Protein AF-A0A0J9TN82-F1 (afdb_monomer)

Organism: NCBI:txid1035514

Structure (mmCIF, N/CA/C/O backbone):
data_AF-A0A0J9TN82-F1
#
_entry.id   AF-A0A0J9TN82-F1
#
loop_
_atom_site.group_PDB
_atom_site.id
_atom_site.type_symbol
_atom_site.label_atom_id
_atom_site.label_alt_id
_atom_site.label_comp_id
_atom_site.label_asym_id
_atom_site.label_entity_id
_atom_site.label_seq_id
_atom_site.pdbx_PDB_ins_code
_atom_site.Cartn_x
_atom_site.Cartn_y
_atom_site.Cartn_z
_atom_site.occupancy
_atom_site.B_iso_or_equiv
_atom_site.auth_seq_id
_atom_site.auth_comp_id
_atom_site.auth_asym_id
_atom_site.auth_atom_id
_atom_site.pdbx_PDB_model_num
ATOM 1 N N . MET A 1 1 ? -12.109 10.880 -19.137 1.00 75.31 1 MET A N 1
ATOM 2 C CA . MET A 1 1 ? -10.863 10.955 -19.929 1.00 75.31 1 MET A CA 1
ATOM 3 C C . MET A 1 1 ? -10.269 12.362 -19.896 1.00 75.31 1 MET A C 1
ATOM 5 O O . MET A 1 1 ? -9.117 12.473 -19.527 1.00 75.31 1 MET A O 1
ATOM 9 N N . GLU A 1 2 ? -11.030 13.436 -20.152 1.00 79.81 2 GLU A N 1
ATOM 10 C CA . GLU A 1 2 ? -10.513 14.832 -20.142 1.00 79.81 2 GLU A CA 1
ATOM 11 C C . GLU A 1 2 ? -9.795 15.269 -18.859 1.00 79.81 2 GLU A C 1
ATOM 13 O O . GLU A 1 2 ? -8.852 16.047 -18.899 1.00 79.81 2 GLU A O 1
ATOM 18 N N . ARG A 1 3 ? -10.244 14.779 -17.699 1.00 72.44 3 ARG A N 1
ATOM 19 C CA . ARG A 1 3 ? -9.666 15.140 -16.393 1.00 72.44 3 ARG A CA 1
ATOM 20 C C . ARG A 1 3 ? -8.489 14.257 -15.974 1.00 72.44 3 ARG A C 1
ATOM 22 O O . ARG A 1 3 ? -7.907 14.487 -14.922 1.00 72.44 3 ARG A O 1
ATOM 29 N N . GLU A 1 4 ? -8.176 13.233 -16.760 1.00 67.94 4 GLU A N 1
ATOM 30 C CA . GLU A 1 4 ? -7.104 12.282 -16.475 1.00 67.94 4 GLU A CA 1
ATOM 31 C C . GLU A 1 4 ? -5.886 12.657 -17.311 1.00 67.94 4 GLU A C 1
ATOM 33 O O . GLU A 1 4 ? -6.009 12.888 -18.511 1.00 67.94 4 GLU A O 1
ATOM 38 N N . GLN A 1 5 ? -4.707 12.721 -16.701 1.00 65.88 5 GLN A N 1
ATOM 39 C CA . GLN A 1 5 ? -3.482 13.059 -17.423 1.00 65.88 5 GLN A CA 1
ATOM 40 C C . GLN A 1 5 ? -2.910 11.811 -18.092 1.00 65.88 5 GLN A C 1
ATOM 42 O O . GLN A 1 5 ? -2.500 10.868 -17.408 1.00 65.88 5 GLN A O 1
ATOM 47 N N . TYR A 1 6 ? -2.849 11.813 -19.428 1.00 61.56 6 TYR A N 1
ATOM 48 C CA . TYR A 1 6 ? -2.141 10.767 -20.156 1.00 61.56 6 TYR A CA 1
ATOM 49 C C . TYR A 1 6 ? -0.655 10.990 -20.101 1.00 61.56 6 TYR A C 1
ATOM 51 O O . TYR A 1 6 ? 0.043 10.000 -19.991 1.00 61.56 6 TYR A O 1
ATOM 59 N N . SER A 1 7 ? -0.177 12.238 -20.203 1.00 56.97 7 SER A N 1
ATOM 60 C CA . SER A 1 7 ? 1.215 12.702 -20.123 1.00 56.97 7 SER A CA 1
ATOM 61 C C . SER A 1 7 ? 1.307 14.085 -19.484 1.00 56.97 7 SER A C 1
ATOM 63 O O . SER A 1 7 ? 0.289 14.677 -19.164 1.00 56.97 7 SER A O 1
ATOM 65 N N . SER A 1 8 ? 2.521 14.608 -19.282 1.00 49.06 8 SER A N 1
ATOM 66 C CA . SER A 1 8 ? 2.702 15.976 -18.774 1.00 49.06 8 SER A CA 1
ATOM 67 C C . SER A 1 8 ? 2.167 17.053 -19.725 1.00 49.06 8 SER A C 1
ATOM 69 O O . SER A 1 8 ? 2.071 18.208 -19.329 1.00 49.06 8 SER A O 1
ATOM 71 N N . LEU A 1 9 ? 1.872 16.690 -20.978 1.00 55.34 9 LEU A N 1
ATOM 72 C CA . LEU A 1 9 ? 1.456 17.601 -22.044 1.00 55.34 9 LEU A CA 1
ATOM 73 C C . LEU A 1 9 ? 0.088 17.240 -22.646 1.00 55.34 9 LEU A C 1
ATOM 75 O O . LEU A 1 9 ? -0.356 17.928 -23.557 1.00 55.34 9 LEU A O 1
ATOM 79 N N . GLN A 1 10 ? -0.555 16.155 -22.200 1.00 64.94 10 GLN A N 1
ATOM 80 C CA . GLN A 1 10 ? -1.710 15.584 -22.895 1.00 64.94 10 GLN A CA 1
ATOM 81 C C . GLN A 1 10 ? -2.655 14.859 -21.931 1.00 64.94 10 GLN A C 1
ATOM 83 O O . GLN A 1 10 ? -2.210 14.072 -21.089 1.00 64.94 10 GLN A O 1
ATOM 88 N N . THR A 1 11 ? -3.964 15.059 -22.085 1.00 78.19 11 THR A N 1
ATOM 89 C CA . THR A 1 11 ? -4.974 14.312 -21.323 1.00 78.19 11 THR A CA 1
ATOM 90 C C . THR A 1 11 ? -5.180 12.900 -21.887 1.00 78.19 11 THR A C 1
ATOM 92 O O . THR A 1 11 ? -4.808 12.591 -23.019 1.00 78.19 11 THR A O 1
ATOM 95 N N . LEU A 1 12 ? -5.801 12.010 -21.110 1.00 78.25 12 LEU A N 1
ATOM 96 C CA . LEU A 1 12 ? -6.235 10.681 -21.563 1.00 78.25 12 LEU A CA 1
ATOM 97 C C . LEU A 1 12 ? -7.203 10.774 -22.739 1.00 78.25 12 LEU A C 1
ATOM 99 O O . LEU A 1 12 ? -7.184 9.894 -23.599 1.00 78.25 12 LEU A O 1
ATOM 103 N N . LEU A 1 13 ? -8.026 11.830 -22.791 1.00 85.38 13 LEU A N 1
ATOM 104 C CA . LEU A 1 13 ? -8.902 12.047 -23.938 1.00 85.38 13 LEU A CA 1
ATOM 105 C C . LEU A 1 13 ? -8.080 12.369 -25.183 1.00 85.38 13 LEU A C 1
ATOM 107 O O . LEU A 1 13 ? -8.272 11.717 -26.200 1.00 85.38 13 LEU A O 1
ATOM 111 N N . ASP A 1 14 ? -7.153 13.318 -25.088 1.00 79.06 14 ASP A N 1
ATOM 112 C CA . ASP A 1 14 ? -6.340 13.746 -26.227 1.00 79.06 14 ASP A CA 1
ATOM 113 C C . ASP A 1 14 ? -5.520 12.581 -26.808 1.00 79.06 14 ASP A C 1
ATOM 115 O O . ASP A 1 14 ? -5.472 12.415 -28.025 1.00 79.06 14 ASP A O 1
ATOM 119 N N . HIS A 1 15 ? -4.924 11.733 -25.955 1.00 81.50 15 HIS A N 1
ATOM 120 C CA . HIS A 1 15 ? -4.212 10.530 -26.417 1.00 81.50 15 HIS A CA 1
ATOM 121 C C . HIS A 1 15 ? -5.151 9.579 -27.153 1.00 81.50 15 HIS A C 1
ATOM 123 O O . HIS A 1 15 ? -4.839 9.091 -28.236 1.00 81.50 15 HIS A O 1
ATOM 129 N N . SER A 1 16 ? -6.327 9.331 -26.585 1.00 88.12 16 SER A N 1
ATOM 130 C CA . SER A 1 16 ? -7.270 8.372 -27.159 1.00 88.12 16 SER A CA 1
ATOM 131 C C . SER A 1 16 ? -7.925 8.890 -28.440 1.00 88.12 16 SER A C 1
ATOM 133 O O . SER A 1 16 ? -8.195 8.102 -29.338 1.00 88.12 16 SER A O 1
ATOM 135 N N . LEU A 1 17 ? -8.119 10.206 -28.572 1.00 84.62 17 LEU A N 1
ATOM 136 C CA . LEU A 1 17 ? -8.537 10.846 -29.822 1.00 84.62 17 LEU A CA 1
ATOM 137 C C . LEU A 1 17 ? -7.480 10.677 -30.915 1.00 84.62 17 LEU A C 1
ATOM 139 O O . LEU A 1 17 ? -7.819 10.355 -32.048 1.00 84.62 17 LEU A O 1
ATOM 143 N N . GLN A 1 18 ? -6.203 10.820 -30.570 1.00 76.44 18 GLN A N 1
ATOM 144 C CA . GLN A 1 18 ? -5.112 10.624 -31.517 1.00 76.44 18 GLN A CA 1
ATOM 145 C C . GLN A 1 18 ? -4.971 9.156 -31.941 1.00 76.44 18 GLN A C 1
ATOM 147 O O . GLN A 1 18 ? -4.804 8.868 -33.124 1.00 76.44 18 GLN A O 1
ATOM 15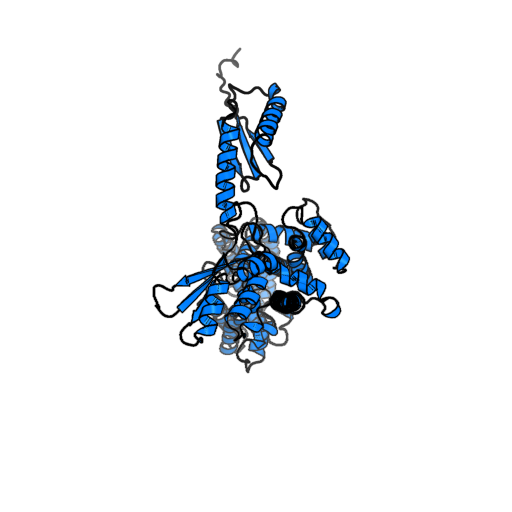2 N N . VAL A 1 19 ? -5.103 8.210 -31.003 1.00 78.56 19 VAL A N 1
ATOM 153 C CA . VAL A 1 19 ? -5.175 6.775 -31.330 1.00 78.56 19 VAL A CA 1
ATOM 154 C C . VAL A 1 19 ? -6.382 6.481 -32.220 1.00 78.56 19 VAL A C 1
ATOM 156 O O . VAL A 1 19 ? -6.239 5.752 -33.199 1.00 78.56 19 VAL A O 1
ATOM 159 N N . ALA A 1 20 ? -7.547 7.069 -31.939 1.00 85.69 20 ALA A N 1
ATOM 160 C CA . ALA A 1 20 ? -8.745 6.923 -32.762 1.00 85.69 20 ALA A CA 1
ATOM 161 C C . ALA A 1 20 ? -8.547 7.445 -34.194 1.00 85.69 20 ALA A C 1
ATOM 163 O O . ALA A 1 20 ? -8.926 6.769 -35.153 1.00 85.69 20 ALA A O 1
ATOM 164 N N . GLU A 1 21 ? -7.941 8.622 -34.349 1.00 74.56 21 GLU A N 1
ATOM 165 C CA . GLU A 1 21 ? -7.675 9.232 -35.652 1.00 74.56 21 GLU A CA 1
ATOM 166 C C . GLU A 1 21 ? -6.745 8.352 -36.499 1.00 74.56 21 GLU A C 1
ATOM 168 O O . GLU A 1 21 ? -7.065 8.016 -37.641 1.00 74.56 21 GLU A O 1
ATOM 173 N N . GLU A 1 22 ? -5.630 7.902 -35.923 1.00 68.06 22 GLU A N 1
ATOM 174 C CA . GLU A 1 22 ? -4.656 7.071 -36.634 1.00 68.06 22 GLU A CA 1
ATOM 175 C C . GLU A 1 22 ? -5.180 5.653 -36.907 1.00 68.06 22 GLU A C 1
ATOM 177 O O . GLU A 1 22 ? -4.924 5.100 -37.977 1.00 68.06 22 GLU A O 1
ATOM 182 N N . CYS A 1 23 ? -5.992 5.082 -36.009 1.00 74.00 23 CYS A N 1
ATOM 183 C CA . CYS A 1 23 ? -6.696 3.824 -36.276 1.00 74.00 23 CYS A CA 1
ATOM 184 C C . CYS A 1 23 ? -7.683 3.962 -37.440 1.00 74.00 23 CYS A C 1
ATOM 186 O O . CYS A 1 23 ? -7.773 3.052 -38.260 1.00 74.00 23 CYS A O 1
ATOM 188 N N . SER A 1 24 ? -8.397 5.089 -37.537 1.00 68.00 24 SER A N 1
ATOM 189 C CA . SER A 1 24 ? -9.352 5.342 -38.624 1.00 68.00 24 SER A CA 1
ATOM 190 C C . SER A 1 24 ? -8.633 5.422 -39.972 1.00 68.00 24 SER A C 1
ATOM 192 O O . SER A 1 24 ? -8.999 4.705 -40.900 1.00 68.00 24 SER A O 1
ATOM 194 N N . LYS A 1 25 ? -7.548 6.208 -40.057 1.00 59.84 25 LYS A N 1
ATOM 195 C CA . LYS A 1 25 ? -6.719 6.329 -41.272 1.00 59.84 25 LYS A CA 1
ATOM 196 C C . LYS A 1 25 ? -6.119 4.987 -41.691 1.00 59.84 25 LYS A C 1
ATOM 198 O O . LYS A 1 25 ? -6.165 4.620 -42.862 1.00 59.84 25 LYS A O 1
ATOM 203 N N . ALA A 1 26 ? -5.559 4.242 -40.738 1.00 53.78 26 ALA A N 1
ATOM 204 C CA . ALA A 1 26 ? -4.955 2.947 -41.021 1.00 53.78 26 ALA A CA 1
ATOM 205 C C . ALA A 1 26 ? -5.998 1.905 -41.455 1.00 53.78 26 ALA A C 1
ATOM 207 O O . ALA A 1 26 ? -5.721 1.095 -42.336 1.00 53.78 26 ALA A O 1
ATOM 208 N N . ALA A 1 27 ? -7.208 1.947 -40.893 1.00 62.38 27 ALA A N 1
ATOM 209 C CA . ALA A 1 27 ? -8.301 1.073 -41.296 1.00 62.38 27 ALA A CA 1
ATOM 210 C C . ALA A 1 27 ? -8.774 1.338 -42.734 1.00 62.38 27 ALA A C 1
ATOM 212 O O . ALA A 1 27 ? -8.942 0.371 -43.472 1.00 62.38 27 ALA A O 1
ATOM 213 N N . GLU A 1 28 ? -8.896 2.599 -43.170 1.00 63.62 28 GLU A N 1
ATOM 214 C CA . GLU A 1 28 ? -9.246 2.923 -44.570 1.00 63.62 28 GLU A CA 1
ATOM 215 C C . GLU A 1 28 ? -8.240 2.331 -45.559 1.00 63.62 28 GLU A C 1
ATOM 217 O O . GLU A 1 28 ? -8.624 1.728 -46.560 1.00 63.62 28 GLU A O 1
ATOM 222 N N . ILE A 1 29 ? -6.947 2.440 -45.241 1.00 55.78 29 ILE A N 1
ATOM 223 C CA . ILE A 1 29 ? -5.858 1.894 -46.063 1.00 55.78 29 ILE A CA 1
ATOM 224 C C . ILE A 1 29 ? -5.926 0.362 -46.130 1.00 55.78 29 ILE A C 1
ATOM 226 O O . ILE A 1 29 ? -5.638 -0.229 -47.169 1.00 55.78 29 ILE A O 1
ATOM 230 N N . LEU A 1 30 ? -6.314 -0.287 -45.031 1.00 51.44 30 LEU A N 1
ATOM 231 C CA . LEU A 1 30 ? -6.422 -1.743 -44.927 1.00 51.44 30 LEU A CA 1
ATOM 232 C C . LEU A 1 30 ? -7.761 -2.300 -45.449 1.00 51.44 30 LEU A C 1
ATOM 234 O O . LEU A 1 30 ? -7.977 -3.509 -45.373 1.00 51.44 30 LEU A O 1
ATOM 238 N N . GLY A 1 31 ? -8.661 -1.452 -45.961 1.00 64.31 31 GLY A N 1
ATOM 239 C CA . GLY A 1 31 ? -10.000 -1.864 -46.398 1.00 64.31 31 GLY A CA 1
ATOM 240 C C . GLY A 1 31 ? -10.919 -2.303 -45.249 1.00 64.31 31 GLY A C 1
ATOM 241 O O . GLY A 1 31 ? -11.844 -3.086 -45.460 1.00 64.31 31 GLY A O 1
ATOM 242 N N . LEU A 1 32 ? -10.645 -1.834 -44.031 1.00 70.69 32 LEU A N 1
ATOM 243 C CA . LEU A 1 32 ? -11.436 -2.068 -42.824 1.00 70.69 32 LEU A CA 1
ATOM 244 C C . LEU A 1 32 ? -12.405 -0.898 -42.572 1.00 70.69 32 LEU A C 1
ATOM 246 O O . LEU A 1 32 ? -12.213 0.208 -43.073 1.00 70.69 32 LEU A O 1
ATOM 250 N N . ASP A 1 33 ? -13.438 -1.121 -41.756 1.00 85.69 33 ASP A N 1
ATOM 251 C CA . ASP A 1 33 ? -14.365 -0.062 -41.332 1.00 85.69 33 ASP A CA 1
ATOM 252 C C . ASP A 1 33 ? -13.633 0.970 -40.451 1.00 85.69 33 ASP A C 1
ATOM 254 O O . ASP A 1 33 ? -13.287 0.706 -39.292 1.00 85.69 33 ASP A O 1
ATOM 258 N N . SER A 1 34 ? -13.399 2.159 -41.007 1.00 77.56 34 SER A N 1
ATOM 259 C CA . SER A 1 34 ? -12.655 3.232 -40.347 1.00 77.56 34 SER A CA 1
ATOM 260 C C . SER A 1 34 ? -13.366 3.789 -39.123 1.00 77.56 34 SER A C 1
ATOM 262 O O . SER A 1 34 ? -12.728 4.078 -38.110 1.00 77.56 34 SER A O 1
ATOM 264 N N . LEU A 1 35 ? -14.696 3.846 -39.159 1.00 91.06 35 LEU A N 1
ATOM 265 C CA . LEU A 1 35 ? -15.512 4.342 -38.060 1.00 91.06 35 LEU A CA 1
ATOM 266 C C . LEU A 1 35 ? -15.521 3.349 -36.893 1.00 91.06 35 LEU A C 1
ATOM 268 O O . LEU A 1 35 ? -15.498 3.755 -35.727 1.00 91.06 35 LEU A O 1
ATOM 272 N N . LYS A 1 36 ? -15.502 2.044 -37.187 1.00 89.38 36 LYS A N 1
ATOM 273 C CA . LYS A 1 36 ? -15.317 0.995 -36.178 1.00 89.38 36 LYS A CA 1
ATOM 274 C C . LYS A 1 36 ? -13.918 1.051 -35.558 1.00 89.38 36 LYS A C 1
ATOM 276 O O . LYS A 1 36 ? -13.806 1.059 -34.333 1.00 89.38 36 LYS A O 1
ATOM 281 N N . ALA A 1 37 ? -12.864 1.147 -36.370 1.00 79.38 37 ALA A N 1
ATOM 282 C CA . ALA A 1 37 ? -11.486 1.240 -35.882 1.00 79.38 37 ALA A CA 1
ATOM 283 C C . ALA A 1 37 ? -11.257 2.481 -35.003 1.00 79.38 37 ALA A C 1
ATOM 285 O O . ALA A 1 37 ? -10.664 2.378 -33.929 1.00 79.38 37 ALA A O 1
ATOM 286 N N . GLY A 1 38 ? -11.793 3.636 -35.409 1.00 86.19 38 GLY A N 1
ATOM 287 C CA . GLY A 1 38 ? -11.734 4.868 -34.625 1.00 86.19 38 GLY A CA 1
ATOM 288 C C . GLY A 1 38 ? -12.441 4.755 -33.276 1.00 86.19 38 GLY A C 1
ATOM 289 O O . GLY A 1 38 ? -11.887 5.156 -32.255 1.00 86.19 38 GLY A O 1
ATOM 290 N N . LYS A 1 39 ? -13.629 4.137 -33.228 1.00 92.88 39 LYS A N 1
ATOM 291 C CA . LYS A 1 39 ? -14.339 3.879 -31.960 1.00 92.88 39 LYS A CA 1
ATOM 292 C C . LYS A 1 39 ? -13.525 3.007 -31.007 1.00 92.88 39 LYS A C 1
ATOM 294 O O . LYS A 1 39 ? -13.471 3.300 -29.815 1.00 92.88 39 LYS A O 1
ATOM 299 N N . LEU A 1 40 ? -12.889 1.959 -31.525 1.00 89.88 40 LEU A N 1
ATOM 300 C CA . LEU A 1 40 ? -12.041 1.077 -30.726 1.00 89.88 40 LEU A CA 1
ATOM 301 C C . LEU A 1 40 ? -10.801 1.819 -30.216 1.00 89.88 40 LEU A C 1
ATOM 303 O O . LEU A 1 40 ? -10.499 1.744 -29.028 1.00 89.88 40 LEU A O 1
ATOM 307 N N . GLY A 1 41 ? -10.153 2.613 -31.072 1.00 86.50 41 GLY A N 1
ATOM 308 C CA . GLY A 1 41 ? -9.033 3.472 -30.689 1.00 86.50 41 GLY A CA 1
ATOM 309 C C . GLY A 1 41 ? -9.403 4.538 -29.654 1.00 86.50 41 GLY A C 1
ATOM 310 O O . GLY A 1 41 ? -8.605 4.833 -28.774 1.00 86.50 41 GLY A O 1
ATOM 311 N N . LEU A 1 42 ? -10.629 5.063 -29.669 1.00 92.38 42 LEU A N 1
ATOM 312 C CA . LEU A 1 42 ? -11.084 6.020 -28.657 1.00 92.38 42 LEU A CA 1
ATOM 313 C C . LEU A 1 42 ? -11.299 5.360 -27.288 1.00 92.38 42 LEU A C 1
ATOM 315 O O . LEU A 1 42 ? -11.030 5.966 -26.254 1.00 92.38 42 LEU A O 1
ATOM 319 N N . LEU A 1 43 ? -11.812 4.129 -27.276 1.00 91.00 43 LEU A N 1
ATOM 320 C CA . LEU A 1 43 ? -12.228 3.449 -26.049 1.00 91.00 43 LEU A CA 1
ATOM 321 C C . LEU A 1 43 ? -11.142 2.565 -25.432 1.00 91.00 43 LEU A C 1
ATOM 323 O O . LEU A 1 43 ? -11.274 2.219 -24.263 1.00 91.00 43 LEU A O 1
ATOM 327 N N . HIS A 1 44 ? -10.083 2.222 -26.171 1.00 89.75 44 HIS A N 1
ATOM 328 C CA . HIS A 1 44 ? -9.087 1.230 -25.746 1.00 89.75 44 HIS A CA 1
ATOM 329 C C . HIS A 1 44 ? -8.517 1.478 -24.340 1.00 89.75 44 HIS A C 1
ATOM 331 O O . HIS A 1 44 ? -8.347 0.542 -23.571 1.00 89.75 44 HIS A O 1
ATOM 337 N N . ASP A 1 45 ? -8.283 2.738 -23.972 1.00 87.38 45 ASP A N 1
ATOM 338 C CA . ASP A 1 45 ? -7.589 3.111 -22.734 1.00 87.38 45 ASP A CA 1
ATOM 339 C C . ASP A 1 45 ? -8.534 3.646 -21.642 1.00 87.38 45 ASP A C 1
ATOM 341 O O . ASP A 1 45 ? -8.110 4.235 -20.642 1.00 87.38 45 ASP A O 1
ATOM 345 N N . ILE A 1 46 ? -9.848 3.468 -21.823 1.00 87.25 46 ILE A N 1
ATOM 346 C CA . ILE A 1 46 ? -10.874 4.004 -20.916 1.00 87.25 46 ILE A CA 1
ATOM 347 C C . ILE A 1 46 ? -10.764 3.426 -19.494 1.00 87.25 46 ILE A C 1
ATOM 349 O O . ILE A 1 46 ? -11.128 4.101 -18.527 1.00 87.25 46 ILE A O 1
ATOM 353 N N . GLY A 1 47 ? -10.187 2.227 -19.344 1.00 80.69 47 GLY A N 1
ATOM 354 C CA . GLY A 1 47 ? -9.949 1.580 -18.051 1.00 80.69 47 GLY A CA 1
ATOM 355 C C . GLY A 1 47 ? -9.111 2.424 -17.081 1.00 80.69 47 GLY A C 1
ATOM 356 O O . GLY A 1 47 ? -9.335 2.362 -15.874 1.00 80.69 47 GLY A O 1
ATOM 357 N N . LYS A 1 48 ? -8.225 3.312 -17.571 1.00 78.81 48 LYS A N 1
ATOM 358 C CA . LYS A 1 48 ? -7.391 4.201 -16.723 1.00 78.81 48 LYS A CA 1
ATOM 359 C C . LYS A 1 48 ? -8.185 5.210 -15.894 1.00 78.81 48 LYS A C 1
ATOM 361 O O . LYS A 1 48 ? -7.663 5.813 -14.950 1.00 78.81 48 LYS A O 1
ATOM 366 N N . ILE A 1 49 ? -9.453 5.430 -16.237 1.00 78.81 49 ILE A N 1
ATOM 367 C CA . ILE A 1 49 ? -10.340 6.272 -15.432 1.00 78.81 49 ILE A CA 1
ATOM 368 C C . ILE A 1 49 ? -10.550 5.641 -14.049 1.00 78.81 49 ILE A C 1
ATOM 370 O O . ILE A 1 49 ? -10.585 6.358 -13.045 1.00 78.81 49 ILE A O 1
ATOM 374 N N . GLN A 1 50 ? -10.669 4.316 -13.995 1.00 71.69 50 GLN A N 1
ATOM 375 C CA . GLN A 1 50 ? -11.085 3.578 -12.805 1.00 71.69 50 GLN A CA 1
ATOM 376 C C . GLN A 1 50 ? -9.934 2.793 -12.178 1.00 71.69 50 GLN A C 1
ATOM 378 O O . GLN A 1 50 ? -9.819 2.794 -10.954 1.00 71.69 50 GLN A O 1
ATOM 383 N N . GLU A 1 51 ? -9.052 2.227 -13.002 1.00 70.75 51 GLU A N 1
ATOM 384 C CA . GLU A 1 51 ? -8.032 1.279 -12.564 1.00 70.75 51 GLU A CA 1
ATOM 385 C C . GLU A 1 51 ? -6.599 1.840 -12.601 1.00 70.75 51 GLU A C 1
ATOM 387 O O . GLU A 1 51 ? -6.277 2.715 -13.416 1.00 70.75 51 GLU A O 1
ATOM 392 N N . PRO A 1 52 ? -5.693 1.316 -11.753 1.00 61.59 52 PRO A N 1
ATOM 393 C CA . PRO A 1 52 ? -4.258 1.566 -11.852 1.00 61.59 52 PRO A CA 1
ATOM 394 C C . PRO A 1 52 ? -3.654 1.125 -13.198 1.00 61.59 52 PRO A C 1
ATOM 396 O O . PRO A 1 52 ? -4.169 0.244 -13.886 1.00 61.59 52 PRO A O 1
ATOM 399 N N . TYR A 1 53 ? -2.477 1.663 -13.534 1.00 63.19 53 TYR A N 1
ATOM 400 C CA . TYR A 1 53 ? -1.790 1.379 -14.804 1.00 63.19 53 TYR A CA 1
ATOM 401 C C . TYR A 1 53 ? -1.473 -0.112 -15.053 1.00 63.19 53 TYR A C 1
ATOM 403 O O . TYR A 1 53 ? -1.381 -0.520 -16.198 1.00 63.19 53 TYR A O 1
ATOM 411 N N . TYR A 1 54 ? -1.356 -0.976 -14.049 1.00 58.66 54 TYR A N 1
ATOM 412 C CA . TYR A 1 54 ? -1.164 -2.417 -14.294 1.00 58.66 54 TYR A CA 1
ATOM 413 C C . TYR A 1 54 ? -2.482 -3.206 -14.426 1.00 58.66 54 TYR A C 1
ATOM 415 O O . TYR A 1 54 ? -2.443 -4.364 -14.821 1.00 58.66 54 TYR A O 1
ATOM 423 N N . MET A 1 55 ? -3.639 -2.604 -14.108 1.00 67.56 55 MET A N 1
ATOM 424 C CA . MET A 1 55 ? -4.960 -3.265 -14.140 1.00 67.56 55 MET A CA 1
ATOM 425 C C . MET A 1 55 ? -5.906 -2.707 -15.206 1.00 67.56 55 MET A C 1
ATOM 427 O O . MET A 1 55 ? -6.888 -3.357 -15.546 1.00 67.56 55 MET A O 1
ATOM 431 N N . HIS A 1 56 ? -5.619 -1.531 -15.769 1.00 75.25 56 HIS A N 1
ATOM 432 C CA . HIS A 1 56 ? -6.519 -0.849 -16.710 1.00 75.25 56 HIS A CA 1
ATOM 433 C C . HIS A 1 56 ? -6.804 -1.589 -18.021 1.00 75.25 56 HIS A C 1
ATOM 435 O O . HIS A 1 56 ? -7.764 -1.240 -18.702 1.00 75.25 56 HIS A O 1
ATOM 441 N N . ALA A 1 57 ? -5.992 -2.585 -18.366 1.00 74.75 57 ALA A N 1
ATOM 442 C CA . ALA A 1 57 ? -6.186 -3.442 -19.526 1.00 74.75 57 ALA A CA 1
ATOM 443 C C . ALA A 1 57 ? -6.401 -4.890 -19.077 1.00 74.75 57 ALA A C 1
ATOM 445 O O . ALA A 1 57 ? -5.613 -5.776 -19.383 1.00 74.75 57 ALA A O 1
ATOM 446 N N . THR A 1 58 ? -7.426 -5.111 -18.257 1.00 72.56 58 THR A N 1
ATOM 447 C CA . THR A 1 58 ? -7.804 -6.439 -17.758 1.00 72.56 58 THR A CA 1
ATOM 448 C C . THR A 1 58 ? -9.313 -6.630 -17.849 1.00 72.56 58 THR A C 1
ATOM 450 O O . THR A 1 58 ? -10.070 -5.671 -18.011 1.00 72.56 58 THR A O 1
ATOM 453 N N . SER A 1 59 ? -9.769 -7.875 -17.707 1.00 70.12 59 SER A N 1
ATOM 454 C CA . SER A 1 59 ? -11.194 -8.219 -17.623 1.00 70.12 59 SER A CA 1
ATOM 455 C C . SER A 1 59 ? -11.897 -7.527 -16.451 1.00 70.12 59 SER A C 1
ATOM 457 O O . SER A 1 59 ? -13.091 -7.251 -16.515 1.00 70.12 59 SER A O 1
ATOM 459 N N . GLU A 1 60 ? -11.160 -7.229 -15.381 1.00 68.81 60 GLU A N 1
ATOM 460 C CA . GLU A 1 60 ? -11.683 -6.544 -14.200 1.00 68.81 60 GLU A CA 1
ATOM 461 C C . GLU A 1 60 ? -12.049 -5.087 -14.517 1.00 68.81 60 GLU A C 1
ATOM 463 O O . GLU A 1 60 ? -13.144 -4.641 -14.170 1.00 68.81 60 GLU A O 1
ATOM 468 N N . ALA A 1 61 ? -11.217 -4.390 -15.302 1.00 71.81 61 ALA A N 1
ATOM 469 C CA . ALA A 1 61 ? -11.505 -3.038 -15.789 1.00 71.81 61 ALA A CA 1
ATOM 470 C C . ALA A 1 61 ? -12.814 -2.947 -16.603 1.00 71.81 61 ALA A C 1
ATOM 472 O O . ALA A 1 61 ? -13.466 -1.905 -16.602 1.00 71.81 61 ALA A O 1
ATOM 473 N N . LEU A 1 62 ? -13.232 -4.032 -17.271 1.00 74.69 62 LEU A N 1
ATOM 474 C CA . LEU A 1 62 ? -14.499 -4.093 -18.013 1.00 74.69 62 LEU A CA 1
ATOM 475 C C . LEU A 1 62 ? -15.722 -4.157 -17.095 1.00 74.69 62 LEU A C 1
ATOM 477 O O . LEU A 1 62 ? -16.764 -3.602 -17.436 1.00 74.69 62 LEU A O 1
ATOM 481 N N . SER A 1 63 ? -15.604 -4.818 -15.940 1.00 72.12 63 SER A N 1
ATOM 482 C CA . SER A 1 63 ? -16.718 -5.011 -14.996 1.00 72.12 63 SER A CA 1
ATOM 483 C C . SER A 1 63 ? -17.238 -3.695 -14.404 1.00 72.12 63 SER A C 1
ATOM 485 O O . SER A 1 63 ? -18.419 -3.575 -14.080 1.00 72.12 63 SER A O 1
ATOM 487 N N . ASN A 1 64 ? -16.364 -2.689 -14.339 1.00 67.31 64 ASN A N 1
ATOM 488 C CA . ASN A 1 64 ? -16.651 -1.362 -13.804 1.00 67.31 64 ASN A CA 1
ATOM 489 C C . ASN A 1 64 ? -17.157 -0.365 -14.871 1.00 67.31 64 ASN A C 1
ATOM 491 O O . ASN A 1 64 ? -17.506 0.777 -14.547 1.00 67.31 64 ASN A O 1
ATOM 495 N N . LEU A 1 65 ? -17.242 -0.784 -16.139 1.00 70.75 65 LEU A N 1
ATOM 496 C CA . LEU A 1 65 ? -17.739 0.010 -17.263 1.00 70.75 65 LEU A CA 1
ATOM 497 C C . LEU A 1 65 ? -19.143 -0.457 -17.692 1.00 70.75 65 LEU A C 1
ATOM 499 O O . LEU A 1 65 ? -19.503 -1.617 -17.492 1.00 70.75 65 LEU A O 1
ATOM 503 N N . PRO A 1 66 ? -19.965 0.411 -18.314 1.00 73.88 66 PRO A N 1
ATOM 504 C CA . PRO A 1 66 ? -21.216 -0.026 -18.929 1.00 73.88 66 PRO A CA 1
ATOM 505 C C . PRO A 1 66 ? -20.922 -1.125 -19.957 1.00 73.88 66 PRO A C 1
ATOM 507 O O . PRO A 1 66 ? -20.129 -0.889 -20.868 1.00 73.88 66 PRO A O 1
ATOM 510 N N . ALA A 1 67 ? -21.549 -2.298 -19.806 1.00 62.06 67 ALA A N 1
ATOM 511 C CA . ALA A 1 67 ? -21.259 -3.483 -20.615 1.00 62.06 67 ALA A CA 1
ATOM 512 C C . ALA A 1 67 ? -21.259 -3.145 -22.121 1.00 62.06 67 ALA A C 1
ATOM 514 O O . ALA A 1 67 ? -22.321 -2.823 -22.676 1.00 62.06 67 ALA A O 1
ATOM 515 N N . PRO A 1 68 ? -20.096 -3.194 -22.800 1.00 62.78 68 PRO A N 1
ATOM 516 C CA . PRO A 1 68 ? -20.042 -2.935 -24.227 1.00 62.78 68 PRO A CA 1
ATOM 517 C C . PRO A 1 68 ? -20.823 -4.031 -24.952 1.00 62.78 68 PRO A C 1
ATOM 519 O O . PRO A 1 68 ? -20.577 -5.215 -24.747 1.00 62.78 68 PRO A O 1
ATOM 522 N N . LYS A 1 69 ? -21.760 -3.656 -25.830 1.00 65.31 69 LYS A N 1
ATOM 523 C CA . LYS A 1 69 ? -22.466 -4.635 -26.680 1.00 65.31 69 LYS A CA 1
ATOM 524 C C . LYS A 1 69 ? -21.557 -5.260 -27.748 1.00 65.31 69 LYS A C 1
ATOM 526 O O . LYS A 1 69 ? -21.936 -6.257 -28.350 1.00 65.31 69 LYS A O 1
ATOM 531 N N . ASP A 1 70 ? -20.395 -4.656 -27.997 1.00 80.31 70 ASP A N 1
ATOM 532 C CA . ASP A 1 70 ? -19.430 -5.070 -29.013 1.00 80.31 70 ASP A CA 1
ATOM 533 C C . ASP A 1 70 ? -18.252 -5.818 -28.363 1.00 80.31 70 ASP A C 1
ATOM 535 O O . ASP A 1 70 ? -17.584 -5.302 -27.456 1.00 80.31 70 ASP A O 1
ATOM 539 N N . ALA A 1 71 ? -18.002 -7.039 -28.838 1.00 81.94 71 ALA A N 1
ATOM 540 C CA . ALA A 1 71 ? -16.911 -7.889 -28.374 1.00 81.94 71 ALA A CA 1
ATOM 541 C C . ALA A 1 71 ? -15.533 -7.276 -28.668 1.00 81.94 71 ALA A C 1
ATOM 543 O O . ALA A 1 71 ? -14.627 -7.407 -27.846 1.00 81.94 71 ALA A O 1
ATOM 544 N N . ASP A 1 72 ? -15.390 -6.541 -29.776 1.00 83.06 72 ASP A N 1
ATOM 545 C CA . ASP A 1 72 ? -14.131 -5.885 -30.129 1.00 83.06 72 ASP A CA 1
ATOM 546 C C . ASP A 1 72 ? -13.820 -4.728 -29.179 1.00 83.06 72 ASP A C 1
ATOM 548 O O . ASP A 1 72 ? -12.658 -4.522 -28.843 1.00 83.06 72 ASP A O 1
ATOM 552 N N . ILE A 1 73 ? -14.835 -3.995 -28.695 1.00 85.00 73 ILE A N 1
ATOM 553 C CA . ILE A 1 73 ? -14.631 -2.928 -27.696 1.00 85.00 73 ILE A CA 1
ATOM 554 C C . ILE A 1 73 ? -14.131 -3.536 -26.392 1.00 85.00 73 ILE A C 1
ATOM 556 O O . ILE A 1 73 ? -13.172 -3.036 -25.807 1.00 85.00 73 ILE A O 1
ATOM 560 N N . SER A 1 74 ? -14.761 -4.629 -25.958 1.00 84.94 74 SER A N 1
ATOM 561 C CA . SER A 1 74 ? -14.353 -5.317 -24.735 1.00 84.94 74 SER A CA 1
ATOM 562 C C . SER A 1 74 ? -12.907 -5.799 -24.840 1.00 84.94 74 SER A C 1
ATOM 564 O O . SER A 1 74 ? -12.092 -5.524 -23.963 1.00 84.94 74 SER A O 1
ATOM 566 N N . MET A 1 75 ? -12.570 -6.428 -25.966 1.00 80.19 75 MET A N 1
ATOM 567 C CA . MET A 1 75 ? -11.232 -6.940 -26.221 1.00 80.19 75 MET A CA 1
ATOM 568 C C . MET A 1 75 ? -10.196 -5.815 -26.356 1.00 80.19 75 MET A C 1
ATOM 570 O O . MET A 1 75 ? -9.150 -5.887 -25.724 1.00 80.19 75 MET A O 1
ATOM 574 N N . ALA A 1 76 ? -10.500 -4.723 -27.066 1.00 83.81 76 ALA A N 1
ATOM 575 C CA . ALA A 1 76 ? -9.622 -3.553 -27.148 1.00 83.81 76 ALA A CA 1
ATOM 576 C C . ALA A 1 76 ? -9.311 -2.958 -25.772 1.00 83.81 76 ALA A C 1
ATOM 578 O O . ALA A 1 76 ? -8.170 -2.592 -25.506 1.00 83.81 76 ALA A O 1
ATOM 579 N N . ILE A 1 77 ? -10.283 -2.911 -24.864 1.00 86.62 77 ILE A N 1
ATOM 580 C CA . ILE A 1 77 ? -10.039 -2.442 -23.499 1.00 86.62 77 ILE A CA 1
ATOM 581 C C . ILE A 1 77 ? -9.119 -3.413 -22.751 1.00 86.62 77 ILE A C 1
ATOM 583 O O . ILE A 1 77 ? -8.139 -2.976 -22.155 1.00 86.62 77 ILE A O 1
ATOM 587 N N . SER A 1 78 ? -9.374 -4.721 -22.819 1.00 81.75 78 SER A N 1
ATOM 588 C CA . SER A 1 78 ? -8.632 -5.715 -22.034 1.00 81.75 78 SER A CA 1
ATOM 589 C C . SER A 1 78 ? -7.288 -6.161 -22.622 1.00 81.75 78 SER A C 1
ATOM 591 O O . SER A 1 78 ? -6.519 -6.784 -21.903 1.00 81.75 78 SER A O 1
ATOM 593 N N . SER A 1 79 ? -6.991 -5.912 -23.904 1.00 73.94 79 SER A N 1
ATOM 594 C CA . SER A 1 79 ? -5.804 -6.488 -24.568 1.00 73.94 79 SER A CA 1
ATOM 595 C C . SER A 1 79 ? -4.973 -5.512 -25.406 1.00 73.94 79 SER A C 1
ATOM 597 O O . SER A 1 79 ? -4.008 -5.937 -26.039 1.00 73.94 79 SER A O 1
ATOM 599 N N . HIS A 1 80 ? -5.252 -4.201 -25.397 1.00 75.88 80 HIS A N 1
ATOM 600 C CA . HIS A 1 80 ? -4.531 -3.230 -26.244 1.00 75.88 80 HIS A CA 1
ATOM 601 C C . HIS A 1 80 ? -3.018 -3.100 -25.980 1.00 75.88 80 HIS A C 1
ATOM 603 O O . HIS A 1 80 ? -2.320 -2.477 -26.781 1.00 75.88 80 HIS A O 1
ATOM 609 N N . HIS A 1 81 ? -2.478 -3.659 -24.892 1.00 65.75 81 HIS A N 1
ATOM 610 C CA . HIS A 1 81 ? -1.021 -3.737 -24.679 1.00 65.75 81 HIS A CA 1
ATOM 611 C C . HIS A 1 81 ? -0.376 -4.991 -25.267 1.00 65.75 81 HIS A C 1
ATOM 613 O O . HIS A 1 81 ? 0.846 -5.011 -25.434 1.00 65.75 81 HIS A O 1
ATOM 619 N N . ASN A 1 82 ? -1.169 -6.015 -25.600 1.00 63.34 82 ASN A N 1
ATOM 620 C CA . ASN A 1 82 ? -0.689 -7.271 -26.163 1.00 63.34 82 ASN A CA 1
ATOM 621 C C . ASN A 1 82 ? -1.284 -7.525 -27.565 1.00 63.34 82 ASN A C 1
ATOM 623 O O . ASN A 1 82 ? -2.346 -8.139 -27.706 1.00 63.34 82 ASN A O 1
ATOM 627 N N . PRO A 1 83 ? -0.582 -7.100 -28.635 1.00 52.34 83 PRO A N 1
ATOM 628 C CA . PRO A 1 83 ? -1.028 -7.313 -30.011 1.00 52.34 83 PRO A CA 1
ATOM 629 C C . PRO A 1 83 ? -1.214 -8.794 -30.377 1.00 52.34 83 PRO A C 1
ATOM 631 O O . PRO A 1 83 ? -1.991 -9.093 -31.282 1.00 52.34 83 PRO A O 1
ATOM 634 N N . LEU A 1 84 ? -0.511 -9.706 -29.688 1.00 46.00 84 LEU A N 1
ATOM 635 C CA . LEU A 1 84 ? -0.528 -11.148 -29.958 1.00 46.00 84 LEU A CA 1
ATOM 636 C C . LEU A 1 84 ? -1.749 -11.857 -29.361 1.00 46.00 84 LEU A C 1
ATOM 638 O O . LEU A 1 84 ? -2.196 -12.847 -29.926 1.00 46.00 84 LEU A O 1
ATOM 642 N N . ASP A 1 85 ? -2.344 -11.329 -28.291 1.00 48.16 85 ASP A N 1
ATOM 643 C CA . ASP A 1 85 ? -3.593 -11.881 -27.736 1.00 48.16 85 ASP A CA 1
ATOM 644 C C . ASP A 1 85 ? -4.826 -11.446 -28.547 1.00 48.16 85 ASP A C 1
ATOM 646 O O . ASP A 1 85 ? -5.932 -11.936 -28.340 1.00 48.16 85 ASP A O 1
ATOM 650 N N . SER A 1 86 ? -4.635 -10.530 -29.501 1.00 52.69 86 SER A N 1
ATOM 651 C CA . SER A 1 86 ? -5.703 -9.860 -30.249 1.00 52.69 86 SER A CA 1
ATOM 652 C C . SER A 1 86 ? -5.944 -10.455 -31.646 1.00 52.69 86 SER A C 1
ATOM 654 O O . SER A 1 86 ? -6.661 -9.865 -32.449 1.00 52.69 86 SER A O 1
ATOM 656 N N . ILE A 1 87 ? -5.365 -11.627 -31.950 1.00 53.84 87 ILE A N 1
ATOM 657 C CA . ILE A 1 87 ? -5.400 -12.280 -33.280 1.00 53.84 87 ILE A CA 1
ATOM 658 C C . ILE A 1 87 ? -6.834 -12.565 -33.767 1.00 53.84 87 ILE A C 1
ATOM 660 O O . ILE A 1 87 ? -7.077 -12.674 -34.967 1.00 53.84 87 ILE A O 1
ATOM 664 N N . SER A 1 88 ? -7.801 -12.651 -32.853 1.00 63.16 88 SER A N 1
ATOM 665 C CA . SER A 1 88 ? -9.219 -12.851 -33.164 1.00 63.16 88 SER A CA 1
ATOM 666 C C . SER A 1 88 ? -9.906 -11.630 -33.792 1.00 63.16 88 SER A C 1
ATOM 668 O O . SER A 1 88 ? -11.008 -11.783 -34.318 1.00 63.16 88 SER A O 1
ATOM 670 N N . SER A 1 89 ? -9.288 -10.438 -33.785 1.00 78.00 89 SER A N 1
ATOM 671 C CA . SER A 1 89 ? -9.839 -9.237 -34.427 1.00 78.00 89 SER A CA 1
ATOM 672 C C . SER A 1 89 ? -8.762 -8.329 -35.012 1.00 78.00 89 SER A C 1
ATOM 674 O O . SER A 1 89 ? -7.980 -7.701 -34.295 1.00 78.00 89 SER A O 1
ATOM 676 N N . ALA A 1 90 ? -8.800 -8.166 -36.337 1.00 69.31 90 ALA A N 1
ATOM 677 C CA . ALA A 1 90 ? -7.915 -7.257 -37.065 1.00 69.31 90 ALA A CA 1
ATOM 678 C C . ALA A 1 90 ? -8.000 -5.808 -36.550 1.00 69.31 90 ALA A C 1
ATOM 680 O O . ALA A 1 90 ? -6.998 -5.093 -36.548 1.00 69.31 90 ALA A O 1
ATOM 681 N N . TYR A 1 91 ? -9.170 -5.387 -36.058 1.00 78.12 91 TYR A N 1
ATOM 682 C CA . TYR A 1 91 ? -9.365 -4.053 -35.497 1.00 78.12 91 TYR A CA 1
ATOM 683 C C . TYR A 1 91 ? -8.656 -3.875 -34.151 1.00 78.12 91 TYR A C 1
ATOM 685 O O . TYR A 1 91 ? -8.050 -2.835 -33.908 1.00 78.12 91 TYR A O 1
ATOM 693 N N . VAL A 1 92 ? -8.695 -4.886 -33.280 1.00 76.75 92 VAL A N 1
ATOM 694 C CA . VAL A 1 92 ? -8.043 -4.809 -31.965 1.00 76.75 92 VAL A CA 1
ATOM 695 C C . VAL A 1 92 ? -6.527 -4.897 -32.100 1.00 76.75 92 VAL A C 1
ATOM 697 O O . VAL A 1 92 ? -5.812 -4.122 -31.465 1.00 76.75 92 VAL A O 1
ATOM 700 N N . SER A 1 93 ? -6.023 -5.757 -32.991 1.00 64.62 93 SER A N 1
ATOM 701 C CA . SER A 1 93 ? -4.600 -5.770 -33.345 1.00 64.62 93 SER A CA 1
ATOM 702 C C . SER A 1 93 ? -4.138 -4.417 -33.886 1.00 64.62 93 SER A C 1
ATOM 704 O O . SER A 1 93 ? -3.078 -3.933 -33.485 1.00 64.62 93 SER A O 1
ATOM 706 N N . LEU A 1 94 ? -4.938 -3.778 -34.747 1.00 66.88 94 LEU A N 1
ATOM 707 C CA . LEU A 1 94 ? -4.641 -2.446 -35.268 1.00 66.88 94 LEU A CA 1
ATOM 708 C C . LEU A 1 94 ? -4.551 -1.409 -34.141 1.00 66.88 94 LEU A C 1
ATOM 710 O O . LEU A 1 94 ? -3.565 -0.678 -34.063 1.00 66.88 94 LEU A O 1
ATOM 714 N N . VAL A 1 95 ? -5.524 -1.396 -33.227 1.00 75.12 95 VAL A N 1
ATOM 715 C CA . VAL A 1 95 ? -5.534 -0.502 -32.059 1.00 75.12 95 VAL A CA 1
ATOM 716 C C . VAL A 1 95 ? -4.324 -0.730 -31.159 1.00 75.12 95 VAL A C 1
ATOM 718 O O . VAL A 1 95 ? -3.681 0.237 -30.760 1.00 75.12 95 VAL A O 1
ATOM 721 N N . ALA A 1 96 ? -3.965 -1.981 -30.870 1.00 66.31 96 ALA A N 1
ATOM 722 C CA . ALA A 1 96 ? -2.809 -2.299 -30.035 1.00 66.31 96 ALA A CA 1
ATOM 723 C C . ALA A 1 96 ? -1.494 -1.798 -30.658 1.00 66.31 96 ALA A C 1
ATOM 725 O O . ALA A 1 96 ? -0.644 -1.227 -29.970 1.00 66.31 96 ALA A O 1
ATOM 726 N N . VAL A 1 97 ? -1.336 -1.963 -31.975 1.00 57.69 97 VAL A N 1
ATOM 727 C CA . VAL A 1 97 ? -0.160 -1.488 -32.718 1.00 57.69 97 VAL A CA 1
ATOM 728 C C . VAL A 1 97 ? -0.106 0.040 -32.748 1.00 57.69 97 VAL A C 1
ATOM 730 O O . VAL A 1 97 ? 0.919 0.619 -32.385 1.00 57.69 97 VAL A O 1
ATOM 733 N N . VAL A 1 98 ? -1.204 0.699 -33.125 1.00 62.97 98 VAL A N 1
ATOM 734 C CA . VAL A 1 98 ? -1.291 2.165 -33.207 1.00 62.97 98 VAL A CA 1
ATOM 735 C C . VAL A 1 98 ? -1.087 2.802 -31.832 1.00 62.97 98 VAL A C 1
ATOM 737 O O . VAL A 1 98 ? -0.276 3.719 -31.699 1.00 62.97 98 VAL A O 1
ATOM 740 N N . ASN A 1 99 ? -1.734 2.277 -30.788 1.00 74.56 99 ASN A N 1
ATOM 741 C CA . ASN A 1 99 ? -1.534 2.740 -29.418 1.00 74.56 99 ASN A CA 1
ATOM 742 C C . ASN A 1 99 ? -0.070 2.606 -28.992 1.00 74.56 99 ASN A C 1
ATOM 744 O O . ASN A 1 99 ? 0.479 3.544 -28.422 1.00 74.56 99 ASN A O 1
ATOM 748 N N . LYS A 1 100 ? 0.594 1.484 -29.291 1.00 60.69 100 LYS A N 1
ATOM 749 C CA . LYS A 1 100 ? 2.006 1.286 -28.936 1.00 60.69 100 LYS A CA 1
ATOM 750 C C . LYS A 1 100 ? 2.922 2.308 -29.618 1.00 60.69 100 LYS A C 1
ATOM 752 O O . LYS A 1 100 ? 3.812 2.842 -28.959 1.00 60.69 100 LYS A O 1
ATOM 757 N N . ILE A 1 101 ? 2.669 2.623 -30.890 1.00 53.50 101 ILE A N 1
ATOM 758 C CA . ILE A 1 101 ? 3.414 3.634 -31.659 1.00 53.50 101 ILE A CA 1
ATOM 759 C C . ILE A 1 101 ? 3.193 5.037 -31.076 1.00 53.50 101 ILE A C 1
ATOM 761 O O . ILE A 1 101 ? 4.149 5.751 -30.774 1.00 53.50 101 ILE A O 1
ATOM 765 N N . ILE A 1 102 ? 1.933 5.428 -30.878 1.00 58.84 102 ILE A N 1
ATOM 766 C CA . ILE A 1 102 ? 1.566 6.765 -30.393 1.00 58.84 102 ILE A CA 1
ATOM 767 C C . ILE A 1 102 ? 2.029 6.973 -28.955 1.00 58.84 102 ILE A C 1
ATOM 769 O O . ILE A 1 102 ? 2.595 8.016 -28.635 1.00 58.84 102 ILE A O 1
ATOM 773 N N . SER A 1 103 ? 1.862 5.957 -28.107 1.00 59.62 103 SER A N 1
ATOM 774 C CA . SER A 1 103 ? 2.394 5.943 -26.749 1.00 59.62 103 SER A CA 1
ATOM 775 C C . SER A 1 103 ? 3.878 6.311 -26.777 1.00 59.62 103 SER A C 1
ATOM 777 O O . SER A 1 103 ? 4.271 7.333 -26.219 1.00 59.62 103 SER A O 1
ATOM 779 N N . GLN A 1 104 ? 4.706 5.544 -27.491 1.00 49.44 104 GLN A N 1
ATOM 780 C CA . GLN A 1 104 ? 6.158 5.758 -27.531 1.00 49.44 104 GLN A CA 1
ATOM 781 C C . GLN A 1 104 ? 6.559 7.193 -27.922 1.00 49.44 104 GLN A C 1
ATOM 783 O O . GLN A 1 104 ? 7.476 7.742 -27.308 1.00 49.44 104 GLN A O 1
ATOM 788 N N . ASN A 1 105 ? 5.824 7.831 -28.838 1.00 45.69 105 ASN A N 1
ATOM 789 C CA . ASN A 1 105 ? 6.058 9.219 -29.253 1.00 45.69 105 ASN A CA 1
ATOM 790 C C . ASN A 1 105 ? 5.762 10.267 -28.161 1.00 45.69 105 ASN A C 1
ATOM 792 O O . ASN A 1 105 ? 6.392 11.322 -28.145 1.00 45.69 105 ASN A O 1
ATOM 796 N N . HIS A 1 106 ? 4.832 10.006 -27.238 1.00 47.31 106 HIS A N 1
ATOM 797 C CA . HIS A 1 106 ? 4.473 10.946 -26.164 1.00 47.31 106 HIS A CA 1
ATOM 798 C C . HIS A 1 106 ? 5.284 10.765 -24.878 1.00 47.31 106 HIS A C 1
ATOM 800 O O . HIS A 1 106 ? 5.431 11.709 -24.099 1.00 47.31 106 HIS A O 1
ATOM 806 N N . PHE A 1 107 ? 5.776 9.552 -24.607 1.00 41.16 107 PHE A N 1
ATOM 807 C CA . PHE A 1 107 ? 6.540 9.258 -23.384 1.00 41.16 107 PHE A CA 1
ATOM 808 C C . PHE A 1 107 ? 8.041 9.528 -23.532 1.00 41.16 107 PHE A C 1
ATOM 810 O O . PHE A 1 107 ? 8.728 9.704 -22.525 1.00 41.16 107 PHE A O 1
ATOM 817 N N . ILE A 1 108 ? 8.542 9.605 -24.766 1.00 40.34 108 ILE A N 1
ATOM 818 C CA . ILE A 1 108 ? 9.911 9.999 -25.085 1.00 40.34 108 ILE A CA 1
ATOM 819 C C . ILE A 1 108 ? 9.819 11.384 -25.730 1.00 40.34 108 ILE A C 1
ATOM 821 O O . ILE A 1 108 ? 9.495 11.466 -26.909 1.00 40.34 108 ILE A O 1
ATOM 825 N N . PRO A 1 109 ? 10.070 12.499 -25.016 1.00 40.62 109 PRO A N 1
ATOM 826 C CA . PRO A 1 109 ? 10.238 13.772 -25.692 1.00 40.62 109 PRO A CA 1
ATOM 827 C C . PRO A 1 109 ? 11.533 13.654 -26.488 1.00 40.62 109 PRO A C 1
ATOM 829 O O . PRO A 1 109 ? 12.638 13.647 -25.943 1.00 40.62 109 PRO A O 1
ATOM 832 N N . LEU A 1 110 ? 11.349 13.455 -27.782 1.00 42.19 110 LEU A N 1
ATOM 833 C CA . LEU A 1 110 ? 12.391 13.345 -28.775 1.00 42.19 110 LEU A CA 1
ATOM 834 C C . LEU A 1 110 ? 13.113 14.700 -28.780 1.00 42.19 110 LEU A C 1
ATOM 836 O O . LEU A 1 110 ? 12.546 15.707 -29.205 1.00 42.19 110 LEU A O 1
ATOM 840 N N . GLY A 1 111 ? 14.310 14.745 -28.181 1.00 40.34 111 GLY A N 1
ATOM 841 C CA . GLY A 1 111 ? 15.108 15.968 -28.054 1.00 40.34 111 GLY A CA 1
ATOM 842 C C . GLY A 1 111 ? 15.378 16.621 -29.413 1.00 40.34 111 GLY A C 1
ATOM 843 O O . GLY A 1 111 ? 15.110 16.030 -30.461 1.00 40.34 111 GLY A O 1
ATOM 844 N N . GLU A 1 112 ? 15.936 17.835 -29.426 1.00 43.19 112 GLU A N 1
ATOM 845 C CA . GLU A 1 112 ? 16.249 18.543 -30.681 1.00 43.19 112 GLU A CA 1
ATOM 846 C C . GLU A 1 112 ? 17.085 17.703 -31.663 1.00 43.19 112 GLU A C 1
ATOM 848 O O . GLU A 1 112 ? 16.931 17.838 -32.874 1.00 43.19 112 GLU A O 1
ATOM 853 N N . ASP A 1 113 ? 17.897 16.767 -31.170 1.00 40.81 113 ASP A N 1
ATOM 854 C CA . ASP A 1 113 ? 18.694 15.867 -32.006 1.00 40.81 113 ASP A CA 1
ATOM 855 C C . ASP A 1 113 ? 17.874 14.766 -32.699 1.00 40.81 113 ASP A C 1
ATOM 857 O O . ASP A 1 113 ? 18.192 14.363 -33.816 1.00 40.81 113 ASP A O 1
ATOM 861 N N . PHE A 1 114 ? 16.736 14.347 -32.144 1.00 42.72 114 PHE A N 1
ATOM 862 C CA . PHE A 1 114 ? 15.835 13.419 -32.838 1.00 42.72 114 PHE A CA 1
ATOM 863 C C . PHE A 1 114 ? 15.027 14.126 -33.944 1.00 42.72 114 PHE A C 1
ATOM 865 O O . PHE A 1 114 ? 14.703 13.532 -34.980 1.00 42.72 114 PHE A O 1
ATOM 872 N N . LYS A 1 115 ? 14.793 15.441 -33.795 1.00 44.53 115 LYS A N 1
ATOM 873 C CA . LYS A 1 115 ? 14.358 16.292 -34.914 1.00 44.53 115 LYS A CA 1
ATOM 874 C C . LYS A 1 115 ? 15.422 16.403 -36.011 1.00 44.53 115 LYS A C 1
ATOM 876 O O . LYS A 1 115 ? 15.045 16.759 -37.117 1.00 44.53 115 LYS A O 1
ATOM 881 N N . LYS A 1 116 ? 16.701 16.082 -35.755 1.00 45.94 116 LYS A N 1
ATOM 882 C CA . LYS A 1 116 ? 17.762 15.946 -36.780 1.00 45.94 116 LYS A CA 1
ATOM 883 C C . LYS A 1 116 ? 17.839 14.523 -37.355 1.00 45.94 116 LYS A C 1
ATOM 885 O O . LYS A 1 116 ? 18.118 14.364 -38.541 1.00 45.94 116 LYS A O 1
ATOM 890 N N . PHE A 1 117 ? 17.506 13.502 -36.558 1.00 44.28 117 PHE A N 1
ATOM 891 C CA . PHE A 1 117 ? 17.383 12.108 -37.009 1.00 44.28 117 PHE A CA 1
ATOM 892 C C . PHE A 1 117 ? 16.287 11.923 -38.066 1.00 44.28 117 PHE A C 1
ATOM 894 O O . PHE A 1 117 ? 16.503 11.238 -39.061 1.00 44.28 117 PHE A O 1
ATOM 901 N N . THR A 1 118 ? 15.132 12.574 -37.894 1.00 48.47 118 THR A N 1
ATOM 902 C CA . THR A 1 118 ? 13.999 12.450 -38.831 1.00 48.47 118 THR A CA 1
ATOM 903 C C . THR A 1 118 ? 14.340 12.968 -40.247 1.00 48.47 118 THR A C 1
ATOM 905 O O . THR A 1 118 ? 14.132 12.220 -41.202 1.00 48.47 118 THR A O 1
ATOM 908 N N . PRO A 1 119 ? 14.948 14.160 -40.424 1.00 47.31 119 PRO A N 1
ATOM 909 C CA . PRO A 1 119 ? 15.485 14.630 -41.701 1.00 47.31 119 PRO A CA 1
ATOM 910 C C . PRO A 1 119 ? 16.637 13.787 -42.247 1.00 47.31 119 PRO A C 1
ATOM 912 O O . PRO A 1 119 ? 16.699 13.592 -43.455 1.00 47.31 119 PRO A O 1
ATOM 915 N N . ALA A 1 120 ? 17.541 13.269 -41.407 1.00 46.06 120 ALA A N 1
ATOM 916 C CA . ALA A 1 120 ? 18.632 12.399 -41.861 1.00 46.06 120 ALA A CA 1
ATOM 917 C C . ALA A 1 120 ? 18.095 11.070 -42.420 1.00 46.06 120 ALA A C 1
ATOM 919 O O . ALA A 1 120 ? 18.497 10.639 -43.500 1.00 46.06 120 ALA A O 1
ATOM 920 N N . LEU A 1 121 ? 17.116 10.473 -41.735 1.00 47.69 121 LEU A N 1
ATOM 921 C CA . LEU A 1 121 ? 16.396 9.287 -42.186 1.00 47.69 121 LEU A CA 1
ATOM 922 C C . LEU A 1 121 ? 15.577 9.588 -43.451 1.00 47.69 121 LEU A C 1
ATOM 924 O O . LEU A 1 121 ? 15.644 8.827 -44.406 1.00 47.69 121 LEU A O 1
ATOM 928 N N . GLN A 1 122 ? 14.865 10.716 -43.514 1.00 50.88 122 GLN A N 1
ATOM 929 C CA . GLN A 1 122 ? 14.164 11.146 -44.731 1.00 50.88 122 GLN A CA 1
ATOM 930 C C . GLN A 1 122 ? 15.125 11.378 -45.900 1.00 50.88 122 GLN A C 1
ATOM 932 O O . GLN A 1 122 ? 14.836 10.927 -46.998 1.00 50.88 122 GLN A O 1
ATOM 937 N N . THR A 1 123 ? 16.283 11.998 -45.677 1.00 50.16 123 THR A N 1
ATOM 938 C CA . THR A 1 123 ? 17.308 12.232 -46.708 1.00 50.16 123 THR A CA 1
ATOM 939 C C . THR A 1 123 ? 17.888 10.910 -47.214 1.00 50.16 123 THR A C 1
ATOM 941 O O . THR A 1 123 ? 18.057 10.734 -48.417 1.00 50.16 123 THR A O 1
ATOM 944 N N . LEU A 1 124 ? 18.121 9.943 -46.320 1.00 47.88 124 LEU A N 1
ATOM 945 C CA . LEU A 1 124 ? 18.537 8.582 -46.665 1.00 47.88 124 LEU A CA 1
ATOM 946 C C . LEU A 1 124 ? 17.482 7.879 -47.537 1.00 47.88 124 LEU A C 1
ATOM 948 O O . LEU A 1 124 ? 17.816 7.302 -48.570 1.00 47.88 124 LEU A O 1
ATOM 952 N N . LEU A 1 125 ? 16.210 7.985 -47.148 1.00 44.03 125 LEU A N 1
ATOM 953 C CA . LEU A 1 125 ? 15.060 7.371 -47.818 1.00 44.03 125 LEU A CA 1
ATOM 954 C C . LEU A 1 125 ? 14.649 8.079 -49.123 1.00 44.03 125 LEU A C 1
ATOM 956 O O . LEU A 1 125 ? 14.014 7.460 -49.970 1.00 44.03 125 LEU A O 1
ATOM 960 N N . GLN A 1 126 ? 15.006 9.356 -49.288 1.00 45.38 126 GLN A N 1
ATOM 961 C CA . GLN A 1 126 ? 14.747 10.179 -50.477 1.00 45.38 126 GLN A CA 1
ATOM 962 C C . GLN A 1 126 ? 15.950 10.242 -51.430 1.00 45.38 126 GLN A C 1
ATOM 964 O O . GLN A 1 126 ? 15.830 10.751 -52.547 1.00 45.38 126 GLN A O 1
ATOM 969 N N . SER A 1 127 ? 17.120 9.727 -51.033 1.00 43.78 127 SER A N 1
ATOM 970 C CA . SER A 1 127 ? 18.305 9.722 -51.890 1.00 43.78 127 SER A CA 1
ATOM 971 C C . SER A 1 127 ? 18.127 8.743 -53.068 1.00 43.78 127 SER A C 1
ATOM 973 O O . SER A 1 127 ? 18.205 7.526 -52.938 1.00 43.78 127 SER A O 1
ATOM 975 N N . LYS A 1 128 ? 17.845 9.317 -54.247 1.00 42.22 128 LYS A N 1
ATOM 976 C CA . LYS A 1 128 ? 17.685 8.688 -55.579 1.00 42.22 128 LYS A CA 1
ATOM 977 C C . LYS A 1 128 ? 16.502 7.742 -55.831 1.00 42.22 128 LYS A C 1
ATOM 979 O O . LYS A 1 128 ? 16.335 7.336 -56.978 1.00 42.22 128 LYS A O 1
ATOM 984 N N . TYR A 1 129 ? 15.637 7.480 -54.857 1.00 46.59 129 TYR A N 1
ATOM 985 C CA . TYR A 1 129 ? 14.385 6.753 -55.082 1.00 46.59 129 TYR A CA 1
ATOM 986 C C . TYR A 1 129 ? 13.241 7.495 -54.384 1.00 46.59 129 TYR A C 1
ATOM 988 O O . TYR A 1 129 ? 13.128 7.458 -53.164 1.00 46.59 129 TYR A O 1
ATOM 996 N N . GLU A 1 130 ? 12.397 8.209 -55.139 1.00 45.94 130 GLU A N 1
ATOM 997 C CA . GLU A 1 130 ? 11.156 8.770 -54.588 1.00 45.94 130 GLU A CA 1
ATOM 998 C C . GLU A 1 130 ? 10.208 7.617 -54.223 1.00 45.94 130 GLU A C 1
ATOM 1000 O O . GLU A 1 130 ? 9.405 7.160 -55.033 1.00 45.94 130 GLU A O 1
ATOM 1005 N N . LEU A 1 131 ? 10.299 7.132 -52.989 1.00 51.56 131 LEU A N 1
ATOM 1006 C CA . LEU A 1 131 ? 9.378 6.143 -52.444 1.00 51.56 131 LEU A CA 1
ATOM 1007 C C . LEU A 1 131 ? 8.510 6.825 -51.385 1.00 51.56 131 LEU A C 1
ATOM 1009 O O . LEU A 1 131 ? 8.784 6.770 -50.190 1.00 51.56 131 LEU A O 1
ATOM 1013 N N . LYS A 1 132 ? 7.428 7.467 -51.846 1.00 49.03 132 LYS A N 1
ATOM 1014 C CA . LYS A 1 132 ? 6.365 8.093 -51.024 1.00 49.03 132 LYS A CA 1
ATOM 1015 C C . LYS A 1 132 ? 5.466 7.057 -50.310 1.00 49.03 132 LYS A C 1
ATOM 1017 O O . LYS A 1 132 ? 4.473 7.421 -49.670 1.00 49.03 132 LYS A O 1
ATOM 1022 N N . ASP A 1 133 ? 5.854 5.782 -50.365 1.00 51.06 133 ASP A N 1
ATOM 1023 C CA . ASP A 1 133 ? 4.985 4.615 -50.211 1.00 51.06 133 ASP A CA 1
ATOM 1024 C C . ASP A 1 133 ? 5.270 3.791 -48.945 1.00 51.06 133 ASP A C 1
ATOM 1026 O O . ASP A 1 133 ? 5.063 2.583 -48.945 1.00 51.06 133 ASP A O 1
ATOM 1030 N N . PHE A 1 134 ? 5.751 4.387 -47.851 1.00 46.03 134 PHE A N 1
ATOM 1031 C CA . PHE A 1 134 ? 5.835 3.701 -46.553 1.00 46.03 134 PHE A CA 1
ATOM 1032 C C . PHE A 1 134 ? 5.778 4.682 -45.372 1.00 46.03 134 PHE A C 1
ATOM 1034 O O . PHE A 1 134 ? 5.981 5.886 -45.534 1.00 46.03 134 PHE A O 1
ATOM 1041 N N . TYR A 1 135 ? 5.488 4.159 -44.183 1.00 47.53 135 TYR A N 1
ATOM 1042 C CA . TYR A 1 135 ? 5.665 4.817 -42.890 1.00 47.53 135 TYR A CA 1
ATOM 1043 C C . TYR A 1 135 ? 6.836 4.167 -42.154 1.00 47.53 135 TYR A C 1
ATOM 1045 O O . TYR A 1 135 ? 7.088 2.976 -42.334 1.00 47.53 135 TYR A O 1
ATOM 1053 N N . SER A 1 136 ? 7.538 4.917 -41.307 1.00 43.75 136 SER A N 1
ATOM 1054 C CA . SER A 1 136 ? 8.557 4.358 -40.418 1.00 43.75 136 SER A CA 1
ATOM 1055 C C . SER A 1 136 ? 8.286 4.724 -38.962 1.00 43.75 136 SER A C 1
ATOM 1057 O O . SER A 1 136 ? 7.853 5.833 -38.656 1.00 43.75 136 SER A O 1
ATOM 1059 N N . ALA A 1 137 ? 8.535 3.777 -38.061 1.00 42.59 137 ALA A N 1
ATOM 1060 C CA . ALA A 1 137 ? 8.497 3.979 -36.618 1.00 42.59 137 ALA A CA 1
ATOM 1061 C C . ALA A 1 137 ? 9.747 3.358 -35.995 1.00 42.59 137 ALA A C 1
ATOM 1063 O O . ALA A 1 137 ? 10.201 2.300 -36.426 1.00 42.59 137 ALA A O 1
ATOM 1064 N N . VAL A 1 138 ? 10.324 4.015 -34.994 1.00 42.25 138 VAL A N 1
ATOM 1065 C CA . VAL A 1 138 ? 11.575 3.573 -34.370 1.00 42.25 138 VAL A CA 1
ATOM 1066 C C . VAL A 1 138 ? 11.338 3.346 -32.887 1.00 42.25 138 VAL A C 1
ATOM 1068 O O . VAL A 1 138 ? 10.878 4.240 -32.185 1.00 42.25 138 VAL A O 1
ATOM 1071 N N . THR A 1 139 ? 11.663 2.146 -32.420 1.00 44.34 139 THR A N 1
ATOM 1072 C CA . THR A 1 139 ? 11.769 1.820 -30.998 1.00 44.34 139 THR A CA 1
ATOM 1073 C C . THR A 1 139 ? 13.242 1.805 -30.589 1.00 44.34 139 THR A C 1
ATOM 1075 O O . THR A 1 139 ? 14.147 1.829 -31.420 1.00 44.34 139 THR A O 1
ATOM 1078 N N . ASP A 1 140 ? 13.484 1.694 -29.288 1.00 38.81 140 ASP A N 1
ATOM 1079 C CA . ASP A 1 140 ? 14.789 1.435 -28.669 1.00 38.81 140 ASP A CA 1
ATOM 1080 C C . ASP A 1 140 ? 15.613 0.286 -29.296 1.00 38.81 140 ASP A C 1
ATOM 1082 O O . ASP A 1 140 ? 16.834 0.250 -29.134 1.00 38.81 140 ASP A O 1
ATOM 1086 N N . LYS A 1 141 ? 14.969 -0.658 -29.996 1.00 35.59 141 LYS A N 1
ATOM 1087 C CA . LYS A 1 141 ? 15.606 -1.850 -30.581 1.00 35.59 141 LYS A CA 1
ATOM 1088 C C . LYS A 1 141 ? 15.231 -2.129 -32.036 1.00 35.59 141 LYS A C 1
ATOM 1090 O O . LYS A 1 141 ? 15.899 -2.945 -32.664 1.00 35.59 141 LYS A O 1
ATOM 1095 N N . ASN A 1 142 ? 14.184 -1.502 -32.573 1.00 43.00 142 ASN A N 1
ATOM 1096 C CA . ASN A 1 142 ? 13.626 -1.871 -33.874 1.00 43.00 142 ASN A CA 1
ATOM 1097 C C . ASN A 1 142 ? 13.302 -0.647 -34.727 1.00 43.00 142 ASN A C 1
ATOM 1099 O O . ASN A 1 142 ? 12.817 0.358 -34.220 1.00 43.00 142 ASN A O 1
ATOM 1103 N N . ILE A 1 143 ? 13.487 -0.771 -36.039 1.00 48.53 143 ILE A N 1
ATOM 1104 C CA . ILE A 1 143 ? 12.934 0.158 -37.024 1.00 48.53 143 ILE A CA 1
ATOM 1105 C C . ILE A 1 143 ? 11.831 -0.601 -37.759 1.00 48.53 143 ILE A C 1
ATOM 1107 O O . ILE A 1 143 ? 12.089 -1.576 -38.460 1.00 48.53 143 ILE A O 1
ATOM 1111 N N . LEU A 1 144 ? 10.593 -0.181 -37.543 1.00 46.47 144 LEU A N 1
ATOM 1112 C CA . LEU A 1 144 ? 9.409 -0.687 -38.218 1.00 46.47 144 LEU A CA 1
ATOM 1113 C C . LEU A 1 144 ? 9.206 0.122 -39.495 1.00 46.47 144 LEU A C 1
ATOM 1115 O O . LEU A 1 144 ? 9.157 1.348 -39.445 1.00 46.47 144 LEU A O 1
ATOM 1119 N N . ILE A 1 145 ? 9.074 -0.565 -40.626 1.00 50.06 145 ILE A N 1
ATOM 1120 C CA . ILE A 1 145 ? 8.744 0.037 -41.919 1.00 50.06 145 ILE A CA 1
ATOM 1121 C C . ILE A 1 145 ? 7.419 -0.568 -42.373 1.00 50.06 145 ILE A C 1
ATOM 1123 O O . ILE A 1 145 ? 7.318 -1.778 -42.567 1.00 50.06 145 ILE A O 1
ATOM 1127 N N . ILE A 1 146 ? 6.398 0.272 -42.506 1.00 48.72 146 ILE A N 1
ATOM 1128 C CA . ILE A 1 146 ? 5.054 -0.113 -42.935 1.00 48.72 146 ILE A CA 1
ATOM 1129 C C . ILE A 1 146 ? 4.888 0.332 -44.381 1.00 48.72 146 ILE A C 1
ATOM 1131 O O . ILE A 1 146 ? 4.759 1.522 -44.654 1.00 48.72 146 ILE A O 1
ATOM 1135 N N . PHE A 1 147 ? 4.898 -0.617 -45.308 1.00 50.66 147 PHE A N 1
ATOM 1136 C CA . PHE A 1 147 ? 4.737 -0.347 -46.734 1.00 50.66 147 PHE A CA 1
ATOM 1137 C C . PHE A 1 147 ? 3.294 0.077 -47.047 1.00 50.66 147 PHE A C 1
ATOM 1139 O O . PHE A 1 147 ? 2.360 -0.656 -46.739 1.00 50.66 147 PHE A O 1
ATOM 1146 N N . LYS A 1 148 ? 3.113 1.240 -47.681 1.00 47.06 148 LYS A N 1
ATOM 1147 C CA . LYS A 1 148 ? 1.855 1.645 -48.331 1.00 47.06 148 LYS A CA 1
ATOM 1148 C C . LYS A 1 148 ? 1.605 0.831 -49.605 1.00 47.06 148 LYS A C 1
ATOM 1150 O O . LYS A 1 148 ? 0.456 0.596 -49.946 1.00 47.06 148 LYS A O 1
ATOM 1155 N N . ASP A 1 149 ? 2.673 0.378 -50.272 1.00 57.06 149 ASP A N 1
ATOM 1156 C CA . ASP A 1 149 ? 2.624 -0.551 -51.407 1.00 57.06 149 ASP A CA 1
ATOM 1157 C C . ASP A 1 149 ? 3.601 -1.719 -51.186 1.00 57.06 149 ASP A C 1
ATOM 1159 O O . ASP A 1 149 ? 4.824 -1.579 -51.280 1.00 57.06 149 ASP A O 1
ATOM 1163 N N . TYR A 1 150 ? 3.047 -2.893 -50.875 1.00 51.12 150 TYR A N 1
ATOM 1164 C CA . TYR A 1 150 ? 3.811 -4.101 -50.554 1.00 51.12 150 TYR A CA 1
ATOM 1165 C C . TYR A 1 150 ? 4.644 -4.623 -51.737 1.00 51.12 150 TYR A C 1
ATOM 1167 O O . TYR A 1 150 ? 5.647 -5.303 -51.523 1.00 51.12 150 TYR A O 1
ATOM 1175 N N . THR A 1 151 ? 4.291 -4.279 -52.981 1.00 57.09 151 THR A N 1
ATOM 1176 C CA . THR A 1 151 ? 5.018 -4.745 -54.178 1.00 57.09 151 THR A CA 1
ATOM 1177 C C . THR A 1 151 ? 6.446 -4.197 -54.263 1.00 57.09 151 THR A C 1
ATOM 1179 O O . THR A 1 151 ? 7.297 -4.780 -54.932 1.00 57.09 151 THR A O 1
ATOM 1182 N N . LYS A 1 152 ? 6.747 -3.118 -53.528 1.00 54.41 152 LYS A N 1
ATOM 1183 C CA . LYS A 1 152 ? 8.070 -2.474 -53.478 1.00 54.41 152 LYS A CA 1
ATOM 1184 C C . LYS A 1 152 ? 8.922 -2.898 -52.275 1.00 54.41 152 LYS A C 1
ATOM 1186 O O . LYS A 1 152 ? 10.011 -2.358 -52.068 1.00 54.41 152 LYS A O 1
ATOM 1191 N N . LYS A 1 153 ? 8.454 -3.871 -51.483 1.00 53.25 153 LYS A N 1
ATOM 1192 C CA . LYS A 1 153 ? 9.110 -4.361 -50.260 1.00 53.25 153 LYS A CA 1
ATOM 1193 C C . LYS A 1 153 ? 10.578 -4.736 -50.477 1.00 53.25 153 LYS A C 1
ATOM 1195 O O . LYS A 1 153 ? 11.431 -4.304 -49.706 1.00 53.25 153 LYS A O 1
ATOM 1200 N N . ASP A 1 154 ? 10.883 -5.505 -51.519 1.00 63.91 154 ASP A N 1
ATOM 1201 C CA . ASP A 1 154 ? 12.231 -6.057 -51.711 1.00 63.91 154 ASP A CA 1
ATOM 1202 C C . ASP A 1 154 ? 13.265 -4.976 -52.055 1.00 63.91 154 ASP A C 1
ATOM 1204 O O . ASP A 1 154 ? 14.398 -5.015 -51.572 1.00 63.91 154 ASP A O 1
ATOM 1208 N N . GLN A 1 155 ? 12.855 -3.944 -52.800 1.00 63.81 155 GLN A N 1
ATOM 1209 C CA . GLN A 1 155 ? 13.699 -2.780 -53.090 1.00 63.81 155 GLN A CA 1
ATOM 1210 C C . GLN A 1 155 ? 14.036 -2.002 -51.809 1.00 63.81 155 GLN A C 1
ATOM 1212 O O . GLN A 1 155 ? 15.188 -1.625 -51.589 1.00 63.81 155 GLN A O 1
ATOM 1217 N N . ILE A 1 156 ? 13.049 -1.811 -50.928 1.00 59.44 156 ILE A N 1
ATOM 1218 C CA . ILE A 1 156 ? 13.229 -1.080 -49.668 1.00 59.44 156 ILE A CA 1
ATOM 1219 C C . ILE A 1 156 ? 14.055 -1.895 -48.662 1.00 59.44 156 ILE A C 1
ATOM 1221 O O . ILE A 1 156 ? 14.939 -1.342 -48.009 1.00 59.44 156 ILE A O 1
ATOM 1225 N N . ILE A 1 157 ? 13.829 -3.210 -48.564 1.00 60.22 157 ILE A N 1
ATOM 1226 C CA . ILE A 1 157 ? 14.631 -4.106 -47.715 1.00 60.22 157 ILE A CA 1
ATOM 1227 C C . ILE A 1 157 ? 16.097 -4.107 -48.162 1.00 60.22 157 ILE A C 1
ATOM 1229 O O . ILE A 1 157 ? 16.992 -4.029 -47.317 1.00 60.22 157 ILE A O 1
ATOM 1233 N N . SER A 1 158 ? 16.358 -4.145 -49.472 1.00 64.25 158 SER A N 1
ATOM 1234 C CA . SER A 1 158 ? 17.720 -4.095 -50.016 1.00 64.25 158 SER A CA 1
ATOM 1235 C C . SER A 1 158 ? 18.438 -2.795 -49.636 1.00 64.25 158 SER A C 1
ATOM 1237 O O . SER A 1 158 ? 19.580 -2.830 -49.174 1.00 64.25 158 SER A O 1
ATOM 1239 N N . LEU A 1 159 ? 17.761 -1.649 -49.762 1.00 60.75 159 LEU A N 1
ATOM 1240 C CA . LEU A 1 159 ? 18.315 -0.340 -49.403 1.00 60.75 159 LEU A CA 1
ATOM 1241 C C . LEU A 1 159 ? 18.581 -0.220 -47.893 1.00 60.75 159 LEU A C 1
ATOM 1243 O O . LEU A 1 159 ? 19.643 0.245 -47.476 1.00 60.75 159 LEU A O 1
ATOM 1247 N N . PHE A 1 160 ? 17.641 -0.685 -47.067 1.00 59.28 160 PHE A N 1
ATOM 1248 C CA . PHE A 1 160 ? 17.785 -0.685 -45.612 1.00 59.28 160 PHE A CA 1
ATOM 1249 C C . PHE A 1 160 ? 18.953 -1.566 -45.156 1.00 59.28 160 PHE A C 1
ATOM 1251 O O . PHE A 1 160 ? 19.724 -1.185 -44.278 1.00 59.28 160 PHE A O 1
ATOM 1258 N N . THR A 1 161 ? 19.131 -2.7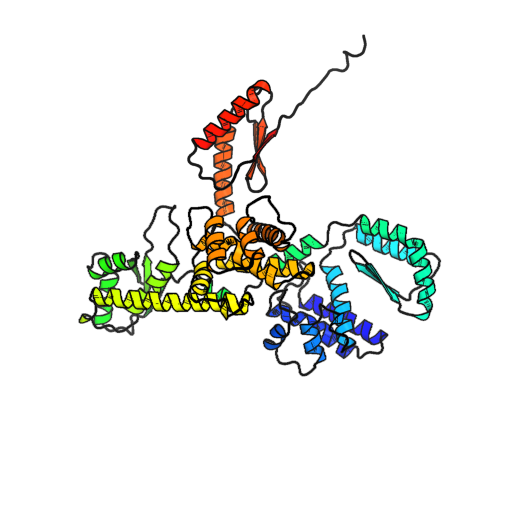22 -45.797 1.00 63.03 161 THR A N 1
ATOM 1259 C CA . THR A 1 161 ? 20.242 -3.640 -45.521 1.00 63.03 161 THR A CA 1
ATOM 1260 C C . THR A 1 161 ? 21.590 -2.999 -45.851 1.00 63.03 161 THR A C 1
ATOM 1262 O O . THR A 1 161 ? 22.523 -3.112 -45.061 1.00 63.03 161 THR A O 1
ATOM 1265 N N . GLN A 1 162 ? 21.677 -2.247 -46.954 1.00 66.50 162 GLN A N 1
ATOM 1266 C CA . GLN A 1 162 ? 22.893 -1.531 -47.359 1.00 66.50 162 GLN A CA 1
ATOM 1267 C C . GLN A 1 162 ? 23.291 -0.408 -46.382 1.00 66.50 162 GLN A C 1
ATOM 1269 O O . GLN A 1 162 ? 24.465 -0.058 -46.287 1.00 66.50 162 GLN A O 1
ATOM 1274 N N . LYS A 1 163 ? 22.324 0.155 -45.648 1.00 58.84 163 LYS A N 1
ATOM 1275 C CA . LYS A 1 163 ? 22.512 1.287 -44.722 1.00 58.84 163 LYS A CA 1
ATOM 1276 C C . LYS A 1 163 ? 22.357 0.923 -43.241 1.00 58.84 163 LYS A C 1
ATOM 1278 O O . LYS A 1 163 ? 22.374 1.796 -42.374 1.00 58.84 163 LYS A O 1
ATOM 1283 N N . ARG A 1 164 ? 22.237 -0.373 -42.938 1.00 58.56 164 ARG A N 1
ATOM 1284 C CA . ARG A 1 164 ? 21.943 -0.909 -41.602 1.00 58.56 164 ARG A CA 1
ATOM 1285 C C . ARG A 1 164 ? 22.948 -0.467 -40.540 1.00 58.56 164 ARG A C 1
ATOM 1287 O O . ARG A 1 164 ? 22.535 -0.086 -39.450 1.00 58.56 164 ARG A O 1
ATOM 1294 N N . GLU A 1 165 ? 24.244 -0.522 -40.834 1.00 58.81 165 GLU A N 1
ATOM 1295 C CA . GLU A 1 165 ? 25.288 -0.195 -39.849 1.00 58.81 165 GLU A CA 1
ATOM 1296 C C . GLU A 1 165 ? 25.287 1.292 -39.463 1.00 58.81 165 GLU A C 1
ATOM 1298 O O . GLU A 1 165 ? 25.430 1.630 -38.288 1.00 58.81 165 GLU A O 1
ATOM 1303 N N . GLU A 1 166 ? 25.014 2.173 -40.428 1.00 57.00 166 GLU A N 1
ATOM 1304 C CA . GLU A 1 166 ? 24.888 3.621 -40.225 1.00 57.00 166 GLU A CA 1
ATOM 1305 C C . GLU A 1 166 ? 23.688 3.948 -39.315 1.00 57.00 166 GLU A C 1
ATOM 1307 O O . GLU A 1 166 ? 23.809 4.708 -38.355 1.00 57.00 166 GLU A O 1
ATOM 1312 N N . LEU A 1 167 ? 22.544 3.291 -39.539 1.00 52.75 167 LEU A N 1
ATOM 1313 C CA . LEU A 1 167 ? 21.340 3.457 -38.715 1.00 52.75 167 LEU A CA 1
ATOM 1314 C C . LEU A 1 167 ? 21.515 2.922 -37.290 1.00 52.75 167 LEU A C 1
ATOM 1316 O O . LEU A 1 167 ? 21.084 3.563 -36.331 1.00 52.75 167 LEU A O 1
ATOM 1320 N N . VAL A 1 168 ? 22.163 1.766 -37.135 1.00 54.66 168 VAL A N 1
ATOM 1321 C CA . VAL A 1 168 ? 22.441 1.175 -35.818 1.00 54.66 168 VAL A CA 1
ATOM 1322 C C . VAL A 1 168 ? 23.356 2.085 -34.995 1.00 54.66 168 VAL A C 1
ATOM 1324 O O . VAL A 1 168 ? 23.095 2.282 -33.809 1.00 54.66 168 VAL A O 1
ATOM 1327 N N . SER A 1 169 ? 24.368 2.696 -35.615 1.00 55.34 169 SER A N 1
ATOM 1328 C CA . SER A 1 169 ? 25.264 3.652 -34.954 1.00 55.34 169 SER A CA 1
ATOM 1329 C C . SER A 1 169 ? 24.515 4.880 -34.414 1.00 55.34 169 SER A C 1
ATOM 1331 O O . SER A 1 169 ? 24.715 5.278 -33.264 1.00 55.34 169 SER A O 1
ATOM 1333 N N . ILE A 1 170 ? 23.582 5.429 -35.198 1.00 50.06 170 ILE A N 1
ATOM 1334 C CA . ILE A 1 170 ? 22.789 6.598 -34.797 1.00 50.06 170 ILE A CA 1
ATOM 1335 C C . ILE A 1 170 ? 21.804 6.256 -33.670 1.00 50.06 170 ILE A C 1
ATOM 1337 O O . ILE A 1 170 ? 21.645 7.030 -32.731 1.00 50.06 170 ILE A O 1
ATOM 1341 N N . VAL A 1 171 ? 21.161 5.087 -33.704 1.00 49.50 171 VAL A N 1
ATOM 1342 C CA . VAL A 1 171 ? 20.252 4.662 -32.622 1.00 49.50 171 VAL A CA 1
ATOM 1343 C C . VAL A 1 171 ? 21.021 4.419 -31.317 1.00 49.50 171 VAL A C 1
ATOM 1345 O O . VAL A 1 171 ? 20.557 4.777 -30.234 1.00 49.50 171 VAL A O 1
ATOM 1348 N N . GLN A 1 172 ? 22.228 3.855 -31.401 1.00 50.84 172 GLN A N 1
ATOM 1349 C CA . GLN A 1 172 ? 23.055 3.561 -30.229 1.00 50.84 172 GLN A CA 1
ATOM 1350 C C . GLN A 1 172 ? 23.582 4.812 -29.512 1.00 50.84 172 GLN A C 1
ATOM 1352 O O . GLN A 1 172 ? 23.803 4.744 -28.301 1.00 50.84 172 GLN A O 1
ATOM 1357 N N . SER A 1 173 ? 23.732 5.946 -30.203 1.00 50.19 173 SER A N 1
ATOM 1358 C CA . SER A 1 173 ? 24.203 7.205 -29.606 1.00 50.19 173 SER A CA 1
ATOM 1359 C C . SER A 1 173 ? 23.142 7.966 -28.791 1.00 50.19 173 SER A C 1
ATOM 1361 O O . SER A 1 173 ? 23.484 8.928 -28.112 1.00 50.19 173 SER A O 1
ATOM 1363 N N . HIS A 1 174 ? 21.879 7.514 -28.771 1.00 49.59 174 HIS A N 1
ATOM 1364 C CA . HIS A 1 174 ? 20.744 8.232 -28.156 1.00 49.59 174 HIS A CA 1
ATOM 1365 C C . HIS A 1 174 ? 20.122 7.522 -26.921 1.00 49.59 174 HIS A C 1
ATOM 1367 O O . HIS A 1 174 ? 18.973 7.765 -26.554 1.00 49.59 174 HIS A O 1
ATOM 1373 N N . LYS A 1 175 ? 20.874 6.637 -26.249 1.00 44.62 175 LYS A N 1
ATOM 1374 C CA . LYS A 1 175 ? 20.407 5.616 -25.277 1.00 44.62 175 LYS A CA 1
ATOM 1375 C C . LYS A 1 175 ? 19.753 6.058 -23.947 1.00 44.62 175 LYS A C 1
ATOM 1377 O O . LYS A 1 175 ? 19.431 5.181 -23.150 1.00 44.62 175 LYS A O 1
ATOM 1382 N N . GLN A 1 176 ? 19.537 7.341 -23.650 1.00 43.72 176 GLN A N 1
ATOM 1383 C CA . GLN A 1 176 ? 19.372 7.769 -22.243 1.00 43.72 176 GLN A CA 1
ATOM 1384 C C . GLN A 1 176 ? 17.984 8.272 -21.791 1.00 43.72 176 GLN A C 1
ATOM 1386 O O . GLN A 1 176 ? 17.890 8.840 -20.712 1.00 43.72 176 GLN A O 1
ATOM 1391 N N . LEU A 1 177 ? 16.890 8.091 -22.546 1.00 42.66 177 LEU A N 1
ATOM 1392 C CA . LEU A 1 177 ? 15.655 8.867 -22.280 1.00 42.66 177 LEU A CA 1
ATOM 1393 C C . LEU A 1 177 ? 14.325 8.110 -22.106 1.00 42.66 177 LEU A C 1
ATOM 1395 O O . LEU A 1 177 ? 13.321 8.762 -21.817 1.00 42.66 177 LEU A O 1
ATOM 1399 N N . SER A 1 178 ? 14.267 6.780 -22.235 1.00 48.38 178 SER A N 1
ATOM 1400 C CA . SER A 1 178 ? 12.976 6.063 -22.286 1.00 48.38 178 SER A CA 1
ATOM 1401 C C . SER A 1 178 ? 12.471 5.513 -20.944 1.00 48.38 178 SER A C 1
ATOM 1403 O O . SER A 1 178 ? 11.272 5.566 -20.678 1.00 48.38 178 SER A O 1
ATOM 1405 N N . PHE A 1 179 ? 13.349 5.008 -20.076 1.00 40.84 179 PHE A N 1
ATOM 1406 C CA . PHE A 1 179 ? 12.919 4.228 -18.908 1.00 40.84 179 PHE A CA 1
ATOM 1407 C C . PHE A 1 179 ? 12.546 5.083 -17.686 1.00 40.84 179 PHE A C 1
ATOM 1409 O O . PHE A 1 179 ? 11.496 4.890 -17.074 1.00 40.84 179 PHE A O 1
ATOM 1416 N N . GLU A 1 180 ? 13.362 6.089 -17.363 1.00 37.59 180 GLU A N 1
ATOM 1417 C CA . GLU A 1 180 ? 13.160 6.938 -16.181 1.00 37.59 180 GLU A CA 1
ATOM 1418 C C . GLU A 1 180 ? 11.845 7.734 -16.257 1.00 37.59 180 GLU A C 1
ATOM 1420 O O . GLU A 1 180 ? 11.131 7.854 -15.262 1.00 37.59 180 GLU A O 1
ATOM 1425 N N . LYS A 1 181 ? 11.452 8.206 -17.449 1.00 38.12 181 LYS A N 1
ATOM 1426 C CA . LYS A 1 181 ? 10.222 8.998 -17.653 1.00 38.12 181 LYS A CA 1
ATOM 1427 C C . LYS A 1 181 ? 8.934 8.174 -17.550 1.00 38.12 181 LYS A C 1
ATOM 1429 O O . LYS A 1 181 ? 7.933 8.678 -17.041 1.00 38.12 181 LYS A O 1
ATOM 1434 N N . LEU A 1 182 ? 8.957 6.909 -17.974 1.00 39.06 182 LEU A N 1
ATOM 1435 C CA . LEU A 1 182 ? 7.854 5.953 -17.782 1.00 39.06 182 LEU A CA 1
ATOM 1436 C C . LEU A 1 182 ? 7.674 5.588 -16.300 1.00 39.06 182 LEU A C 1
ATOM 1438 O O . LEU A 1 182 ? 6.545 5.481 -15.806 1.00 39.06 182 LEU A O 1
ATOM 1442 N N . LEU A 1 183 ? 8.786 5.476 -15.571 1.00 42.22 183 LEU A N 1
ATOM 1443 C CA . LEU A 1 183 ? 8.783 5.183 -14.146 1.00 42.22 183 LEU A CA 1
ATOM 1444 C C . LEU A 1 183 ? 8.214 6.341 -13.316 1.00 42.22 183 LEU A C 1
ATOM 1446 O O . LEU A 1 183 ? 7.270 6.139 -12.553 1.00 42.22 183 LEU A O 1
ATOM 1450 N N . PHE A 1 184 ? 8.699 7.570 -13.534 1.00 39.09 184 PHE A N 1
ATOM 1451 C CA . PHE A 1 184 ? 8.177 8.774 -12.870 1.00 39.09 184 PHE A CA 1
ATOM 1452 C C . PHE A 1 184 ? 6.664 8.931 -13.052 1.00 39.09 184 PHE A C 1
ATOM 1454 O O . PHE A 1 184 ? 5.954 9.370 -12.155 1.00 39.09 184 PHE A O 1
ATOM 1461 N N . LYS A 1 185 ? 6.127 8.501 -14.186 1.00 43.34 185 LYS A N 1
ATOM 1462 C CA . LYS A 1 185 ? 4.703 8.622 -14.491 1.00 43.34 185 LYS A CA 1
ATOM 1463 C C . LYS A 1 185 ? 3.822 7.584 -13.802 1.00 43.34 185 LYS A C 1
ATOM 1465 O O . LYS A 1 185 ? 2.730 7.915 -13.345 1.00 43.34 185 LYS A O 1
ATOM 1470 N N . SER A 1 186 ? 4.332 6.361 -13.663 1.00 42.69 186 SER A N 1
ATOM 1471 C CA . SER A 1 186 ? 3.734 5.320 -12.817 1.00 42.69 186 SER A CA 1
ATOM 1472 C C . SER A 1 186 ? 3.672 5.759 -11.346 1.00 42.69 186 SER A C 1
ATOM 1474 O O . SER A 1 186 ? 2.759 5.374 -10.623 1.00 42.69 186 SER A O 1
ATOM 1476 N N . ILE A 1 187 ? 4.627 6.601 -10.935 1.00 43.00 187 ILE A N 1
ATOM 1477 C CA . ILE A 1 187 ? 4.749 7.202 -9.601 1.00 43.00 187 ILE A CA 1
ATOM 1478 C C . ILE A 1 187 ? 3.765 8.369 -9.398 1.00 43.00 187 ILE A C 1
ATOM 1480 O O . ILE A 1 187 ? 3.124 8.433 -8.351 1.00 43.00 187 ILE A O 1
ATOM 1484 N N . TYR A 1 188 ? 3.603 9.268 -10.377 1.00 37.06 188 TYR A N 1
ATOM 1485 C CA . TYR A 1 188 ? 2.744 10.459 -10.243 1.00 37.06 188 TYR A CA 1
ATOM 1486 C C . TYR A 1 188 ? 1.242 10.199 -10.457 1.00 37.06 188 TYR A C 1
ATOM 1488 O O . TYR A 1 188 ? 0.427 10.902 -9.867 1.00 37.06 188 TYR A O 1
ATOM 1496 N N . ASN A 1 189 ? 0.865 9.181 -11.239 1.00 43.78 189 ASN A N 1
ATOM 1497 C CA . ASN A 1 189 ? -0.538 8.814 -11.499 1.00 43.78 189 ASN A CA 1
ATOM 1498 C C . ASN A 1 189 ? -1.006 7.599 -10.673 1.00 43.78 189 ASN A C 1
ATOM 1500 O O . ASN A 1 189 ? -1.949 6.901 -11.053 1.00 43.78 189 ASN A O 1
ATOM 1504 N N . LEU A 1 190 ? -0.325 7.303 -9.564 1.00 49.81 190 LEU A N 1
ATOM 1505 C CA . LEU A 1 190 ? -0.589 6.121 -8.751 1.00 49.81 190 LEU A CA 1
ATOM 1506 C C . LEU A 1 190 ? -1.946 6.258 -8.039 1.00 49.81 190 LEU A C 1
ATOM 1508 O O . LEU A 1 190 ? -2.065 6.906 -7.002 1.00 49.81 190 LEU A O 1
ATOM 1512 N N . LYS A 1 191 ? -2.989 5.650 -8.613 1.00 50.22 191 LYS A N 1
ATOM 1513 C CA . LYS A 1 191 ? -4.298 5.516 -7.969 1.00 50.22 191 LYS A CA 1
ATOM 1514 C C . LYS A 1 191 ? -4.246 4.342 -6.999 1.00 50.22 191 LYS A C 1
ATOM 1516 O O . LYS A 1 191 ? -4.111 3.194 -7.416 1.00 50.22 191 LYS A O 1
ATOM 1521 N N . LEU A 1 192 ? -4.349 4.628 -5.705 1.00 56.66 192 LEU A N 1
ATOM 1522 C CA . LEU A 1 192 ? -4.626 3.588 -4.720 1.00 56.66 192 LEU A CA 1
ATOM 1523 C C . LEU A 1 192 ? -6.086 3.120 -4.886 1.00 56.66 192 LEU A C 1
ATOM 1525 O O . LEU A 1 192 ? -6.952 3.943 -5.201 1.00 56.66 192 LEU A O 1
ATOM 1529 N N . PRO A 1 193 ? -6.391 1.828 -4.680 1.00 56.41 193 PRO A N 1
ATOM 1530 C CA . PRO A 1 193 ? -7.766 1.339 -4.715 1.00 56.41 193 PRO A CA 1
ATOM 1531 C C . PRO A 1 193 ? -8.663 2.146 -3.761 1.00 56.41 193 PRO A C 1
ATOM 1533 O O . PRO A 1 193 ? -8.325 2.339 -2.591 1.00 56.41 193 PRO A O 1
ATOM 1536 N N . LYS A 1 194 ? -9.800 2.663 -4.252 1.00 54.78 194 LYS A N 1
ATOM 1537 C CA . LYS A 1 194 ? -10.668 3.591 -3.490 1.00 54.78 194 LYS A CA 1
ATOM 1538 C C . LYS A 1 194 ? -11.182 2.993 -2.176 1.00 54.78 194 LYS A C 1
ATOM 1540 O O . LYS A 1 194 ? -11.306 3.718 -1.189 1.00 54.78 194 LYS A O 1
ATOM 1545 N N . ASN A 1 195 ? -11.451 1.687 -2.155 1.00 56.09 195 ASN A N 1
ATOM 1546 C CA . ASN A 1 195 ? -11.799 0.931 -0.949 1.00 56.09 195 ASN A CA 1
ATOM 1547 C C . ASN A 1 195 ? -10.703 1.046 0.121 1.00 56.09 195 ASN A C 1
ATOM 1549 O O . ASN A 1 195 ? -11.018 1.278 1.283 1.00 56.09 195 ASN A O 1
ATOM 1553 N N . LEU A 1 196 ? -9.427 1.001 -0.271 1.00 56.31 196 LEU A N 1
ATOM 1554 C CA . LEU A 1 196 ? -8.288 1.130 0.640 1.00 56.31 196 LEU A CA 1
ATOM 1555 C C . LEU A 1 196 ? -8.036 2.590 1.064 1.00 56.31 196 LEU A C 1
ATOM 1557 O O . LEU A 1 196 ? -7.700 2.836 2.222 1.00 56.31 196 LEU A O 1
ATOM 1561 N N . ILE A 1 197 ? -8.281 3.571 0.182 1.00 51.88 197 ILE A N 1
ATOM 1562 C CA . ILE A 1 197 ? -8.130 5.011 0.488 1.00 51.88 197 ILE A CA 1
ATOM 1563 C C . ILE A 1 197 ? -9.059 5.456 1.626 1.00 51.88 197 ILE A C 1
ATOM 1565 O O . ILE A 1 197 ? -8.633 6.198 2.513 1.00 51.88 197 ILE A O 1
ATOM 1569 N N . ASN A 1 198 ? -10.309 4.980 1.652 1.00 47.06 198 ASN A N 1
ATOM 1570 C CA . ASN A 1 198 ? -11.279 5.324 2.704 1.00 47.06 198 ASN A CA 1
ATOM 1571 C C . ASN A 1 198 ? -10.783 4.964 4.114 1.00 47.06 198 ASN A C 1
ATOM 1573 O O . ASN A 1 198 ? -11.229 5.534 5.113 1.00 47.06 198 ASN A O 1
ATOM 1577 N N . HIS A 1 199 ? -9.837 4.031 4.205 1.00 48.69 199 HIS A N 1
ATOM 1578 C CA . HIS A 1 199 ? -9.254 3.587 5.455 1.00 48.69 199 HIS A CA 1
ATOM 1579 C C . HIS A 1 199 ? -8.016 4.389 5.886 1.00 48.69 199 HIS A C 1
ATOM 1581 O O . HIS A 1 199 ? -7.594 4.198 7.022 1.00 48.69 199 HIS A O 1
ATOM 1587 N N . LEU A 1 200 ? -7.477 5.295 5.063 1.00 46.34 200 LEU A N 1
ATOM 1588 C CA . LEU A 1 200 ? -6.292 6.112 5.381 1.00 46.34 200 LEU A CA 1
ATOM 1589 C C . LEU A 1 200 ? -6.616 7.401 6.157 1.00 46.34 200 LEU A C 1
ATOM 1591 O O . LEU A 1 200 ? -5.708 8.088 6.625 1.00 46.34 200 LEU A O 1
ATOM 1595 N N . ALA A 1 201 ? -7.900 7.734 6.335 1.00 40.97 201 ALA A N 1
ATOM 1596 C CA . ALA A 1 201 ? -8.295 8.867 7.164 1.00 40.97 201 ALA A CA 1
ATOM 1597 C C . ALA A 1 201 ? -7.838 8.640 8.621 1.00 40.97 201 ALA A C 1
ATOM 1599 O O . ALA A 1 201 ? -8.101 7.565 9.175 1.00 40.97 201 ALA A O 1
ATOM 1600 N N . PRO A 1 202 ? -7.176 9.623 9.268 1.00 45.41 202 PRO A N 1
ATOM 1601 C CA . PRO A 1 202 ? -6.777 9.491 10.663 1.00 45.41 202 PRO A CA 1
ATOM 1602 C C . PRO A 1 202 ? -8.007 9.158 11.508 1.00 45.41 202 PRO A C 1
ATOM 1604 O O . PRO A 1 202 ? -9.068 9.762 11.322 1.00 45.41 202 PRO A O 1
ATOM 1607 N N . SER A 1 203 ? -7.866 8.189 12.420 1.00 50.84 203 SER A N 1
ATOM 1608 C CA . SER A 1 203 ? -8.905 7.788 13.374 1.00 50.84 203 SER A CA 1
ATOM 1609 C C . SER A 1 203 ? -9.565 9.050 13.925 1.00 50.84 203 SER A C 1
ATOM 1611 O O . SER A 1 203 ? -8.855 9.938 14.409 1.00 50.84 203 SER A O 1
ATOM 1613 N N . LYS A 1 204 ? -10.891 9.184 13.776 1.00 51.47 204 LYS A N 1
ATOM 1614 C CA . LYS A 1 204 ? -11.618 10.405 14.145 1.00 51.47 204 LYS A CA 1
ATOM 1615 C C . LYS A 1 204 ? -11.353 10.726 15.618 1.00 51.47 204 LYS A C 1
ATOM 1617 O O . LYS A 1 204 ? -11.991 10.174 16.500 1.00 51.47 204 LYS A O 1
ATOM 1622 N N . ARG A 1 205 ? -10.442 11.670 15.875 1.00 57.69 205 ARG A N 1
ATOM 1623 C CA . ARG A 1 205 ? -10.133 12.192 17.224 1.00 57.69 205 ARG A CA 1
ATOM 1624 C C . ARG A 1 205 ? -11.271 13.024 17.814 1.00 57.69 205 ARG A C 1
ATOM 1626 O O . ARG A 1 205 ? -11.183 13.487 18.946 1.00 57.69 205 ARG A O 1
ATOM 1633 N N . LYS A 1 206 ? -12.296 13.262 16.999 1.00 61.00 206 LYS A N 1
ATOM 1634 C CA . LYS A 1 206 ? -13.434 14.118 17.261 1.00 61.00 206 LYS A CA 1
ATOM 1635 C C . LYS A 1 206 ? -14.677 13.446 16.700 1.00 61.00 206 LYS A C 1
ATOM 1637 O O . LYS A 1 206 ? -14.717 13.116 15.512 1.00 61.00 206 LYS A O 1
ATOM 1642 N N . PHE A 1 207 ? -15.691 13.283 17.533 1.00 63.81 207 PHE A N 1
ATOM 1643 C CA . PHE A 1 207 ? -17.036 12.931 17.097 1.00 63.81 207 PHE A CA 1
ATOM 1644 C C . PHE A 1 207 ? -18.031 13.942 17.664 1.00 63.81 207 PHE A C 1
ATOM 1646 O O . PHE A 1 207 ? -17.800 14.556 18.705 1.00 63.81 207 PHE A O 1
ATOM 1653 N N . GLN A 1 208 ? -19.109 14.182 16.923 1.00 62.94 208 GLN A N 1
ATOM 1654 C CA . GLN A 1 208 ? -20.112 15.181 17.272 1.00 62.94 208 GLN A CA 1
ATOM 1655 C C . GLN A 1 208 ? -21.361 14.488 17.800 1.00 62.94 208 GLN A C 1
ATOM 1657 O O . GLN A 1 208 ? -21.758 13.443 17.286 1.00 62.94 208 GLN A O 1
ATOM 1662 N N . ILE A 1 209 ? -21.967 15.085 18.822 1.00 66.25 209 ILE A N 1
ATOM 1663 C CA . ILE A 1 209 ? -23.199 14.608 19.438 1.00 66.25 209 ILE A CA 1
ATOM 1664 C C . ILE A 1 209 ? -24.208 15.751 19.431 1.00 66.25 209 ILE A C 1
ATOM 1666 O O . ILE A 1 209 ? -23.885 16.897 19.767 1.00 66.25 209 ILE A O 1
ATOM 1670 N N . GLU A 1 210 ? -25.445 15.431 19.073 1.00 64.69 210 GLU A N 1
ATOM 1671 C CA . GLU A 1 210 ? -26.577 16.344 19.182 1.00 64.69 210 GLU A CA 1
ATOM 1672 C C . GLU A 1 210 ? -27.293 16.112 20.513 1.00 64.69 210 GLU A C 1
ATOM 1674 O O . GLU A 1 210 ? -27.783 15.019 20.792 1.00 64.69 210 GLU A O 1
ATOM 1679 N N . LEU A 1 211 ? -27.335 17.144 21.359 1.00 62.81 211 LEU A N 1
ATOM 1680 C CA . LEU A 1 211 ? -27.891 17.046 22.712 1.00 62.81 211 LEU A CA 1
ATOM 1681 C C . LEU A 1 211 ? -29.422 17.178 22.742 1.00 62.81 211 LEU A C 1
ATOM 1683 O O . LEU A 1 211 ? -30.032 16.926 23.783 1.00 62.81 211 LEU A O 1
ATOM 1687 N N . ASP A 1 212 ? -30.049 17.582 21.637 1.00 59.25 212 ASP A N 1
ATOM 1688 C CA . ASP A 1 212 ? -31.494 17.833 21.563 1.00 59.25 212 ASP A CA 1
ATOM 1689 C C . ASP A 1 212 ? -32.323 16.547 21.706 1.00 59.25 212 ASP A C 1
ATOM 1691 O O . ASP A 1 212 ? -33.403 16.577 22.290 1.00 59.25 212 ASP A O 1
ATOM 1695 N N . ASN A 1 213 ? -31.777 15.407 21.274 1.00 62.22 213 ASN A N 1
ATOM 1696 C CA . ASN A 1 213 ? -32.455 14.106 21.297 1.00 62.22 213 ASN A CA 1
ATOM 1697 C C . ASN A 1 213 ? -32.079 13.237 22.512 1.00 62.22 213 ASN A C 1
ATOM 1699 O O . ASN A 1 213 ? -32.402 12.052 22.556 1.00 62.22 213 ASN A O 1
ATOM 1703 N N . ILE A 1 214 ? -31.368 13.802 23.494 1.00 70.06 214 ILE A N 1
ATOM 1704 C CA . ILE A 1 214 ? -30.808 13.066 24.634 1.00 70.06 214 ILE A CA 1
ATOM 1705 C C . ILE A 1 214 ? -31.554 13.440 25.920 1.00 70.06 214 ILE A C 1
ATOM 1707 O O . ILE A 1 214 ? -31.720 14.624 26.231 1.00 70.06 214 ILE A O 1
ATOM 1711 N N . SER A 1 215 ? -31.977 12.432 26.692 1.00 72.81 215 SER A N 1
ATOM 1712 C CA . SER A 1 215 ? -32.682 12.630 27.966 1.00 72.81 215 SER A CA 1
ATOM 1713 C C . SER A 1 215 ? -31.828 13.382 28.998 1.00 72.81 215 SER A C 1
ATOM 1715 O O . SER A 1 215 ? -30.596 13.370 28.956 1.00 72.81 215 SER A O 1
ATOM 1717 N N . SER A 1 216 ? -32.478 14.043 29.958 1.00 71.75 216 SER A N 1
ATOM 1718 C CA . SER A 1 216 ? -31.814 14.795 31.034 1.00 71.75 216 SER A CA 1
ATOM 1719 C C . SER A 1 216 ? -30.858 13.938 31.866 1.00 71.75 216 SER A C 1
ATOM 1721 O O . SER A 1 216 ? -29.753 14.381 32.177 1.00 71.75 216 SER A O 1
ATOM 1723 N N . ASP A 1 217 ? -31.240 12.701 32.179 1.00 72.12 217 ASP A N 1
ATOM 1724 C CA . ASP A 1 217 ? -30.398 11.779 32.952 1.00 72.12 217 ASP A CA 1
ATOM 1725 C C . ASP A 1 217 ? -29.184 11.323 32.145 1.00 72.12 217 ASP A C 1
ATOM 1727 O O . ASP A 1 217 ? -28.068 11.238 32.657 1.00 72.12 217 ASP A O 1
ATOM 1731 N N . ARG A 1 218 ? -29.368 11.137 30.836 1.00 76.56 218 ARG A N 1
ATOM 1732 C CA . ARG A 1 218 ? -28.285 10.781 29.926 1.00 76.56 218 ARG A CA 1
ATOM 1733 C C . ARG A 1 218 ? -27.289 11.925 29.735 1.00 76.56 218 ARG A C 1
ATOM 1735 O O . ARG A 1 218 ? -26.089 11.674 29.660 1.00 76.56 218 ARG A O 1
ATOM 1742 N N . LYS A 1 219 ? -27.749 13.181 29.744 1.00 75.69 219 LYS A N 1
ATOM 1743 C CA . LYS A 1 219 ? -26.866 14.361 29.760 1.00 75.69 219 LYS A CA 1
ATOM 1744 C C . LYS A 1 219 ? -25.975 14.383 31.000 1.00 75.69 219 LYS A C 1
ATOM 1746 O O . LYS A 1 219 ? -24.783 14.632 30.863 1.00 75.69 219 LYS A O 1
ATOM 1751 N N . LYS A 1 220 ? -26.519 14.070 32.182 1.00 76.06 220 LYS A N 1
ATOM 1752 C CA . LYS A 1 220 ? -25.729 13.983 33.424 1.00 76.06 220 LYS A CA 1
ATOM 1753 C C . LYS A 1 220 ? -24.652 12.900 33.341 1.00 76.06 220 LYS A C 1
ATOM 1755 O O . LYS A 1 220 ? -23.510 13.172 33.688 1.00 76.06 220 LYS A O 1
ATOM 1760 N N . ILE A 1 221 ? -24.990 11.721 32.809 1.00 78.56 221 ILE A N 1
ATOM 1761 C CA . ILE A 1 221 ? -24.014 10.644 32.577 1.00 78.56 221 ILE A CA 1
ATOM 1762 C C . ILE A 1 221 ? -22.888 11.130 31.662 1.00 78.56 221 ILE A C 1
ATOM 1764 O O . ILE A 1 221 ? -21.720 11.007 32.015 1.00 78.56 221 ILE A O 1
ATOM 1768 N N . ILE A 1 222 ? -23.220 11.713 30.507 1.00 77.94 222 ILE A N 1
ATOM 1769 C CA . ILE A 1 222 ? -22.211 12.186 29.550 1.00 77.94 222 ILE A CA 1
ATOM 1770 C C . ILE A 1 222 ? -21.307 13.238 30.199 1.00 77.94 222 ILE A C 1
ATOM 1772 O O . ILE A 1 222 ? -20.095 13.164 30.041 1.00 77.94 222 ILE A O 1
ATOM 1776 N N . LEU A 1 223 ? -21.867 14.171 30.974 1.00 76.81 223 LEU A N 1
ATOM 1777 C CA . LEU A 1 223 ? -21.081 15.170 31.701 1.00 76.81 223 LEU A CA 1
ATOM 1778 C C . LEU A 1 223 ? -20.142 14.532 32.736 1.00 76.81 223 LEU A C 1
ATOM 1780 O O . LEU A 1 223 ? -18.979 14.915 32.783 1.00 76.81 223 LEU A O 1
ATOM 1784 N N . SER A 1 224 ? -20.591 13.513 33.479 1.00 79.88 224 SER A N 1
ATOM 1785 C CA . SER A 1 224 ? -19.731 12.788 34.434 1.00 79.88 224 SER A CA 1
ATOM 1786 C C . SER A 1 224 ? -18.586 12.021 33.761 1.00 79.88 224 SER A C 1
ATOM 1788 O O . SER A 1 224 ? -17.520 11.856 34.340 1.00 79.88 224 SER A O 1
ATOM 1790 N N . LEU A 1 225 ? -18.782 11.567 32.516 1.00 80.81 225 LEU A N 1
ATOM 1791 C CA . LEU A 1 225 ? -17.736 10.900 31.734 1.00 80.81 225 LEU A CA 1
ATOM 1792 C C . LEU A 1 225 ? -16.711 11.894 31.161 1.00 80.81 225 LEU A C 1
ATOM 1794 O O . LEU A 1 225 ? -15.603 11.489 30.821 1.00 80.81 225 LEU A O 1
ATOM 1798 N N . LEU A 1 226 ? -17.091 13.169 31.013 1.00 77.56 226 LEU A N 1
ATOM 1799 C CA . LEU A 1 226 ? -16.232 14.245 30.504 1.00 77.56 226 LEU A CA 1
ATOM 1800 C C . LEU A 1 226 ? -15.462 14.968 31.618 1.00 77.56 226 LEU A C 1
ATOM 1802 O O . LEU A 1 226 ? -14.439 15.595 31.338 1.00 77.56 226 LEU A O 1
ATOM 1806 N N . ASP A 1 227 ? -15.951 14.909 32.856 1.00 80.62 227 ASP A N 1
ATOM 1807 C CA . ASP A 1 227 ? -15.268 15.477 34.013 1.00 80.62 227 ASP A CA 1
ATOM 1808 C C . ASP A 1 227 ? -14.038 14.632 34.361 1.00 80.62 227 ASP A C 1
ATOM 1810 O O . ASP A 1 227 ? -14.131 13.424 34.547 1.00 80.62 227 ASP A O 1
ATOM 1814 N N . LYS A 1 228 ? -12.857 15.248 34.418 1.00 76.81 228 LYS A N 1
ATOM 1815 C CA . LYS A 1 228 ? -11.588 14.543 34.655 1.00 76.81 228 LYS A CA 1
ATOM 1816 C C . LYS A 1 228 ? -11.377 14.156 36.117 1.00 76.81 228 LYS A C 1
ATOM 1818 O O . LYS A 1 228 ? -10.497 13.340 36.385 1.00 76.81 228 LYS A O 1
ATOM 1823 N N . GLU A 1 229 ? -12.136 14.747 37.032 1.00 79.62 229 GLU A N 1
ATOM 1824 C CA . GLU A 1 229 ? -12.019 14.503 38.473 1.00 79.62 229 GLU A CA 1
ATOM 1825 C C . GLU A 1 229 ? -12.977 13.398 38.952 1.00 79.62 229 GLU A C 1
ATOM 1827 O O . GLU A 1 229 ? -12.823 12.864 40.050 1.00 79.62 229 GLU A O 1
ATOM 1832 N N . GLU A 1 230 ? -13.924 12.994 38.103 1.00 83.88 230 GLU A N 1
ATOM 1833 C CA . GLU A 1 230 ? -14.894 11.935 38.379 1.00 83.88 230 GLU A CA 1
ATOM 1834 C C . GLU A 1 230 ? -14.274 10.530 38.364 1.00 83.88 230 GLU A C 1
ATOM 1836 O O . GLU A 1 230 ? -13.447 10.177 37.515 1.00 83.88 230 GLU A O 1
ATOM 1841 N N . SER A 1 231 ? -14.746 9.670 39.271 1.00 85.50 231 SER A N 1
ATOM 1842 C CA . SER A 1 231 ? -14.178 8.327 39.486 1.00 85.50 231 SER A CA 1
ATOM 1843 C C . SER A 1 231 ? -14.233 7.433 38.240 1.00 85.50 231 SER A C 1
ATOM 1845 O O . SER A 1 231 ? -13.285 6.700 37.947 1.00 85.50 231 SER A O 1
ATOM 1847 N N . ASN A 1 232 ? -15.322 7.527 37.472 1.00 86.06 232 ASN A N 1
ATOM 1848 C CA . ASN A 1 232 ? -15.498 6.785 36.227 1.00 86.06 232 ASN A CA 1
ATOM 1849 C C . ASN A 1 232 ? -14.543 7.282 35.141 1.00 86.06 232 ASN A C 1
ATOM 1851 O O . ASN A 1 232 ? -13.969 6.477 34.418 1.00 86.06 232 ASN A O 1
ATOM 1855 N N . SER A 1 233 ? -14.334 8.592 35.040 1.00 85.12 233 SER A N 1
ATOM 1856 C CA . SER A 1 233 ? -13.425 9.184 34.056 1.00 85.12 233 SER A CA 1
ATOM 1857 C C . SER A 1 233 ? -11.969 8.791 34.315 1.00 85.12 233 SER A C 1
ATOM 1859 O O . SER A 1 233 ? -11.259 8.396 33.386 1.00 85.12 233 SER A O 1
ATOM 1861 N N . ILE A 1 234 ? -11.552 8.785 35.588 1.00 86.75 234 ILE A N 1
ATOM 1862 C CA . ILE A 1 234 ? -10.229 8.303 36.014 1.00 86.75 234 ILE A CA 1
ATOM 1863 C C . ILE A 1 234 ? -10.045 6.836 35.611 1.00 86.75 234 ILE A C 1
ATOM 1865 O O . ILE A 1 234 ? -9.073 6.503 34.932 1.00 86.75 234 ILE A O 1
ATOM 1869 N N . PHE A 1 235 ? -11.011 5.976 35.945 1.00 89.06 235 PHE A N 1
ATOM 1870 C CA . PHE A 1 235 ? -10.957 4.558 35.589 1.00 89.06 235 PHE A CA 1
ATOM 1871 C C . PHE A 1 235 ? -10.922 4.334 34.068 1.00 89.06 235 PHE A C 1
ATOM 1873 O O . PHE A 1 235 ? -10.143 3.525 33.572 1.00 89.06 235 PHE A O 1
ATOM 1880 N N . LEU A 1 236 ? -11.726 5.069 33.295 1.00 88.62 236 LEU A N 1
ATOM 1881 C CA . LEU A 1 236 ? -11.748 4.952 31.834 1.00 88.62 236 LEU A CA 1
ATOM 1882 C C . LEU A 1 236 ? -10.421 5.393 31.203 1.00 88.62 236 LEU A C 1
ATOM 1884 O O . LEU A 1 236 ? -9.996 4.812 30.202 1.00 88.62 236 LEU A O 1
ATOM 1888 N N . LYS A 1 237 ? -9.743 6.381 31.794 1.00 87.38 237 LYS A N 1
ATOM 1889 C CA . LYS A 1 237 ? -8.394 6.780 31.385 1.00 87.38 237 LYS A CA 1
ATOM 1890 C C . LYS A 1 237 ? -7.361 5.700 31.688 1.00 87.38 237 LYS A C 1
ATOM 1892 O O . LYS A 1 237 ? -6.500 5.458 30.848 1.00 87.38 237 LYS A O 1
ATOM 1897 N N . GLU A 1 238 ? -7.445 5.040 32.839 1.00 87.81 238 GLU A N 1
ATOM 1898 C CA . GLU A 1 238 ? -6.582 3.896 33.167 1.00 87.81 238 GLU A CA 1
ATOM 1899 C C . GLU A 1 238 ? -6.821 2.721 32.206 1.00 87.81 238 GLU A C 1
ATOM 1901 O O . GLU A 1 238 ? -5.867 2.148 31.680 1.00 87.81 238 GLU A O 1
ATOM 1906 N N . LEU A 1 239 ? -8.089 2.422 31.911 1.00 88.31 239 LEU A N 1
ATOM 1907 C CA . LEU A 1 239 ? -8.504 1.341 31.018 1.00 88.31 239 LEU A CA 1
ATOM 1908 C C . LEU A 1 239 ? -8.055 1.568 29.566 1.00 88.31 239 LEU A C 1
ATOM 1910 O O . LEU A 1 239 ? -7.495 0.678 28.927 1.00 88.31 239 LEU A O 1
ATOM 1914 N N . THR A 1 240 ? -8.307 2.762 29.025 1.00 86.00 240 THR A N 1
ATOM 1915 C CA . THR A 1 240 ? -8.094 3.049 27.596 1.00 86.00 240 THR A CA 1
ATOM 1916 C C . THR A 1 240 ? -6.750 3.714 27.304 1.00 86.00 240 THR A C 1
ATOM 1918 O O . THR A 1 240 ? -6.287 3.687 26.165 1.00 86.00 240 THR A O 1
ATOM 1921 N N . GLY A 1 241 ? -6.110 4.325 28.304 1.00 83.94 241 GLY A N 1
ATOM 1922 C CA . GLY A 1 241 ? -4.961 5.220 28.142 1.00 83.94 241 GLY A CA 1
ATOM 1923 C C . GLY A 1 241 ? -5.315 6.636 27.664 1.00 83.94 241 GLY A C 1
ATOM 1924 O O . GLY A 1 241 ? -4.416 7.468 27.542 1.00 83.94 241 GLY A O 1
ATOM 1925 N N . PHE A 1 242 ? -6.591 6.933 27.400 1.00 82.69 242 PHE A N 1
ATOM 1926 C CA . PHE A 1 242 ? -7.054 8.215 26.866 1.00 82.69 242 PHE A CA 1
ATOM 1927 C C . PHE A 1 242 ? -8.165 8.800 27.739 1.00 82.69 242 PHE A C 1
ATOM 1929 O O . PHE A 1 242 ? -8.911 8.070 28.373 1.00 82.69 242 PHE A O 1
ATOM 1936 N N . SER A 1 243 ? -8.299 10.123 27.773 1.00 80.50 243 SER A N 1
ATOM 1937 C CA . SER A 1 243 ? -9.461 10.786 28.386 1.00 80.50 243 SER A CA 1
ATOM 1938 C C . SER A 1 243 ? -10.324 11.424 27.307 1.00 80.50 243 SER A C 1
ATOM 1940 O O . SER A 1 243 ? -9.837 11.691 26.211 1.00 80.50 243 SER A O 1
ATOM 1942 N N . ILE A 1 244 ? -11.588 11.707 27.605 1.00 79.94 244 ILE A N 1
ATOM 1943 C CA . ILE A 1 244 ? -12.443 12.492 26.713 1.00 79.94 244 ILE A CA 1
ATOM 1944 C C . ILE A 1 244 ? -12.669 13.892 27.272 1.00 79.94 244 ILE A C 1
ATOM 1946 O O . ILE A 1 244 ? -12.778 14.084 28.477 1.00 79.94 244 ILE A O 1
ATOM 1950 N N . THR A 1 245 ? -12.726 14.873 26.383 1.00 74.81 245 THR A N 1
ATOM 1951 C CA . THR A 1 245 ? -13.094 16.257 26.676 1.00 74.81 245 THR A CA 1
ATOM 1952 C C . THR A 1 245 ? -14.227 16.680 25.768 1.00 74.81 245 THR A C 1
ATOM 1954 O O . THR A 1 245 ? -14.432 16.126 24.688 1.00 74.81 245 THR A O 1
ATOM 1957 N N . GLY A 1 246 ? -15.018 17.641 26.225 1.00 71.50 246 GLY A N 1
ATOM 1958 C CA . GLY A 1 246 ? -16.158 18.125 25.475 1.00 71.50 246 GLY A CA 1
ATOM 1959 C C . GLY A 1 246 ? -16.044 19.620 25.224 1.00 71.50 246 GLY A C 1
ATOM 1960 O O . GLY A 1 246 ? -15.852 20.392 26.159 1.00 71.50 246 GLY A O 1
ATOM 1961 N N . GLU A 1 247 ? -16.171 20.020 23.963 1.00 66.56 247 GLU A N 1
ATOM 1962 C CA . GLU A 1 247 ? -16.174 21.419 23.545 1.00 66.56 247 GLU A CA 1
ATOM 1963 C C . GLU A 1 247 ? -17.571 21.814 23.033 1.00 66.56 247 GLU A C 1
ATOM 1965 O O . GLU A 1 247 ? -18.113 21.154 22.131 1.00 66.56 247 GLU A O 1
ATOM 1970 N N . PRO A 1 248 ? -18.175 22.897 23.560 1.00 59.38 248 PRO A N 1
ATOM 1971 C CA . PRO A 1 248 ? -19.418 23.431 23.019 1.00 59.38 248 PRO A CA 1
ATOM 1972 C C . PRO A 1 248 ? -19.196 23.982 21.604 1.00 59.38 248 PRO A C 1
ATOM 1974 O O . PRO A 1 248 ? -18.235 24.703 21.334 1.00 59.38 248 PRO A O 1
ATOM 1977 N N . ASN A 1 249 ? -20.097 23.664 20.672 1.00 54.44 249 ASN A N 1
ATOM 1978 C CA . ASN A 1 249 ? -19.977 24.140 19.297 1.00 54.44 249 ASN A CA 1
ATOM 1979 C C . ASN A 1 249 ? -20.438 25.604 19.178 1.00 54.44 249 ASN A C 1
ATOM 1981 O O . ASN A 1 249 ? -21.630 25.900 19.207 1.00 54.44 249 ASN A O 1
ATOM 1985 N N . TYR A 1 250 ? -19.509 26.540 18.979 1.00 47.97 250 TYR A N 1
ATOM 1986 C CA . TYR A 1 250 ? -19.819 27.977 18.916 1.00 47.97 250 TYR A CA 1
ATOM 1987 C C . TYR A 1 250 ? -20.803 28.380 17.797 1.00 47.97 250 TYR A C 1
ATOM 1989 O O . TYR A 1 250 ? -21.452 29.417 17.909 1.00 47.97 250 TYR A O 1
ATOM 1997 N N . LYS A 1 251 ? -20.962 27.567 16.737 1.00 48.34 251 LYS A N 1
ATOM 1998 C CA . LYS A 1 251 ? -21.921 27.822 15.637 1.00 48.34 251 LYS A CA 1
ATOM 1999 C C . LYS A 1 251 ? -23.316 27.231 15.876 1.00 48.34 251 LYS A C 1
ATOM 2001 O O . LYS A 1 251 ? -24.261 27.598 15.187 1.00 48.34 251 LYS A O 1
ATOM 2006 N N . SER A 1 252 ? -23.459 26.327 16.844 1.00 49.69 252 SER A N 1
ATOM 2007 C CA . SER A 1 252 ? -24.713 25.663 17.203 1.00 49.69 252 SER A CA 1
ATOM 2008 C C . SER A 1 252 ? -24.744 25.496 18.719 1.00 49.69 252 SER A C 1
ATOM 2010 O O . SER A 1 252 ? -24.115 24.584 19.253 1.00 49.69 252 SER A O 1
ATOM 2012 N N . LYS A 1 253 ? -25.531 26.327 19.422 1.00 48.72 253 LYS A N 1
ATOM 2013 C CA . LYS A 1 253 ? -25.740 26.240 20.888 1.00 48.72 253 LYS A CA 1
ATOM 2014 C C . LYS A 1 253 ? -26.284 24.875 21.371 1.00 48.72 253 LYS A C 1
ATOM 2016 O O . LYS A 1 253 ? -26.518 24.711 22.562 1.00 48.72 253 LYS A O 1
ATOM 2021 N N . LYS A 1 254 ? -26.520 23.923 20.460 1.00 53.81 254 LYS A N 1
ATOM 2022 C CA . LYS A 1 254 ? -27.239 22.660 20.666 1.00 53.81 254 LYS A CA 1
ATOM 2023 C C . LYS A 1 254 ? -26.420 21.399 20.342 1.00 53.81 254 LYS A C 1
ATOM 2025 O O . LYS A 1 254 ? -26.909 20.286 20.518 1.00 53.81 254 LYS A O 1
ATOM 2030 N N . SER A 1 255 ? -25.169 21.544 19.890 1.00 56.91 255 SER A N 1
ATOM 2031 C CA . SER A 1 255 ? -24.284 20.403 19.603 1.00 56.91 255 SER A CA 1
ATOM 2032 C C . SER A 1 255 ? -22.991 20.457 20.417 1.00 56.91 255 SER A C 1
ATOM 2034 O O . SER A 1 255 ? -22.414 21.526 20.622 1.00 56.91 255 SER A O 1
ATOM 2036 N N . PHE A 1 256 ? -22.544 19.289 20.878 1.00 63.78 256 PHE A N 1
ATOM 2037 C CA . PHE A 1 256 ? -21.305 19.114 21.633 1.00 63.78 256 PHE A CA 1
ATOM 2038 C C . PHE A 1 256 ? -20.318 18.316 20.792 1.00 63.78 256 PHE A C 1
ATOM 2040 O O . PHE A 1 256 ? -20.675 17.317 20.163 1.00 63.78 256 PHE A O 1
ATOM 2047 N N . SER A 1 257 ? -19.070 18.763 20.760 1.00 65.06 257 SER A N 1
ATOM 2048 C CA . SER A 1 257 ? -17.987 17.973 20.194 1.00 65.06 257 SER A CA 1
ATOM 2049 C C . SER A 1 257 ? -17.287 17.222 21.307 1.00 65.06 257 SER A C 1
ATOM 2051 O O . SER A 1 257 ? -16.826 17.857 22.248 1.00 65.06 257 SER A O 1
ATOM 2053 N N . VAL A 1 258 ? -17.172 15.902 21.192 1.00 67.12 258 VAL A N 1
ATOM 2054 C CA . VAL A 1 258 ? -16.335 15.113 22.097 1.00 67.12 258 VAL A CA 1
ATOM 2055 C C . VAL A 1 258 ? -15.014 14.822 21.411 1.00 67.12 258 VAL A C 1
ATOM 2057 O O . VAL A 1 258 ? -14.960 14.355 20.269 1.00 67.12 258 VAL A O 1
ATOM 2060 N N . HIS A 1 259 ? -13.952 15.156 22.121 1.00 72.25 259 HIS A N 1
ATOM 2061 C CA . HIS A 1 259 ? -12.569 15.013 21.729 1.00 72.25 259 HIS A CA 1
ATOM 2062 C C . HIS A 1 259 ? -11.939 13.941 22.603 1.00 72.25 259 HIS A C 1
ATOM 2064 O O . HIS A 1 259 ? -12.181 13.894 23.804 1.00 72.25 259 HIS A O 1
ATOM 2070 N N . ILE A 1 260 ? -11.133 13.072 22.005 1.00 70.12 260 ILE A N 1
ATOM 2071 C CA . ILE A 1 260 ? -10.325 12.128 22.774 1.00 70.12 260 ILE A CA 1
ATOM 2072 C C . ILE A 1 260 ? -8.971 12.792 22.971 1.00 70.12 260 ILE A C 1
ATOM 2074 O O . ILE A 1 260 ? -8.206 12.970 22.018 1.00 70.12 260 ILE A O 1
ATOM 2078 N N . ASP A 1 261 ? -8.718 13.211 24.206 1.00 66.50 261 ASP A N 1
ATOM 2079 C CA . ASP A 1 261 ? -7.455 13.790 24.622 1.00 66.50 261 ASP A CA 1
ATOM 2080 C C . ASP A 1 261 ? -6.365 12.738 24.446 1.00 66.50 261 ASP A C 1
ATOM 2082 O O . ASP A 1 261 ? -6.323 11.714 25.132 1.00 66.50 261 ASP A O 1
ATOM 2086 N N . ASN A 1 262 ? -5.438 13.035 23.545 1.00 59.28 262 ASN A N 1
ATOM 2087 C CA . ASN A 1 262 ? -4.122 12.438 23.613 1.00 59.28 262 ASN A CA 1
ATOM 2088 C C . ASN A 1 262 ? -3.388 13.179 24.740 1.00 59.28 262 ASN A C 1
ATOM 2090 O O . ASN A 1 262 ? -3.334 14.415 24.665 1.00 59.28 262 ASN A O 1
ATOM 2094 N N . PRO A 1 263 ? -2.848 12.510 25.776 1.00 47.03 263 PRO A N 1
ATOM 2095 C CA . PRO A 1 263 ? -1.972 13.192 26.718 1.00 47.03 263 PRO A CA 1
ATOM 2096 C C . PRO A 1 263 ? -0.944 13.996 25.914 1.00 47.03 263 PRO A C 1
ATOM 2098 O O . PRO A 1 263 ? -0.447 13.526 24.887 1.00 47.03 263 PRO A O 1
ATOM 2101 N N . LYS A 1 264 ? -0.687 15.247 26.324 1.00 41.78 264 LYS A N 1
ATOM 2102 C CA . LYS A 1 264 ? 0.437 16.035 25.807 1.00 41.78 264 LYS A CA 1
ATOM 2103 C C . LYS A 1 264 ? 1.715 15.302 26.209 1.00 41.78 264 LYS A C 1
ATOM 2105 O O . LYS A 1 264 ? 2.352 15.652 27.195 1.00 41.78 264 LYS A O 1
ATOM 2110 N N . GLU A 1 265 ? 2.045 14.236 25.500 1.00 39.59 265 GLU A N 1
ATOM 2111 C CA . GLU A 1 265 ? 3.312 13.565 25.670 1.00 39.59 265 GLU A CA 1
ATOM 2112 C C . GLU A 1 265 ? 4.398 14.430 25.033 1.00 39.59 265 GLU A C 1
ATOM 2114 O O . GLU A 1 265 ? 4.157 15.096 24.016 1.00 39.59 265 GLU A O 1
ATOM 2119 N N . PRO A 1 266 ? 5.595 14.463 25.643 1.00 31.53 266 PRO A N 1
ATOM 2120 C CA . PRO A 1 266 ? 6.748 15.129 25.061 1.00 31.53 266 PRO A CA 1
ATOM 2121 C C . PRO A 1 266 ? 6.924 14.640 23.622 1.00 31.53 266 PRO A C 1
ATOM 2123 O O . PRO A 1 266 ? 6.573 13.507 23.303 1.00 31.53 266 PRO A O 1
ATOM 2126 N N . SER A 1 267 ? 7.492 15.489 22.767 1.00 38.56 267 SER A N 1
ATOM 2127 C CA . SER A 1 267 ? 7.686 15.365 21.308 1.00 38.56 267 SER A CA 1
ATOM 2128 C C . SER A 1 267 ? 8.324 14.063 20.762 1.00 38.56 267 SER A C 1
ATOM 2130 O O . SER A 1 267 ? 8.712 14.007 19.597 1.00 38.56 267 SER A O 1
ATOM 2132 N N . LYS A 1 268 ? 8.458 13.009 21.574 1.00 35.88 268 LYS A N 1
ATOM 2133 C CA . LYS A 1 268 ? 9.218 11.781 21.340 1.00 35.88 268 LYS A CA 1
ATOM 2134 C C . LYS A 1 268 ? 8.380 10.492 21.280 1.00 35.88 268 LYS A C 1
ATOM 2136 O O . LYS A 1 268 ? 8.893 9.516 20.739 1.00 35.88 268 LYS A O 1
ATOM 2141 N N . LEU A 1 269 ? 7.132 10.454 21.761 1.00 39.91 269 LEU A N 1
ATOM 2142 C CA . LEU A 1 269 ? 6.281 9.251 21.691 1.00 39.91 269 LEU A CA 1
ATOM 2143 C C . LEU A 1 269 ? 5.241 9.379 20.565 1.00 39.91 269 LEU A C 1
ATOM 2145 O O . LEU A 1 269 ? 4.391 10.268 20.553 1.00 39.91 269 LEU A O 1
ATOM 2149 N N . LYS A 1 270 ? 5.346 8.506 19.553 1.00 51.88 270 LYS A N 1
ATOM 2150 C CA . LYS A 1 270 ? 4.364 8.428 18.459 1.00 51.88 270 LYS A CA 1
ATOM 2151 C C . LYS A 1 270 ? 3.080 7.783 18.997 1.00 51.88 270 LYS A C 1
ATOM 2153 O O . LYS A 1 270 ? 3.180 6.671 19.511 1.00 51.88 270 LYS A O 1
ATOM 2158 N N . PRO A 1 271 ? 1.889 8.371 18.782 1.00 54.12 271 PRO A N 1
ATOM 2159 C CA . PRO A 1 271 ? 0.639 7.843 19.324 1.00 54.12 271 PRO A CA 1
ATOM 2160 C C . PRO A 1 271 ? 0.396 6.373 18.938 1.00 54.12 271 PRO A C 1
ATOM 2162 O O . PRO A 1 271 ? 0.672 5.945 17.807 1.00 54.12 271 PRO A O 1
ATOM 2165 N N . GLU A 1 272 ? -0.142 5.594 19.878 1.00 72.00 272 GLU A N 1
ATOM 2166 C CA . GLU A 1 272 ? -0.685 4.252 19.642 1.00 72.00 272 GLU A CA 1
ATOM 2167 C C . GLU A 1 272 ? -2.021 4.369 18.894 1.00 72.00 272 GLU A C 1
ATOM 2169 O O . GLU A 1 272 ? -3.100 4.271 19.470 1.00 72.00 272 GLU A O 1
ATOM 2174 N N . LEU A 1 273 ? -1.956 4.646 17.589 1.00 77.50 273 LEU A N 1
ATOM 2175 C CA . LEU A 1 273 ? -3.131 4.961 16.763 1.00 77.50 273 LEU A CA 1
ATOM 2176 C C . LEU A 1 273 ? -4.179 3.841 16.710 1.00 77.50 273 LEU A C 1
ATOM 2178 O O . LEU A 1 273 ? -5.366 4.130 16.565 1.00 77.50 273 LEU A O 1
ATOM 2182 N N . GLU A 1 274 ? -3.750 2.586 16.844 1.00 82.19 274 GLU A N 1
ATOM 2183 C CA . GLU A 1 274 ? -4.644 1.433 16.972 1.00 82.19 274 GLU A CA 1
ATOM 2184 C C . GLU A 1 274 ? -5.419 1.488 18.296 1.00 82.19 274 GLU A C 1
ATOM 2186 O O . GLU A 1 274 ? -6.645 1.419 18.298 1.00 82.19 274 GLU A O 1
ATOM 2191 N N . LYS A 1 275 ? -4.725 1.718 19.417 1.00 82.38 275 LYS A N 1
ATOM 2192 C CA . LYS A 1 275 ? -5.352 1.862 20.736 1.00 82.38 275 LYS A CA 1
ATOM 2193 C C . LYS A 1 275 ? -6.290 3.066 20.784 1.00 82.38 275 LYS A C 1
ATOM 2195 O O . LYS A 1 275 ? -7.393 2.966 21.308 1.00 82.38 275 LYS A O 1
ATOM 2200 N N . LEU A 1 276 ? -5.903 4.176 20.152 1.00 78.69 276 LEU A N 1
ATOM 2201 C CA . LEU A 1 276 ? -6.759 5.352 19.989 1.00 78.69 276 LEU A CA 1
ATOM 2202 C C . LEU A 1 276 ? -8.022 5.034 19.174 1.00 78.69 276 LEU A C 1
ATOM 2204 O O . LEU A 1 276 ? -9.098 5.532 19.492 1.00 78.69 276 LEU A O 1
ATOM 2208 N N . SER A 1 277 ? -7.910 4.210 18.129 1.00 80.88 277 SER A N 1
ATOM 2209 C CA . SER A 1 277 ? -9.051 3.758 17.322 1.00 80.88 277 SER A CA 1
ATOM 2210 C C . SER A 1 277 ? -10.024 2.910 18.153 1.00 80.88 277 SER A C 1
ATOM 2212 O O . SER A 1 277 ? -11.225 3.181 18.152 1.00 80.88 277 SER A O 1
ATOM 2214 N N . ILE A 1 278 ? -9.504 1.964 18.944 1.00 86.19 278 ILE A N 1
ATOM 2215 C CA . ILE A 1 278 ? -10.296 1.147 19.879 1.00 86.19 278 ILE A CA 1
ATOM 2216 C C . ILE A 1 278 ? -10.991 2.037 20.916 1.00 86.19 278 ILE A C 1
ATOM 2218 O O . ILE A 1 278 ? -12.210 1.962 21.074 1.00 86.19 278 ILE A O 1
ATOM 2222 N N . ALA A 1 279 ? -10.237 2.932 21.562 1.00 85.19 279 ALA A N 1
ATOM 2223 C CA . ALA A 1 279 ? -10.769 3.885 22.531 1.00 85.19 279 ALA A CA 1
ATOM 2224 C C . ALA A 1 279 ? -11.862 4.766 21.910 1.00 85.19 279 ALA A C 1
ATOM 2226 O O . ALA A 1 279 ? -12.887 5.007 22.538 1.00 85.19 279 ALA A O 1
ATOM 2227 N N . SER A 1 280 ? -11.697 5.185 20.652 1.00 82.31 280 SER A N 1
ATOM 2228 C CA . SER A 1 280 ? -12.706 5.976 19.941 1.00 82.31 280 SER A CA 1
ATOM 2229 C C . SER A 1 280 ? -14.018 5.225 19.768 1.00 82.31 280 SER A C 1
ATOM 2231 O O . SER A 1 280 ? -15.072 5.769 20.092 1.00 82.31 280 SER A O 1
ATOM 2233 N N . CYS A 1 281 ? -13.971 3.972 19.309 1.00 83.00 281 CYS A N 1
ATOM 2234 C CA . CYS A 1 281 ? -15.168 3.139 19.191 1.00 83.00 281 CYS A CA 1
ATOM 2235 C C . CYS A 1 281 ? -15.825 2.894 20.554 1.00 83.00 281 CYS A C 1
ATOM 2237 O O . CYS A 1 281 ? -17.045 3.001 20.681 1.00 83.00 281 CYS A O 1
ATOM 2239 N N . PHE A 1 282 ? -15.017 2.624 21.577 1.00 88.81 282 PHE A N 1
ATOM 2240 C CA . PHE A 1 282 ? -15.482 2.419 22.941 1.00 88.81 282 PHE A CA 1
ATOM 2241 C C . PHE A 1 282 ? -16.189 3.659 23.506 1.00 88.81 282 PHE A C 1
ATOM 2243 O O . PHE A 1 282 ? -17.359 3.568 23.874 1.00 88.81 282 PHE A O 1
ATOM 2250 N N . TYR A 1 283 ? -15.548 4.832 23.498 1.00 85.50 283 TYR A N 1
ATOM 2251 C CA . TYR A 1 283 ? -16.159 6.074 23.980 1.00 85.50 283 TYR A CA 1
ATOM 2252 C C . TYR A 1 283 ? -17.387 6.471 23.163 1.00 85.50 283 TYR A C 1
ATOM 2254 O O . TYR A 1 283 ? -18.381 6.920 23.728 1.00 85.50 283 TYR A O 1
ATOM 2262 N N . GLN A 1 284 ? -17.366 6.258 21.847 1.00 82.19 284 GLN A N 1
ATOM 2263 C CA . GLN A 1 284 ? -18.535 6.498 21.009 1.00 82.19 284 GLN A CA 1
ATOM 2264 C C . GLN A 1 284 ? -19.712 5.599 21.418 1.00 82.19 284 GLN A C 1
ATOM 2266 O O . GLN A 1 284 ? -20.826 6.104 21.552 1.00 82.19 284 GLN A O 1
ATOM 2271 N N . SER A 1 285 ? -19.478 4.306 21.675 1.00 84.50 285 SER A N 1
ATOM 2272 C CA . SER A 1 285 ? -20.519 3.393 22.176 1.00 84.50 285 SER A CA 1
ATOM 2273 C C . SER A 1 285 ? -21.039 3.834 23.546 1.00 84.50 285 SER A C 1
ATOM 2275 O O . SER A 1 285 ? -22.247 3.932 23.752 1.00 84.50 285 SER A O 1
ATOM 2277 N N . LEU A 1 286 ? -20.133 4.225 24.450 1.00 83.56 286 LEU A N 1
ATOM 2278 C CA . LEU A 1 286 ? -20.481 4.681 25.789 1.00 83.56 286 LEU A CA 1
ATOM 2279 C C . LEU A 1 286 ? -21.280 5.971 25.798 1.00 83.56 286 LEU A C 1
ATOM 2281 O O . LEU A 1 286 ? -21.982 6.194 26.776 1.00 83.56 286 LEU A O 1
ATOM 2285 N N . VAL A 1 287 ? -21.165 6.813 24.769 1.00 79.12 287 VAL A N 1
ATOM 2286 C CA . VAL A 1 287 ? -21.839 8.112 24.698 1.00 79.12 287 VAL A CA 1
ATOM 2287 C C . VAL A 1 287 ? -23.126 8.049 23.872 1.00 79.12 287 VAL A C 1
ATOM 2289 O O . VAL A 1 287 ? -24.143 8.590 24.310 1.00 79.12 287 VAL A O 1
ATOM 2292 N N . LEU A 1 288 ? -23.130 7.354 22.731 1.00 75.56 288 LEU A N 1
ATOM 2293 C CA . LEU A 1 288 ? -24.283 7.300 21.824 1.00 75.56 288 LEU A CA 1
ATOM 2294 C C . LEU A 1 288 ? -25.354 6.279 22.233 1.00 75.56 288 LEU A C 1
ATOM 2296 O O . LEU A 1 288 ? -26.526 6.485 21.926 1.00 75.56 288 LEU A O 1
ATOM 2300 N N . GLU A 1 289 ? -24.993 5.193 22.917 1.00 79.50 289 GLU A N 1
ATOM 2301 C CA . GLU A 1 289 ? -25.963 4.163 23.311 1.00 79.50 289 GLU A CA 1
ATOM 2302 C C . GLU A 1 289 ? -26.742 4.579 24.562 1.00 79.50 289 GLU A C 1
ATOM 2304 O O . GLU A 1 289 ? -26.199 5.195 25.474 1.00 79.50 289 GLU A O 1
ATOM 2309 N N . ASN A 1 290 ? -28.028 4.238 24.652 1.00 77.00 290 ASN A N 1
ATOM 2310 C CA . ASN A 1 290 ? -28.830 4.583 25.824 1.00 77.00 290 ASN A CA 1
ATOM 2311 C C . ASN A 1 290 ? -28.580 3.581 26.967 1.00 77.00 290 ASN A C 1
ATOM 2313 O O . ASN A 1 290 ? -29.205 2.523 27.025 1.00 77.00 290 ASN A O 1
ATOM 2317 N N . ILE A 1 291 ? -27.637 3.902 27.856 1.00 78.94 291 ILE A N 1
ATOM 2318 C CA . ILE A 1 291 ? -27.215 3.041 28.973 1.00 78.94 291 ILE A CA 1
ATOM 2319 C C . ILE A 1 291 ? -27.775 3.594 30.288 1.00 78.94 291 ILE A C 1
ATOM 2321 O O . ILE A 1 291 ? -27.568 4.770 30.599 1.00 78.94 291 ILE A O 1
ATOM 2325 N N . SER A 1 292 ? -28.453 2.742 31.065 1.00 79.19 292 SER A N 1
ATOM 2326 C CA . SER A 1 292 ? -28.960 3.073 32.403 1.00 79.19 292 SER A CA 1
ATOM 2327 C C . SER A 1 292 ? -27.812 3.371 33.384 1.00 79.19 292 SER A C 1
ATOM 2329 O O . SER A 1 292 ? -26.825 2.632 33.366 1.00 79.19 292 SER A O 1
ATOM 2331 N N . PRO A 1 293 ? -27.939 4.374 34.278 1.00 75.38 293 PRO A N 1
ATOM 2332 C CA . PRO A 1 293 ? -26.877 4.753 35.217 1.00 75.38 293 PRO A CA 1
ATOM 2333 C C . PRO A 1 293 ? -26.344 3.584 36.059 1.00 75.38 293 PRO A C 1
ATOM 2335 O O . PRO A 1 293 ? -25.140 3.446 36.233 1.00 75.38 293 PRO A O 1
ATOM 2338 N N . GLU A 1 294 ? -27.238 2.703 36.514 1.00 78.75 294 GLU A N 1
ATOM 2339 C CA . GLU A 1 294 ? -26.926 1.545 37.368 1.00 78.75 294 GLU A CA 1
ATOM 2340 C C . GLU A 1 294 ? -25.990 0.523 36.708 1.00 78.75 294 GLU A C 1
ATOM 2342 O O . GLU A 1 294 ? -25.339 -0.259 37.394 1.00 78.75 294 GLU A O 1
ATOM 2347 N N . LYS A 1 295 ? -25.902 0.526 35.371 1.00 81.25 295 LYS A N 1
ATOM 2348 C CA . LYS A 1 295 ? -25.026 -0.379 34.616 1.00 81.25 295 LYS A CA 1
ATOM 2349 C C . LYS A 1 295 ? -23.597 0.142 34.478 1.00 81.25 295 LYS A C 1
ATOM 2351 O O . LYS A 1 295 ? -22.749 -0.602 34.009 1.00 81.25 295 LYS A O 1
ATOM 2356 N N . LEU A 1 296 ? -23.311 1.394 34.841 1.00 83.81 296 LEU A N 1
ATOM 2357 C CA . LEU A 1 296 ? -21.995 2.020 34.662 1.00 83.81 296 LEU A CA 1
ATOM 2358 C C . LEU A 1 296 ? -21.012 1.595 35.764 1.00 83.81 296 LEU A C 1
ATOM 2360 O O . LEU A 1 296 ? -20.541 2.418 36.546 1.00 83.81 296 LEU A O 1
ATOM 2364 N N . THR A 1 297 ? -20.723 0.296 35.833 1.00 88.94 297 THR A N 1
ATOM 2365 C CA . THR A 1 297 ? -19.729 -0.279 36.748 1.00 88.94 297 THR A CA 1
ATOM 2366 C C . THR A 1 297 ? -18.384 -0.480 36.050 1.00 88.94 297 THR A C 1
ATOM 2368 O O . THR A 1 297 ? -18.287 -0.470 34.819 1.00 88.94 297 THR A O 1
ATOM 2371 N N . ARG A 1 298 ? -17.327 -0.711 36.838 1.00 90.50 298 ARG A N 1
ATOM 2372 C CA . ARG A 1 298 ? -15.989 -1.021 36.309 1.00 90.50 298 ARG A CA 1
ATOM 2373 C C . ARG A 1 298 ? -16.004 -2.277 35.437 1.00 90.50 298 ARG A C 1
ATOM 2375 O O . ARG A 1 298 ? -15.405 -2.280 34.365 1.00 90.50 298 ARG A O 1
ATOM 2382 N N . GLU A 1 299 ? -16.736 -3.306 35.856 1.00 91.19 299 GLU A N 1
ATOM 2383 C CA . GLU A 1 299 ? -16.899 -4.557 35.109 1.00 91.19 299 GLU A CA 1
ATOM 2384 C C . GLU A 1 299 ? -17.593 -4.313 33.768 1.00 91.19 299 GLU A C 1
ATOM 2386 O O . GLU A 1 299 ? -17.152 -4.833 32.745 1.00 91.19 299 GLU A O 1
ATOM 2391 N N . TYR A 1 300 ? -18.641 -3.484 33.748 1.00 90.50 300 TYR A N 1
ATOM 2392 C CA . TYR A 1 300 ? -19.331 -3.129 32.510 1.00 90.50 300 TYR A CA 1
ATOM 2393 C C . TYR A 1 300 ? -18.413 -2.377 31.541 1.00 90.50 300 TYR A C 1
ATOM 2395 O O . TYR A 1 300 ? -18.379 -2.691 30.350 1.00 90.50 300 TYR A O 1
ATOM 2403 N N . PHE A 1 301 ? -17.638 -1.409 32.036 1.00 91.75 301 PHE A N 1
ATOM 2404 C CA . PHE A 1 301 ? -16.671 -0.681 31.216 1.00 91.75 301 PHE A CA 1
ATOM 2405 C C . PHE A 1 301 ? -15.599 -1.602 30.632 1.00 91.75 301 PHE A C 1
ATOM 2407 O O . PHE A 1 301 ? -15.326 -1.507 29.436 1.00 91.75 301 PHE A O 1
ATOM 2414 N N . GLN A 1 302 ? -15.049 -2.519 31.434 1.00 93.00 302 GLN A N 1
ATOM 2415 C CA . GLN A 1 302 ? -14.086 -3.513 30.960 1.00 93.00 302 GLN A CA 1
ATOM 2416 C C . GLN A 1 302 ? -14.697 -4.396 29.865 1.00 93.00 302 GLN A C 1
ATOM 2418 O O . GLN A 1 302 ? -14.155 -4.467 28.766 1.00 93.00 302 GLN A O 1
ATOM 2423 N N . GLN A 1 303 ? -15.871 -4.987 30.112 1.00 92.69 303 GLN A N 1
ATOM 2424 C CA . GLN A 1 303 ? -16.561 -5.832 29.131 1.00 92.69 303 GLN A CA 1
ATOM 2425 C C . GLN A 1 303 ? -16.848 -5.083 27.826 1.00 92.69 303 GLN A C 1
ATOM 2427 O O . GLN A 1 303 ? -16.663 -5.621 26.733 1.00 92.69 303 GLN A O 1
ATOM 2432 N N . ARG A 1 304 ? -17.295 -3.826 27.914 1.00 91.12 304 ARG A N 1
ATOM 2433 C CA . ARG A 1 304 ? -17.599 -3.017 26.731 1.00 91.12 304 ARG A CA 1
ATOM 2434 C C . ARG A 1 304 ? -16.330 -2.632 25.967 1.00 91.12 304 ARG A C 1
ATOM 2436 O O . ARG A 1 304 ? -16.359 -2.619 24.737 1.00 91.12 304 ARG A O 1
ATOM 2443 N N . TYR A 1 305 ? -15.228 -2.361 26.664 1.00 92.88 305 TYR A N 1
ATOM 2444 C CA . TYR A 1 305 ? -13.927 -2.115 26.042 1.00 92.88 305 TYR A CA 1
ATOM 2445 C C . TYR A 1 305 ? -13.392 -3.366 25.336 1.00 92.88 305 TYR A C 1
ATOM 2447 O O . TYR A 1 305 ? -12.965 -3.276 24.186 1.00 92.88 305 TYR A O 1
ATOM 2455 N N . ASP A 1 306 ? -13.500 -4.538 25.965 1.00 93.62 306 ASP A N 1
ATOM 2456 C CA . ASP A 1 306 ? -13.079 -5.813 25.377 1.00 93.62 306 ASP A CA 1
ATOM 2457 C C . ASP A 1 306 ? -13.884 -6.139 24.111 1.00 93.62 306 ASP A C 1
ATOM 2459 O O . ASP A 1 306 ? -13.310 -6.524 23.092 1.00 93.62 306 ASP A O 1
ATOM 2463 N N . LEU A 1 307 ? -15.203 -5.904 24.128 1.00 92.88 307 LEU A N 1
ATOM 2464 C CA . LEU A 1 307 ? -16.055 -6.024 22.940 1.00 92.88 307 LEU A CA 1
ATOM 2465 C C . LEU A 1 307 ? -15.625 -5.054 21.831 1.00 92.88 307 LEU A C 1
ATOM 2467 O O . LEU A 1 307 ? -15.477 -5.462 20.680 1.00 92.88 307 LEU A O 1
ATOM 2471 N N . ALA A 1 308 ? -15.363 -3.786 22.167 1.00 90.12 308 ALA A N 1
ATOM 2472 C CA . ALA A 1 308 ? -14.883 -2.803 21.197 1.00 90.12 308 ALA A CA 1
ATOM 2473 C C . ALA A 1 308 ? -13.527 -3.209 20.591 1.00 90.12 308 ALA A C 1
ATOM 2475 O O . ALA A 1 308 ? -13.319 -3.049 19.387 1.00 90.12 308 ALA A O 1
ATOM 2476 N N . ALA A 1 309 ? -12.621 -3.772 21.395 1.00 90.94 309 ALA A N 1
ATOM 2477 C CA . ALA A 1 309 ? -11.334 -4.285 20.936 1.00 90.94 309 ALA A CA 1
ATOM 2478 C C . ALA A 1 309 ? -11.491 -5.512 20.020 1.00 90.94 309 ALA A C 1
ATOM 2480 O O . ALA A 1 309 ? -10.815 -5.597 18.992 1.00 90.94 309 ALA A O 1
ATOM 2481 N N . GLN A 1 310 ? -12.404 -6.434 20.342 1.00 93.44 310 GLN A N 1
ATOM 2482 C CA . GLN A 1 310 ? -12.712 -7.602 19.509 1.00 93.44 310 GLN A CA 1
ATOM 2483 C C . GLN A 1 310 ? -13.319 -7.203 18.159 1.00 93.44 310 GLN A C 1
ATOM 2485 O O . GLN A 1 310 ? -12.855 -7.667 17.115 1.00 93.44 310 GLN A O 1
ATOM 2490 N N . ASP A 1 311 ? -14.308 -6.309 18.156 1.00 90.25 311 ASP A N 1
ATOM 2491 C CA . ASP A 1 311 ? -14.936 -5.813 16.928 1.00 90.25 311 ASP A CA 1
ATOM 2492 C C . ASP A 1 311 ? -13.948 -5.015 16.073 1.00 90.25 311 ASP A C 1
ATOM 2494 O O . ASP A 1 311 ? -13.928 -5.138 14.846 1.00 90.25 311 ASP A O 1
ATOM 2498 N N . HIS A 1 312 ? -13.087 -4.217 16.712 1.00 90.12 312 HIS A N 1
ATOM 2499 C CA . HIS A 1 312 ? -11.996 -3.535 16.027 1.00 90.12 312 HIS A CA 1
ATOM 2500 C C . HIS A 1 312 ? -11.045 -4.542 15.377 1.00 90.12 312 HIS A C 1
ATOM 2502 O O . HIS A 1 312 ? -10.736 -4.416 14.194 1.00 90.12 312 HIS A O 1
ATOM 2508 N N . ARG A 1 313 ? -10.615 -5.571 16.118 1.00 92.56 313 ARG A N 1
ATOM 2509 C CA . ARG A 1 313 ? -9.723 -6.618 15.607 1.00 92.56 313 ARG A CA 1
ATOM 2510 C C . ARG A 1 313 ? -10.303 -7.315 14.379 1.00 92.56 313 ARG A C 1
ATOM 2512 O O . ARG A 1 313 ? -9.578 -7.444 13.397 1.00 92.56 313 ARG A O 1
ATOM 2519 N N . LYS A 1 314 ? -11.593 -7.671 14.392 1.00 93.31 314 LYS A N 1
ATOM 2520 C CA . LYS A 1 314 ? -12.282 -8.264 13.230 1.00 93.31 314 LYS A CA 1
ATOM 2521 C C . LYS A 1 314 ? -12.225 -7.356 12.003 1.00 93.31 314 LYS A C 1
ATOM 2523 O O . LYS A 1 314 ? -11.797 -7.797 10.947 1.00 93.31 314 LYS A O 1
ATOM 2528 N N . LYS A 1 315 ? -12.536 -6.065 12.153 1.00 89.75 315 LYS A N 1
ATOM 2529 C CA . LYS A 1 315 ? -12.459 -5.091 11.044 1.00 89.75 315 LYS A CA 1
ATOM 2530 C C . LYS A 1 315 ? -11.042 -4.937 10.490 1.00 89.75 315 LYS A C 1
ATOM 2532 O O . LYS A 1 315 ? -10.851 -4.769 9.289 1.00 89.75 315 LYS A O 1
ATOM 2537 N N . VAL A 1 316 ? -10.034 -4.971 11.362 1.00 90.50 316 VAL A N 1
ATOM 2538 C CA . VAL A 1 316 ? -8.622 -4.922 10.952 1.00 90.50 316 VAL A CA 1
ATOM 2539 C C . VAL A 1 316 ? -8.225 -6.200 10.213 1.00 90.50 316 VAL A C 1
ATOM 2541 O O . VAL A 1 316 ? -7.532 -6.122 9.202 1.00 90.50 316 VAL A O 1
ATOM 2544 N N . GLN A 1 317 ? -8.693 -7.361 10.672 1.00 94.44 317 GLN A N 1
ATOM 2545 C CA . GLN A 1 317 ? -8.502 -8.640 9.989 1.00 94.44 317 GLN A CA 1
ATOM 2546 C C . GLN A 1 317 ? -9.175 -8.663 8.618 1.00 94.44 317 GLN A C 1
ATOM 2548 O O . GLN A 1 317 ? -8.536 -9.062 7.654 1.00 94.44 317 GLN A O 1
ATOM 2553 N N . GLU A 1 318 ? -10.419 -8.196 8.511 1.00 92.81 318 GLU A N 1
ATOM 2554 C CA . GLU A 1 318 ? -11.148 -8.086 7.243 1.00 92.81 318 GLU A CA 1
ATOM 2555 C C . GLU A 1 318 ? -10.393 -7.210 6.240 1.00 92.81 318 GLU A C 1
ATOM 2557 O O . GLU A 1 318 ? -10.178 -7.633 5.107 1.00 92.81 318 GLU A O 1
ATOM 2562 N N . LEU A 1 319 ? -9.902 -6.040 6.671 1.00 88.31 319 LEU A N 1
ATOM 2563 C CA . LEU A 1 319 ? -9.073 -5.168 5.835 1.00 88.31 319 LEU A CA 1
ATOM 2564 C C . LEU A 1 319 ? -7.802 -5.879 5.356 1.00 88.31 319 LEU A C 1
ATOM 2566 O O . LEU A 1 319 ? -7.456 -5.815 4.180 1.00 88.31 319 LEU A O 1
ATOM 2570 N N . GLY A 1 320 ? -7.079 -6.545 6.256 1.00 93.88 320 GLY A N 1
ATOM 2571 C CA . GLY A 1 320 ? -5.860 -7.245 5.866 1.00 93.88 320 GLY A CA 1
ATOM 2572 C C . GLY A 1 320 ? -6.117 -8.458 4.976 1.00 93.88 320 GLY A C 1
ATOM 2573 O O . GLY A 1 320 ? -5.324 -8.710 4.072 1.00 93.88 320 GLY A O 1
ATOM 2574 N N . LYS A 1 321 ? -7.235 -9.165 5.176 1.00 94.75 321 LYS A N 1
ATOM 2575 C CA . LYS A 1 321 ? -7.666 -10.272 4.315 1.00 94.75 321 LYS A CA 1
ATOM 2576 C C . LYS A 1 321 ? -8.023 -9.767 2.914 1.00 94.75 321 LYS A C 1
ATOM 2578 O O . LYS A 1 321 ? -7.574 -10.361 1.939 1.00 94.75 321 LYS A O 1
ATOM 2583 N N . ASP A 1 322 ? -8.745 -8.650 2.813 1.00 88.00 322 ASP A N 1
ATOM 2584 C CA . ASP A 1 322 ? -9.042 -7.970 1.543 1.00 88.00 322 ASP A CA 1
ATOM 2585 C C . ASP A 1 322 ? -7.752 -7.584 0.801 1.00 88.00 322 ASP A C 1
ATOM 2587 O O . ASP A 1 322 ? -7.592 -7.882 -0.381 1.00 88.00 322 ASP A O 1
ATOM 2591 N N . ILE A 1 323 ? -6.773 -7.011 1.510 1.00 90.00 323 ILE A N 1
ATOM 2592 C CA . ILE A 1 323 ? -5.467 -6.675 0.927 1.00 90.00 323 ILE A CA 1
ATOM 2593 C C . ILE A 1 323 ? -4.728 -7.932 0.448 1.00 90.00 323 ILE A C 1
ATOM 2595 O O . ILE A 1 323 ? -4.184 -7.941 -0.654 1.00 90.00 323 ILE A O 1
ATOM 2599 N N . LEU A 1 324 ? -4.691 -8.998 1.248 1.00 94.44 324 LEU A N 1
ATOM 2600 C CA . LEU A 1 324 ? -4.023 -10.241 0.861 1.00 94.44 324 LEU A CA 1
ATOM 2601 C C . LEU A 1 324 ? -4.671 -10.841 -0.391 1.00 94.44 324 LEU A C 1
ATOM 2603 O O . LEU A 1 324 ? -3.982 -11.078 -1.378 1.00 94.44 324 LEU A O 1
ATOM 2607 N N . ILE A 1 325 ? -5.984 -11.049 -0.378 1.00 89.19 325 ILE A N 1
ATOM 2608 C CA . ILE A 1 325 ? -6.678 -11.790 -1.435 1.00 89.19 325 ILE A CA 1
ATOM 2609 C C . ILE A 1 325 ? -6.881 -10.919 -2.671 1.00 89.19 325 ILE A C 1
ATOM 2611 O O . ILE A 1 325 ? -6.423 -11.273 -3.754 1.00 89.19 325 ILE A O 1
ATOM 2615 N N . ASN A 1 326 ? -7.522 -9.763 -2.517 1.00 82.88 326 ASN A N 1
ATOM 2616 C CA . ASN A 1 326 ? -7.965 -8.968 -3.658 1.00 82.88 326 ASN A CA 1
ATOM 2617 C C . ASN A 1 326 ? -6.839 -8.084 -4.196 1.00 82.88 326 ASN A C 1
ATOM 2619 O O . ASN A 1 326 ? -6.663 -7.969 -5.405 1.00 82.88 326 ASN A O 1
ATOM 2623 N N . PHE A 1 327 ? -6.015 -7.499 -3.319 1.00 80.88 327 PHE A N 1
ATOM 2624 C CA . PHE A 1 327 ? -4.904 -6.669 -3.781 1.00 80.88 327 PHE A CA 1
ATOM 2625 C C . PHE A 1 327 ? -3.655 -7.495 -4.127 1.00 80.88 327 PHE A C 1
ATOM 2627 O O . PHE A 1 327 ? -3.098 -7.306 -5.202 1.00 80.88 327 PHE A O 1
ATOM 2634 N N . LEU A 1 328 ? -3.185 -8.414 -3.283 1.00 87.25 328 LEU A N 1
ATOM 2635 C CA . LEU A 1 328 ? -1.933 -9.155 -3.534 1.00 87.25 328 LEU A CA 1
ATOM 2636 C C . LEU A 1 328 ? -2.118 -10.468 -4.302 1.00 87.25 328 LEU A C 1
ATOM 2638 O O . LEU A 1 328 ? -1.126 -11.169 -4.552 1.00 87.25 328 LEU A O 1
ATOM 2642 N N . SER A 1 329 ? -3.364 -10.815 -4.644 1.00 88.44 329 SER A N 1
ATOM 2643 C CA . SER A 1 329 ? -3.728 -12.112 -5.224 1.00 88.44 329 SER A CA 1
ATOM 2644 C C . SER A 1 329 ? -3.150 -13.270 -4.406 1.00 88.44 329 SER A C 1
ATOM 2646 O O . SER A 1 329 ? -2.678 -14.255 -4.967 1.00 88.44 329 SER A O 1
ATOM 2648 N N . TYR A 1 330 ? -3.042 -13.103 -3.086 1.00 91.44 330 TYR A N 1
ATOM 2649 C CA . TYR A 1 330 ? -2.398 -14.046 -2.180 1.00 91.44 330 TYR A CA 1
ATOM 2650 C C . TYR A 1 330 ? -3.318 -15.253 -1.949 1.00 91.44 330 TYR A C 1
ATOM 2652 O O . TYR A 1 330 ? -4.531 -15.057 -1.850 1.00 91.44 330 TYR A O 1
ATOM 2660 N N . PRO A 1 331 ? -2.785 -16.486 -1.855 1.00 91.00 331 PRO A N 1
ATOM 2661 C CA . PRO A 1 331 ? -3.628 -17.667 -1.695 1.00 91.00 331 PRO A CA 1
ATOM 2662 C C . PRO A 1 331 ? -4.457 -17.595 -0.407 1.00 91.00 331 PRO A C 1
ATOM 2664 O O . PRO A 1 331 ? -3.906 -17.349 0.672 1.00 91.00 331 PRO A O 1
ATOM 2667 N N . GLU A 1 332 ? -5.773 -17.790 -0.514 1.00 90.88 332 GLU A N 1
ATOM 2668 C CA . GLU A 1 332 ? -6.706 -17.627 0.608 1.00 90.88 332 GLU A CA 1
ATOM 2669 C C . GLU A 1 332 ? -6.386 -18.596 1.754 1.00 90.88 332 GLU A C 1
ATOM 2671 O O . GLU A 1 332 ? -6.432 -18.213 2.921 1.00 90.88 332 GLU A O 1
ATOM 2676 N N . GLU A 1 333 ? -5.953 -19.816 1.436 1.00 91.75 333 GLU A N 1
ATOM 2677 C CA . GLU A 1 333 ? -5.553 -20.828 2.412 1.00 91.75 333 GLU A CA 1
ATOM 2678 C C . GLU A 1 333 ? -4.310 -20.432 3.226 1.00 91.75 333 GLU A C 1
ATOM 2680 O O . GLU A 1 333 ? -4.105 -20.931 4.333 1.00 91.75 333 GLU A O 1
ATOM 2685 N N . LYS A 1 334 ? -3.488 -19.511 2.704 1.00 91.50 334 LYS A N 1
ATOM 2686 C CA . LYS A 1 334 ? -2.318 -18.956 3.401 1.00 91.50 334 LYS A CA 1
ATOM 2687 C C . LYS A 1 334 ? -2.627 -17.640 4.122 1.00 91.50 334 LYS A C 1
ATOM 2689 O O . LYS A 1 334 ? -1.833 -17.196 4.953 1.00 91.50 334 LYS A O 1
ATOM 2694 N N . ALA A 1 335 ? -3.775 -17.017 3.854 1.00 93.06 335 ALA A N 1
ATOM 2695 C CA . ALA A 1 335 ? -4.211 -15.767 4.472 1.00 93.06 335 ALA A CA 1
ATOM 2696 C C . ALA A 1 335 ? -4.817 -16.002 5.870 1.00 93.06 335 ALA A C 1
ATOM 2698 O O . ALA A 1 335 ? -5.998 -15.756 6.114 1.00 93.06 335 ALA A O 1
ATOM 2699 N N . THR A 1 336 ? -3.997 -16.487 6.809 1.00 96.50 336 THR A N 1
ATOM 2700 C CA . THR A 1 336 ? -4.433 -16.763 8.190 1.00 96.50 336 THR A CA 1
ATOM 2701 C C . THR A 1 336 ? -5.014 -15.520 8.874 1.00 96.50 336 THR A C 1
ATOM 2703 O O . THR A 1 336 ? -4.677 -14.382 8.535 1.00 96.50 336 THR A O 1
ATOM 2706 N N . GLU A 1 337 ? -5.858 -15.720 9.889 1.00 95.69 337 GLU A N 1
ATOM 2707 C CA . GLU A 1 337 ? -6.420 -14.625 10.692 1.00 95.69 337 GLU A CA 1
ATOM 2708 C C . GLU A 1 337 ? -5.347 -13.738 11.336 1.00 95.69 337 GLU A C 1
ATOM 2710 O O . GLU A 1 337 ? -5.542 -12.531 11.496 1.00 95.69 337 GLU A O 1
ATOM 2715 N N . GLU A 1 338 ? -4.219 -14.332 11.729 1.00 95.31 338 GLU A N 1
ATOM 2716 C CA . GLU A 1 338 ? -3.117 -13.603 12.346 1.00 95.31 338 GLU A CA 1
ATOM 2717 C C . GLU A 1 338 ? -2.334 -12.787 11.312 1.00 95.31 338 GLU A C 1
ATOM 2719 O O . GLU A 1 338 ? -2.084 -11.603 11.544 1.00 95.31 338 GLU A O 1
ATOM 2724 N N . LEU A 1 339 ? -2.015 -13.373 10.150 1.00 95.75 339 LEU A N 1
ATOM 2725 C CA . LEU A 1 339 ? -1.377 -12.643 9.052 1.00 95.75 339 LEU A CA 1
ATOM 2726 C C . LEU A 1 339 ? -2.267 -11.484 8.595 1.00 95.75 339 LEU A C 1
ATOM 2728 O O . LEU A 1 339 ? -1.804 -10.350 8.503 1.00 95.75 339 LEU A O 1
ATOM 2732 N N . SER A 1 340 ? -3.560 -11.747 8.399 1.00 96.75 340 SER A N 1
ATOM 2733 C CA . SER A 1 340 ? -4.551 -10.736 8.024 1.00 96.75 340 SER A CA 1
ATOM 2734 C C . SER A 1 340 ? -4.606 -9.602 9.050 1.00 96.75 340 SER A C 1
ATOM 2736 O O . SER A 1 340 ? -4.581 -8.431 8.683 1.00 96.75 340 SER A O 1
ATOM 2738 N N . TYR A 1 341 ? -4.582 -9.908 10.349 1.00 95.00 341 TYR A N 1
ATOM 2739 C CA . TYR A 1 341 ? -4.518 -8.870 11.379 1.00 95.00 341 TYR A CA 1
ATOM 2740 C C . TYR A 1 341 ? -3.249 -8.010 11.272 1.00 95.00 341 TYR A C 1
ATOM 2742 O O . TYR A 1 341 ? -3.328 -6.785 11.339 1.00 95.00 341 TYR A O 1
ATOM 2750 N N . ILE A 1 342 ? -2.083 -8.631 11.070 1.00 93.94 342 ILE A N 1
ATOM 2751 C CA . ILE A 1 342 ? -0.797 -7.927 10.931 1.00 93.94 342 ILE A CA 1
ATOM 2752 C C . ILE A 1 342 ? -0.792 -7.026 9.694 1.00 93.94 342 ILE A C 1
ATOM 2754 O O . ILE A 1 342 ? -0.366 -5.873 9.787 1.00 93.94 342 ILE A O 1
ATOM 2758 N N . ILE A 1 343 ? -1.319 -7.510 8.565 1.00 94.88 343 ILE A N 1
ATOM 2759 C CA . ILE A 1 343 ? -1.465 -6.705 7.350 1.00 94.88 343 ILE A CA 1
ATOM 2760 C C . ILE A 1 343 ? -2.385 -5.514 7.612 1.00 94.88 343 ILE A C 1
ATOM 2762 O O . ILE A 1 343 ? -1.998 -4.378 7.343 1.00 94.88 343 ILE A O 1
ATOM 2766 N N . GLY A 1 344 ? -3.560 -5.728 8.205 1.00 91.50 344 GLY A N 1
ATOM 2767 C CA . GLY A 1 344 ? -4.485 -4.642 8.528 1.00 91.50 344 GLY A CA 1
ATOM 2768 C C . GLY A 1 344 ? -3.890 -3.617 9.499 1.00 91.50 344 GLY A C 1
ATOM 2769 O O . GLY A 1 344 ? -4.135 -2.416 9.367 1.00 91.50 344 GLY A O 1
ATOM 2770 N N . LYS A 1 345 ? -3.052 -4.061 10.445 1.00 90.19 345 LYS A N 1
ATOM 2771 C CA . LYS A 1 345 ? -2.386 -3.196 11.429 1.00 90.19 345 LYS A CA 1
ATOM 2772 C C . LYS A 1 345 ? -1.462 -2.153 10.815 1.00 90.19 345 LYS A C 1
ATOM 2774 O O . LYS A 1 345 ? -1.278 -1.097 11.423 1.00 90.19 345 LYS A O 1
ATOM 2779 N N . THR A 1 346 ? -0.918 -2.394 9.621 1.00 89.50 346 THR A N 1
ATOM 2780 C CA . THR A 1 346 ? -0.057 -1.428 8.910 1.00 89.50 346 THR A CA 1
ATOM 2781 C C . THR A 1 346 ? -0.734 -0.062 8.731 1.00 89.50 346 THR A C 1
ATOM 2783 O O . THR A 1 346 ? -0.060 0.966 8.775 1.00 89.50 346 THR A O 1
ATOM 2786 N N . LYS A 1 347 ? -2.074 -0.020 8.673 1.00 83.88 347 LYS A N 1
ATOM 2787 C CA . LYS A 1 347 ? -2.884 1.208 8.660 1.00 83.88 347 LYS A CA 1
ATOM 2788 C C . LYS A 1 347 ? -2.621 2.138 9.851 1.00 83.88 347 LYS A C 1
ATOM 2790 O O . LYS A 1 347 ? -2.773 3.350 9.724 1.00 83.88 347 LYS A O 1
ATOM 2795 N N . PHE A 1 348 ? -2.258 1.606 11.015 1.00 80.69 348 PHE A N 1
ATOM 2796 C CA . PHE A 1 348 ? -2.032 2.395 12.233 1.00 80.69 348 PHE A CA 1
ATOM 2797 C C . PHE A 1 348 ? -0.553 2.708 12.478 1.00 80.69 348 PHE A C 1
ATOM 2799 O O . PHE A 1 348 ? -0.199 3.317 13.493 1.00 80.69 348 PHE A O 1
ATOM 2806 N N . ILE A 1 349 ? 0.326 2.297 11.564 1.00 78.94 349 ILE A N 1
ATOM 2807 C CA . ILE A 1 349 ? 1.764 2.513 11.666 1.00 78.94 349 ILE A CA 1
ATOM 2808 C C . ILE A 1 349 ? 2.160 3.665 10.750 1.00 78.94 349 ILE A C 1
ATOM 2810 O O . ILE A 1 349 ? 1.703 3.769 9.619 1.00 78.94 349 ILE A O 1
ATOM 2814 N N . PHE A 1 350 ? 3.017 4.548 11.259 1.00 74.00 350 PHE A N 1
ATOM 2815 C CA . PHE A 1 350 ? 3.548 5.677 10.505 1.00 74.00 350 PHE A CA 1
ATOM 2816 C C . PHE A 1 350 ? 5.067 5.697 10.601 1.00 74.00 350 PHE A C 1
ATOM 2818 O O . PHE A 1 350 ? 5.643 5.698 11.701 1.00 74.00 350 PHE A O 1
ATOM 2825 N N . SER A 1 351 ? 5.713 5.804 9.448 1.00 67.25 351 SER A N 1
ATOM 2826 C CA . SER A 1 351 ? 7.146 6.035 9.333 1.00 67.25 351 SER A CA 1
ATOM 2827 C C . SER A 1 351 ? 7.366 7.402 8.704 1.00 67.25 351 SER A C 1
ATOM 2829 O O . SER A 1 351 ? 6.810 7.694 7.655 1.00 67.25 351 SER A O 1
ATOM 2831 N N . PHE A 1 352 ? 8.132 8.268 9.373 1.00 58.22 352 PHE A N 1
ATOM 2832 C CA . PHE A 1 352 ? 8.470 9.602 8.854 1.00 58.22 352 PHE A CA 1
ATOM 2833 C C . PHE A 1 352 ? 7.282 10.438 8.331 1.00 58.22 352 PHE A C 1
ATOM 2835 O O . PHE A 1 352 ? 7.392 11.114 7.314 1.00 58.22 352 PHE A O 1
ATOM 2842 N N . SER A 1 353 ? 6.155 10.392 9.050 1.00 61.84 353 SER A N 1
ATOM 2843 C CA . SER A 1 353 ? 4.882 11.053 8.707 1.00 61.84 353 SER A CA 1
ATOM 2844 C C . SER A 1 353 ? 4.119 10.484 7.505 1.00 61.84 353 SER A C 1
ATOM 2846 O O . SER A 1 353 ? 3.026 10.967 7.233 1.00 61.84 353 SER A O 1
ATOM 2848 N N . GLN A 1 354 ? 4.620 9.428 6.863 1.00 67.06 354 GLN A N 1
ATOM 2849 C CA . GLN A 1 354 ? 3.881 8.639 5.879 1.00 67.06 354 GLN A CA 1
ATOM 2850 C C . GLN A 1 354 ? 3.228 7.433 6.563 1.00 67.06 354 GLN A C 1
ATOM 2852 O O . GLN A 1 354 ? 3.812 6.817 7.466 1.00 67.06 354 GLN A O 1
ATOM 2857 N N . ASN A 1 355 ? 2.004 7.107 6.159 1.00 79.19 355 ASN A N 1
ATOM 2858 C CA . ASN A 1 355 ? 1.329 5.902 6.616 1.00 79.19 355 ASN A CA 1
ATOM 2859 C C . ASN A 1 355 ? 2.035 4.657 6.048 1.00 79.19 355 ASN A C 1
ATOM 2861 O O . ASN A 1 355 ? 2.399 4.633 4.875 1.00 79.19 355 ASN A O 1
ATOM 2865 N N . LEU A 1 356 ? 2.249 3.626 6.870 1.00 85.00 356 LEU A N 1
ATOM 2866 C CA . LEU A 1 356 ? 2.951 2.420 6.432 1.00 85.00 356 LEU A CA 1
ATOM 2867 C C . LEU A 1 356 ? 2.145 1.669 5.372 1.00 85.00 356 LEU A C 1
ATOM 2869 O O . LEU A 1 356 ? 2.715 1.326 4.348 1.00 85.00 356 LEU A O 1
ATOM 2873 N N . LEU A 1 357 ? 0.842 1.444 5.578 1.00 86.38 357 LEU A N 1
ATOM 2874 C CA . LEU A 1 357 ? 0.008 0.758 4.585 1.00 86.38 357 LEU A CA 1
ATOM 2875 C C . LEU A 1 357 ? 0.052 1.476 3.233 1.00 86.38 357 LEU A C 1
ATOM 2877 O O . LEU A 1 357 ? 0.237 0.836 2.204 1.00 86.38 357 LEU A O 1
ATOM 2881 N N . GLU A 1 358 ? -0.079 2.801 3.245 1.00 79.50 358 GLU A N 1
ATOM 2882 C CA . GLU A 1 358 ? 0.024 3.626 2.039 1.00 79.50 358 GLU A CA 1
ATOM 2883 C C . GLU A 1 358 ? 1.357 3.403 1.315 1.00 79.50 358 GLU A C 1
ATOM 2885 O O . GLU A 1 358 ? 1.362 3.097 0.126 1.00 79.50 358 GLU A O 1
ATOM 2890 N N . HIS A 1 359 ? 2.471 3.466 2.046 1.00 83.00 359 HIS A N 1
ATOM 2891 C CA . HIS A 1 359 ? 3.803 3.223 1.501 1.00 83.00 359 HIS A CA 1
ATOM 2892 C C . HIS A 1 359 ? 3.965 1.801 0.934 1.00 83.00 359 HIS A C 1
ATOM 2894 O O . HIS A 1 359 ? 4.489 1.630 -0.166 1.00 83.00 359 HIS A O 1
ATOM 2900 N N . LEU A 1 360 ? 3.473 0.777 1.636 1.00 90.75 360 LEU A N 1
ATOM 2901 C CA . LEU A 1 360 ? 3.547 -0.610 1.169 1.00 90.75 360 LEU A CA 1
ATOM 2902 C C . LEU A 1 360 ? 2.732 -0.818 -0.114 1.00 90.75 360 LEU A C 1
ATOM 2904 O O . LEU A 1 360 ? 3.225 -1.431 -1.059 1.00 90.75 360 LEU A O 1
ATOM 2908 N N . LEU A 1 361 ? 1.506 -0.286 -0.178 1.00 84.19 361 LEU A N 1
ATOM 2909 C CA . LEU A 1 361 ? 0.669 -0.337 -1.384 1.00 84.19 361 LEU A CA 1
ATOM 2910 C C . LEU A 1 361 ? 1.339 0.388 -2.553 1.00 84.19 361 LEU A C 1
ATOM 2912 O O . LEU A 1 361 ? 1.321 -0.083 -3.688 1.00 84.19 361 LEU A O 1
ATOM 2916 N N . GLU A 1 362 ? 1.957 1.524 -2.270 1.00 78.06 362 GLU A N 1
ATOM 2917 C CA . GLU A 1 362 ? 2.660 2.338 -3.241 1.00 78.06 362 GLU A CA 1
ATOM 2918 C C . GLU A 1 362 ? 3.872 1.612 -3.841 1.00 78.06 362 GLU A C 1
ATOM 2920 O O . GLU A 1 362 ? 3.933 1.434 -5.059 1.00 78.06 362 GLU A O 1
ATOM 2925 N N . VAL A 1 363 ? 4.805 1.138 -3.008 1.00 84.19 363 VAL A N 1
ATOM 2926 C CA . VAL A 1 363 ? 5.988 0.381 -3.455 1.00 84.19 363 VAL A CA 1
ATOM 2927 C C . VAL A 1 363 ? 5.572 -0.911 -4.159 1.00 84.19 363 VAL A C 1
ATOM 2929 O O . VAL A 1 363 ? 6.178 -1.288 -5.163 1.00 84.19 363 VAL A O 1
ATOM 2932 N N . SER A 1 364 ? 4.498 -1.555 -3.697 1.00 87.94 364 SER A N 1
ATOM 2933 C CA . SER A 1 364 ? 3.892 -2.724 -4.337 1.00 87.94 364 SER A CA 1
ATOM 2934 C C . SER A 1 364 ? 3.422 -2.432 -5.768 1.00 87.94 364 SER A C 1
ATOM 2936 O O . SER A 1 364 ? 3.805 -3.146 -6.697 1.00 87.94 364 SER A O 1
ATOM 2938 N N . ILE A 1 365 ? 2.665 -1.349 -5.980 1.00 77.25 365 ILE A N 1
ATOM 2939 C CA . ILE A 1 365 ? 2.181 -0.938 -7.309 1.00 77.25 365 ILE A CA 1
ATOM 2940 C C . ILE A 1 365 ? 3.344 -0.540 -8.219 1.00 77.25 365 ILE A C 1
ATOM 2942 O O . ILE A 1 365 ? 3.373 -0.921 -9.388 1.00 77.25 365 ILE A O 1
ATOM 2946 N N . LEU A 1 366 ? 4.322 0.198 -7.695 1.00 75.19 366 LEU A N 1
ATOM 2947 C CA . LEU A 1 366 ? 5.513 0.576 -8.452 1.00 75.19 366 LEU A CA 1
ATOM 2948 C C . LEU A 1 366 ? 6.319 -0.644 -8.898 1.00 75.19 366 LEU A C 1
ATOM 2950 O O . LEU A 1 366 ? 6.731 -0.719 -10.055 1.00 75.19 366 LEU A O 1
ATOM 2954 N N . SER A 1 367 ? 6.489 -1.617 -8.004 1.00 81.62 367 SER A N 1
ATOM 2955 C CA . SER A 1 367 ? 7.228 -2.847 -8.294 1.00 81.62 367 SER A CA 1
ATOM 2956 C C . SER A 1 367 ? 6.499 -3.699 -9.331 1.00 81.62 367 SER A C 1
ATOM 2958 O O . SER A 1 367 ? 7.127 -4.199 -10.261 1.00 81.62 367 SER A O 1
ATOM 2960 N N . ALA A 1 368 ? 5.170 -3.798 -9.226 1.00 76.50 368 ALA A N 1
ATOM 2961 C CA . ALA A 1 368 ? 4.318 -4.461 -10.210 1.00 76.50 368 ALA A CA 1
ATOM 2962 C C . ALA A 1 368 ? 4.416 -3.797 -11.597 1.00 76.50 368 ALA A C 1
ATOM 2964 O O . ALA A 1 368 ? 4.640 -4.477 -12.598 1.00 76.50 368 ALA A O 1
ATOM 2965 N N . ASN A 1 369 ? 4.318 -2.464 -11.653 1.00 67.81 369 ASN A N 1
ATOM 2966 C CA . ASN A 1 369 ? 4.451 -1.702 -12.896 1.00 67.81 369 ASN A CA 1
ATOM 2967 C C . ASN A 1 369 ? 5.825 -1.920 -13.541 1.00 67.81 369 ASN A C 1
ATOM 2969 O O . ASN A 1 369 ? 5.905 -2.147 -14.745 1.00 67.81 369 ASN A O 1
ATOM 2973 N N . PHE A 1 370 ? 6.901 -1.880 -12.752 1.00 69.88 370 PHE A N 1
ATOM 2974 C CA . PHE A 1 370 ? 8.252 -2.131 -13.250 1.00 69.88 370 PHE A CA 1
ATOM 2975 C C . PHE A 1 370 ? 8.379 -3.545 -13.819 1.00 69.88 370 PHE A C 1
ATOM 2977 O O . PHE A 1 370 ? 8.854 -3.716 -14.940 1.00 69.88 370 PHE A O 1
ATOM 2984 N N . ALA A 1 371 ? 7.925 -4.551 -13.066 1.00 71.56 371 ALA A N 1
ATOM 2985 C CA . ALA A 1 371 ? 7.968 -5.952 -13.471 1.00 71.56 371 ALA A CA 1
ATOM 2986 C C . ALA A 1 371 ? 7.228 -6.202 -14.789 1.00 71.56 371 ALA A C 1
ATOM 2988 O O . ALA A 1 371 ? 7.752 -6.896 -15.660 1.00 71.56 371 ALA A O 1
ATOM 2989 N N . TYR A 1 372 ? 6.068 -5.564 -14.966 1.00 68.19 372 TYR A N 1
ATOM 2990 C CA . TYR A 1 372 ? 5.300 -5.622 -16.207 1.00 68.19 372 TYR A CA 1
ATOM 2991 C C . TYR A 1 372 ? 6.103 -5.098 -17.407 1.00 68.19 372 TYR A C 1
ATOM 2993 O O . TYR A 1 372 ? 6.134 -5.737 -18.455 1.00 68.19 372 TYR A O 1
ATOM 3001 N N . GLN A 1 373 ? 6.811 -3.973 -17.250 1.00 58.03 373 GLN A N 1
ATOM 3002 C CA . GLN A 1 373 ? 7.601 -3.373 -18.336 1.00 58.03 373 GLN A CA 1
ATOM 3003 C C . GLN A 1 373 ? 8.775 -4.251 -18.785 1.00 58.03 373 GLN A C 1
ATOM 3005 O O . GLN A 1 373 ? 9.141 -4.231 -19.958 1.00 58.03 373 GLN A O 1
ATOM 3010 N N . ILE A 1 374 ? 9.370 -5.013 -17.866 1.00 62.09 374 ILE A N 1
ATOM 3011 C CA . ILE A 1 374 ? 10.511 -5.889 -18.170 1.00 62.09 374 ILE A CA 1
ATOM 3012 C C . ILE A 1 374 ? 10.105 -7.346 -18.440 1.00 62.09 374 ILE A C 1
ATOM 3014 O O . ILE A 1 374 ? 10.975 -8.175 -18.692 1.00 62.09 374 ILE A O 1
ATOM 3018 N N . GLY A 1 375 ? 8.805 -7.659 -18.402 1.00 66.31 375 GLY A N 1
ATOM 3019 C CA . GLY A 1 375 ? 8.270 -8.980 -18.732 1.00 66.31 375 GLY A CA 1
ATOM 3020 C C . GLY A 1 375 ? 8.541 -10.070 -17.690 1.00 66.31 375 GLY A C 1
ATOM 3021 O O . GLY A 1 375 ? 8.698 -11.228 -18.068 1.00 66.31 375 GLY A O 1
ATOM 3022 N N . ILE A 1 376 ? 8.612 -9.726 -16.398 1.00 75.75 376 ILE A N 1
ATOM 3023 C CA . ILE A 1 376 ? 8.705 -10.712 -15.302 1.00 75.75 376 ILE A CA 1
ATOM 3024 C C . ILE A 1 376 ? 7.387 -10.802 -14.515 1.00 75.75 376 ILE A C 1
ATOM 3026 O O . ILE A 1 376 ? 6.473 -10.006 -14.726 1.00 75.75 376 ILE A O 1
ATOM 3030 N N . ASP A 1 377 ? 7.284 -11.763 -13.591 1.00 82.62 377 ASP A N 1
ATOM 3031 C CA . ASP A 1 377 ? 6.063 -12.006 -12.813 1.00 82.62 377 ASP A CA 1
ATOM 3032 C C . ASP A 1 377 ? 5.660 -10.781 -11.967 1.00 82.62 377 ASP A C 1
ATOM 3034 O O . ASP A 1 377 ? 6.284 -10.421 -10.962 1.00 82.62 377 ASP A O 1
ATOM 3038 N N . VAL A 1 378 ? 4.571 -10.146 -12.400 1.00 79.75 378 VAL A N 1
ATOM 3039 C CA . VAL A 1 378 ? 4.001 -8.934 -11.809 1.00 79.75 378 VAL A CA 1
ATOM 3040 C C . VAL A 1 378 ? 3.482 -9.189 -10.396 1.00 79.75 378 VAL A C 1
ATOM 3042 O O . VAL A 1 378 ? 3.657 -8.344 -9.518 1.00 79.75 378 VAL A O 1
ATOM 3045 N N . VAL A 1 379 ? 2.870 -10.351 -10.149 1.00 87.06 379 VAL A N 1
ATOM 3046 C CA . VAL A 1 379 ? 2.273 -10.697 -8.851 1.00 87.06 379 VAL A CA 1
ATOM 3047 C C . VAL A 1 379 ? 3.372 -10.911 -7.816 1.00 87.06 379 VAL A C 1
ATOM 3049 O O . VAL A 1 379 ? 3.268 -10.417 -6.689 1.00 87.06 379 VAL A O 1
ATOM 3052 N N . LYS A 1 380 ? 4.472 -11.567 -8.201 1.00 93.25 380 LYS A N 1
ATOM 3053 C CA . LYS A 1 380 ? 5.635 -11.716 -7.319 1.00 93.25 380 LYS A CA 1
ATOM 3054 C C . LYS A 1 380 ? 6.255 -10.370 -6.962 1.00 93.25 380 LYS A C 1
ATOM 3056 O O . LYS A 1 380 ? 6.450 -10.102 -5.777 1.00 93.25 380 LYS A O 1
ATOM 3061 N N . ALA A 1 381 ? 6.465 -9.486 -7.938 1.00 87.25 381 ALA A N 1
ATOM 3062 C CA . ALA A 1 381 ? 6.978 -8.138 -7.685 1.00 87.25 381 ALA A CA 1
ATOM 3063 C C . ALA A 1 381 ? 6.045 -7.312 -6.784 1.00 87.25 381 ALA A C 1
ATOM 3065 O O . ALA A 1 381 ? 6.506 -6.642 -5.857 1.00 87.25 381 ALA A O 1
ATOM 3066 N N . LYS A 1 382 ? 4.728 -7.412 -7.010 1.00 88.69 382 LYS A N 1
ATOM 3067 C CA . LYS A 1 382 ? 3.692 -6.772 -6.189 1.00 88.69 382 LYS A CA 1
ATOM 3068 C C . LYS A 1 382 ? 3.791 -7.212 -4.729 1.00 88.69 382 LYS A C 1
ATOM 3070 O O . LYS A 1 382 ? 3.828 -6.370 -3.831 1.00 88.69 382 LYS A O 1
ATOM 3075 N N . ARG A 1 383 ? 3.884 -8.522 -4.482 1.00 97.12 383 ARG A N 1
ATOM 3076 C CA . ARG A 1 383 ? 4.035 -9.094 -3.134 1.00 97.12 383 ARG A CA 1
ATOM 3077 C C . ARG A 1 383 ? 5.368 -8.699 -2.495 1.00 97.12 383 ARG A C 1
ATOM 3079 O O . ARG A 1 383 ? 5.360 -8.240 -1.360 1.00 97.12 383 ARG A O 1
ATOM 3086 N N . ALA A 1 384 ? 6.487 -8.802 -3.216 1.00 96.44 384 ALA A N 1
ATOM 3087 C CA . ALA A 1 384 ? 7.801 -8.395 -2.707 1.00 96.44 384 ALA A CA 1
ATOM 3088 C C . ALA A 1 384 ? 7.790 -6.930 -2.239 1.00 96.44 384 ALA A C 1
ATOM 3090 O O . ALA A 1 384 ? 8.190 -6.633 -1.114 1.00 96.44 384 ALA A O 1
ATOM 3091 N N . GLY A 1 385 ? 7.248 -6.029 -3.067 1.00 94.12 385 GLY A N 1
ATOM 3092 C CA . GLY A 1 385 ? 7.129 -4.610 -2.735 1.00 94.12 385 GLY A CA 1
ATOM 3093 C C . GLY A 1 385 ? 6.193 -4.334 -1.561 1.00 94.12 385 GLY A C 1
ATOM 3094 O O . GLY A 1 385 ? 6.465 -3.438 -0.772 1.00 94.12 385 GLY A O 1
ATOM 3095 N N . PHE A 1 386 ? 5.128 -5.118 -1.385 1.00 96.44 386 PHE A N 1
ATOM 3096 C CA . PHE A 1 386 ? 4.225 -4.951 -0.246 1.00 96.44 386 PHE A CA 1
ATOM 3097 C C . PHE A 1 386 ? 4.831 -5.438 1.077 1.00 96.44 386 PHE A C 1
ATOM 3099 O O . PHE A 1 386 ? 4.605 -4.837 2.120 1.00 96.44 386 PHE A O 1
ATOM 3106 N N . PHE A 1 387 ? 5.588 -6.534 1.060 1.00 97.38 387 PHE A N 1
ATOM 3107 C CA . PHE A 1 387 ? 6.084 -7.161 2.287 1.00 97.38 387 PHE A CA 1
ATOM 3108 C C . PHE A 1 387 ? 7.420 -6.599 2.790 1.00 97.38 387 PHE A C 1
ATOM 3110 O O . PHE A 1 387 ? 7.743 -6.832 3.951 1.00 97.38 387 PHE A O 1
ATOM 3117 N N . HIS A 1 388 ? 8.175 -5.858 1.969 1.00 95.25 388 HIS A N 1
ATOM 3118 C CA . HIS A 1 388 ? 9.555 -5.447 2.278 1.00 95.25 388 HIS A CA 1
ATOM 3119 C C . HIS A 1 388 ? 9.726 -4.802 3.668 1.00 95.25 388 HIS A C 1
ATOM 3121 O O . HIS A 1 388 ? 10.663 -5.116 4.395 1.00 95.25 388 HIS A O 1
ATOM 3127 N N . ASP A 1 389 ? 8.763 -3.974 4.068 1.00 92.75 389 ASP A N 1
ATOM 3128 C CA . ASP A 1 389 ? 8.793 -3.154 5.280 1.00 92.75 389 ASP A CA 1
ATOM 3129 C C . ASP A 1 389 ? 7.849 -3.673 6.392 1.00 92.75 389 ASP A C 1
ATOM 3131 O O . ASP A 1 389 ? 7.592 -2.977 7.382 1.00 92.75 389 ASP A O 1
ATOM 3135 N N . ILE A 1 390 ? 7.311 -4.897 6.263 1.00 93.88 390 ILE A N 1
ATOM 3136 C CA . ILE A 1 390 ? 6.264 -5.431 7.158 1.00 93.88 390 ILE A CA 1
ATOM 3137 C C . ILE A 1 390 ? 6.697 -5.506 8.631 1.00 93.88 390 ILE A C 1
ATOM 3139 O O . ILE A 1 390 ? 5.875 -5.371 9.540 1.00 93.88 390 ILE A O 1
ATOM 3143 N N . GLY A 1 391 ? 8.002 -5.639 8.885 1.00 90.12 391 GLY A N 1
ATOM 3144 C CA . GLY A 1 391 ? 8.570 -5.675 10.233 1.00 90.12 391 GLY A CA 1
ATOM 3145 C C . GLY A 1 391 ? 8.302 -4.416 11.066 1.00 90.12 391 GLY A C 1
ATOM 3146 O O . GLY A 1 391 ? 8.329 -4.479 12.295 1.00 90.12 391 GLY A O 1
ATOM 3147 N N . LYS A 1 392 ? 7.954 -3.284 10.430 1.00 87.19 392 LYS A N 1
ATOM 3148 C CA . LYS A 1 392 ? 7.595 -2.027 11.114 1.00 87.19 392 LYS A CA 1
ATOM 3149 C C . LYS A 1 392 ? 6.329 -2.143 11.976 1.00 87.19 392 LYS A C 1
ATOM 3151 O O . LYS A 1 392 ? 6.069 -1.258 12.792 1.00 87.19 392 LYS A O 1
ATOM 3156 N N . VAL A 1 393 ? 5.551 -3.219 11.824 1.00 86.44 393 VAL A N 1
ATOM 3157 C CA . VAL A 1 393 ? 4.386 -3.519 12.672 1.00 86.44 393 VAL A CA 1
ATOM 3158 C C . VAL A 1 393 ? 4.793 -3.975 14.082 1.00 86.44 393 VAL A C 1
ATOM 3160 O O . VAL A 1 393 ? 4.040 -3.732 15.026 1.00 86.44 393 VAL A O 1
ATOM 3163 N N . SER A 1 394 ? 5.970 -4.593 14.244 1.00 73.50 394 SER A N 1
ATOM 3164 C CA . SER A 1 394 ? 6.352 -5.296 15.480 1.00 73.50 394 SER A CA 1
ATOM 3165 C C . SER A 1 394 ? 7.062 -4.426 16.522 1.00 73.50 394 SER A C 1
ATOM 3167 O O . SER A 1 394 ? 6.943 -4.716 17.709 1.00 73.50 394 SER A O 1
ATOM 3169 N N . ASN A 1 395 ? 7.769 -3.353 16.138 1.00 61.09 395 ASN A N 1
ATOM 3170 C CA . ASN A 1 395 ? 8.304 -2.371 17.092 1.00 61.09 395 ASN A CA 1
ATOM 3171 C C . ASN A 1 395 ? 8.776 -1.082 16.392 1.00 61.09 395 ASN A C 1
ATOM 3173 O O . ASN A 1 395 ? 9.400 -1.138 15.338 1.00 61.09 395 ASN A O 1
ATOM 3177 N N . LYS A 1 396 ? 8.511 0.099 16.972 1.00 55.44 396 LYS A N 1
ATOM 3178 C CA . LYS A 1 396 ? 8.758 1.411 16.323 1.00 55.44 396 LYS A CA 1
ATOM 3179 C C . LYS A 1 396 ? 10.192 1.953 16.497 1.00 55.44 396 LYS A C 1
ATOM 3181 O O . LYS A 1 396 ? 10.472 3.052 16.011 1.00 55.44 396 LYS A O 1
ATOM 3186 N N . HIS A 1 397 ? 11.075 1.239 17.204 1.00 49.62 397 HIS A N 1
ATOM 3187 C CA . HIS A 1 397 ? 12.345 1.787 17.716 1.00 49.62 397 HIS A CA 1
ATOM 3188 C C . HIS A 1 397 ? 13.606 0.957 17.426 1.00 49.62 397 HIS A C 1
ATOM 3190 O O . HIS A 1 397 ? 14.693 1.364 17.831 1.00 49.62 397 HIS A O 1
ATOM 3196 N N . THR A 1 398 ? 13.484 -0.163 16.720 1.00 58.44 398 THR A N 1
ATOM 3197 C CA . THR A 1 398 ? 14.595 -1.049 16.344 1.00 58.44 398 THR A CA 1
ATOM 3198 C C . THR A 1 398 ? 14.607 -1.270 14.835 1.00 58.44 398 THR A C 1
ATOM 3200 O O . THR A 1 398 ? 13.654 -0.899 14.148 1.00 58.44 398 THR A O 1
ATOM 3203 N N . ASP A 1 399 ? 15.696 -1.839 14.317 1.00 74.44 399 ASP A N 1
ATOM 3204 C CA . ASP A 1 399 ? 15.740 -2.310 12.935 1.00 74.44 399 ASP A CA 1
ATOM 3205 C C . ASP A 1 399 ? 14.551 -3.255 12.675 1.00 74.44 399 ASP A C 1
ATOM 3207 O O . ASP A 1 399 ? 14.292 -4.201 13.433 1.00 74.44 399 ASP A O 1
ATOM 3211 N N . HIS A 1 400 ? 13.767 -2.946 11.643 1.00 85.06 400 HIS A N 1
ATOM 3212 C CA . HIS A 1 400 ? 12.565 -3.699 11.310 1.00 85.06 400 HIS A CA 1
ATOM 3213 C C . HIS A 1 400 ? 12.873 -4.949 10.490 1.00 85.06 400 HIS A C 1
ATOM 3215 O O . HIS A 1 400 ? 12.011 -5.823 10.420 1.00 85.06 400 HIS A O 1
ATOM 3221 N N . VAL A 1 401 ? 14.073 -5.067 9.913 1.00 89.50 401 VAL A N 1
ATOM 3222 C CA . VAL A 1 401 ? 14.456 -6.215 9.080 1.00 89.50 401 VAL A CA 1
ATOM 3223 C C . VAL A 1 401 ? 14.355 -7.541 9.845 1.00 89.50 401 VAL A C 1
ATOM 3225 O O . VAL A 1 401 ? 13.602 -8.402 9.384 1.00 89.50 401 VAL A O 1
ATOM 3228 N N . PRO A 1 402 ? 14.960 -7.716 11.043 1.00 88.62 402 PRO A N 1
ATOM 3229 C CA . PRO A 1 402 ? 14.886 -8.992 11.763 1.00 88.62 402 PRO A CA 1
ATOM 3230 C C . PRO A 1 402 ? 13.454 -9.380 12.146 1.00 88.62 402 PRO A C 1
ATOM 3232 O O . PRO A 1 402 ? 13.076 -10.548 12.113 1.00 88.62 402 PRO A O 1
ATOM 3235 N N . HIS A 1 403 ? 12.623 -8.392 12.483 1.00 88.94 403 HIS A N 1
ATOM 3236 C CA . HIS A 1 403 ? 11.218 -8.626 12.807 1.00 88.94 403 HIS A CA 1
ATOM 3237 C C . HIS A 1 403 ? 10.421 -9.037 11.567 1.00 88.94 403 HIS A C 1
ATOM 3239 O O . HIS A 1 403 ? 9.587 -9.936 11.638 1.00 88.94 403 HIS A O 1
ATOM 3245 N N . GLY A 1 404 ? 10.672 -8.385 10.430 1.00 91.88 404 GLY A N 1
ATOM 3246 C CA . GLY A 1 404 ? 10.058 -8.744 9.157 1.00 91.88 404 GLY A CA 1
ATOM 3247 C C . GLY A 1 404 ? 10.447 -10.155 8.724 1.00 91.88 404 GLY A C 1
ATOM 3248 O O . GLY A 1 404 ? 9.582 -10.919 8.310 1.00 91.88 404 GLY A O 1
ATOM 3249 N N . GLU A 1 405 ? 11.716 -10.525 8.884 1.00 92.88 405 GLU A N 1
ATOM 3250 C CA . GLU A 1 405 ? 12.221 -11.868 8.598 1.00 92.88 405 GLU A CA 1
ATOM 3251 C C . GLU A 1 405 ? 11.543 -12.926 9.479 1.00 92.88 405 GLU A C 1
ATOM 3253 O O . GLU A 1 405 ? 11.031 -13.920 8.967 1.00 92.88 405 GLU A O 1
ATOM 3258 N N . GLN A 1 406 ? 11.449 -12.686 10.790 1.00 92.81 406 GLN A N 1
ATOM 3259 C CA . GLN A 1 406 ? 10.742 -13.582 11.710 1.00 92.81 406 GLN A CA 1
ATOM 3260 C C . GLN A 1 406 ? 9.272 -13.768 11.321 1.00 92.81 406 GLN A C 1
ATOM 3262 O O . GLN A 1 406 ? 8.768 -14.891 11.345 1.00 92.81 406 GLN A O 1
ATOM 3267 N N . LEU A 1 407 ? 8.582 -12.687 10.940 1.00 93.75 407 LEU A N 1
ATOM 3268 C CA . LEU A 1 407 ? 7.209 -12.762 10.439 1.00 93.75 407 LEU A CA 1
ATOM 3269 C C . LEU A 1 407 ? 7.136 -13.567 9.137 1.00 93.75 407 LEU A C 1
ATOM 3271 O O . LEU A 1 407 ? 6.248 -14.405 8.985 1.00 93.75 407 LEU A O 1
ATOM 3275 N N . ALA A 1 408 ? 8.073 -13.345 8.217 1.00 94.38 408 ALA A N 1
ATOM 3276 C CA . ALA A 1 408 ? 8.103 -14.029 6.935 1.00 94.38 408 ALA A CA 1
ATOM 3277 C C . ALA A 1 408 ? 8.306 -15.542 7.097 1.00 94.38 408 ALA A C 1
ATOM 3279 O O . ALA A 1 408 ? 7.592 -16.326 6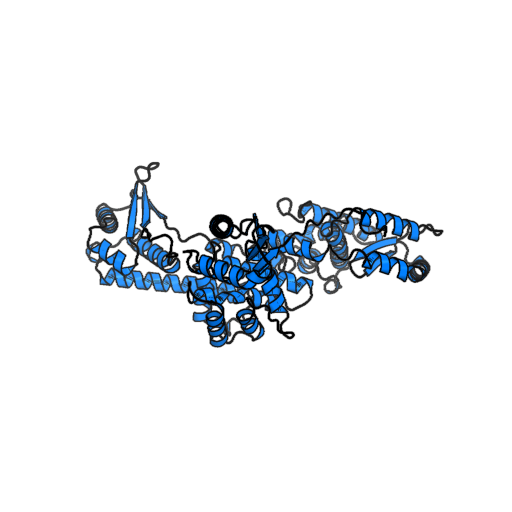.473 1.00 94.38 408 ALA A O 1
ATOM 3280 N N . ILE A 1 409 ? 9.204 -15.947 7.999 1.00 93.75 409 ILE A N 1
ATOM 3281 C CA . ILE A 1 409 ? 9.427 -17.350 8.366 1.00 93.75 409 ILE A CA 1
ATOM 3282 C C . ILE A 1 409 ? 8.185 -17.924 9.057 1.00 93.75 409 ILE A C 1
ATOM 3284 O O . ILE A 1 409 ? 7.704 -18.988 8.670 1.00 93.75 409 ILE A O 1
ATOM 3288 N N . LYS A 1 410 ? 7.620 -17.208 10.040 1.00 94.69 410 LYS A N 1
ATOM 3289 C CA . LYS A 1 410 ? 6.429 -17.645 10.788 1.00 94.69 410 LYS A CA 1
ATOM 3290 C C . LYS A 1 410 ? 5.244 -17.950 9.871 1.00 94.69 410 LYS A C 1
ATOM 3292 O O . LYS A 1 410 ? 4.538 -18.928 10.098 1.00 94.69 410 LYS A O 1
ATOM 3297 N N . PHE A 1 411 ? 5.018 -17.117 8.856 1.00 95.19 411 PHE A N 1
ATOM 3298 C CA . PHE A 1 411 ? 3.912 -17.279 7.909 1.00 95.19 411 PHE A CA 1
ATOM 3299 C C . PHE A 1 411 ? 4.296 -18.029 6.630 1.00 95.19 411 PHE A C 1
ATOM 3301 O O . PHE A 1 411 ? 3.490 -18.085 5.703 1.00 95.19 411 PHE A O 1
ATOM 3308 N N . ASN A 1 412 ? 5.492 -18.629 6.584 1.00 94.38 412 ASN A N 1
ATOM 3309 C CA . ASN A 1 412 ? 5.985 -19.408 5.449 1.00 94.38 412 ASN A CA 1
ATOM 3310 C C . ASN A 1 412 ? 5.850 -18.652 4.110 1.00 94.38 412 ASN A C 1
ATOM 3312 O O . ASN A 1 412 ? 5.317 -19.172 3.122 1.00 94.38 412 ASN A O 1
ATOM 3316 N N . LEU A 1 413 ? 6.272 -17.381 4.106 1.00 95.31 413 LEU A N 1
ATOM 3317 C CA . LEU A 1 413 ? 6.310 -16.565 2.896 1.00 95.31 413 LEU A CA 1
ATOM 3318 C C . LEU A 1 413 ? 7.348 -17.128 1.918 1.00 95.31 413 LEU A C 1
ATOM 3320 O O . LEU A 1 413 ? 8.343 -17.729 2.314 1.00 95.31 413 LEU A O 1
ATOM 3324 N N . GLU A 1 414 ? 7.117 -16.924 0.623 1.00 94.50 414 GLU A N 1
ATOM 3325 C CA . GLU A 1 414 ? 8.016 -17.412 -0.424 1.00 94.50 414 GLU A CA 1
ATOM 3326 C C . GLU A 1 414 ? 9.424 -16.805 -0.274 1.00 94.50 414 GLU A C 1
ATOM 3328 O O . GLU A 1 414 ? 9.558 -15.627 0.065 1.00 94.50 414 GLU A O 1
ATOM 3333 N N . ASN A 1 415 ? 10.477 -17.577 -0.577 1.00 94.44 415 ASN A N 1
ATOM 3334 C CA . ASN A 1 415 ? 11.874 -17.168 -0.355 1.00 94.44 415 ASN A CA 1
ATOM 3335 C C . ASN A 1 415 ? 12.214 -15.799 -0.954 1.00 94.44 415 ASN A C 1
ATOM 3337 O O . ASN A 1 415 ? 12.886 -14.999 -0.310 1.00 94.44 415 ASN A O 1
ATOM 3341 N N . TYR A 1 416 ? 11.691 -15.482 -2.142 1.00 93.81 416 TYR A N 1
ATOM 3342 C CA . TYR A 1 416 ? 11.956 -14.190 -2.775 1.00 93.81 416 TYR A CA 1
ATOM 3343 C C . TYR A 1 416 ? 11.435 -13.002 -1.939 1.00 93.81 416 TYR A C 1
ATOM 3345 O O . TYR A 1 416 ? 12.000 -11.910 -2.008 1.00 93.81 416 TYR A O 1
ATOM 3353 N N . ILE A 1 417 ? 10.377 -13.199 -1.141 1.00 96.50 417 ILE A N 1
ATOM 3354 C CA . ILE A 1 417 ? 9.848 -12.208 -0.195 1.00 96.50 417 ILE A CA 1
ATOM 3355 C C . ILE A 1 417 ? 10.764 -12.119 1.025 1.00 96.50 417 ILE A C 1
ATOM 3357 O O . ILE A 1 417 ? 11.135 -11.014 1.414 1.00 96.50 417 ILE A O 1
ATOM 3361 N N . VAL A 1 418 ? 11.148 -13.265 1.599 1.00 95.06 418 VAL A N 1
ATOM 3362 C CA . VAL A 1 418 ? 12.050 -13.339 2.764 1.00 95.06 418 VAL A CA 1
ATOM 3363 C C . VAL A 1 418 ? 13.360 -12.605 2.467 1.00 95.06 418 VAL A C 1
ATOM 3365 O O . VAL A 1 418 ? 13.761 -11.716 3.212 1.00 95.06 418 VAL A O 1
ATOM 3368 N N . GLU A 1 419 ? 13.977 -12.898 1.325 1.00 93.12 419 GLU A N 1
ATOM 3369 C CA . GLU A 1 419 ? 15.212 -12.254 0.872 1.00 93.12 419 GLU A CA 1
ATOM 3370 C C . GLU A 1 419 ? 15.035 -10.759 0.589 1.00 93.12 419 GLU A C 1
ATOM 3372 O O . GLU A 1 419 ? 15.929 -9.963 0.878 1.00 93.12 419 GLU A O 1
ATOM 3377 N N . THR A 1 420 ? 13.879 -10.362 0.042 1.00 93.69 420 THR A N 1
ATOM 3378 C CA . THR A 1 420 ? 13.556 -8.943 -0.162 1.00 93.69 420 THR A CA 1
ATOM 3379 C C . THR A 1 420 ? 13.533 -8.208 1.177 1.00 93.69 420 THR A C 1
ATOM 3381 O O . THR A 1 420 ? 14.136 -7.145 1.308 1.00 93.69 420 THR A O 1
ATOM 3384 N N . ILE A 1 421 ? 12.896 -8.791 2.195 1.00 94.12 421 ILE A N 1
ATOM 3385 C CA . ILE A 1 421 ? 12.860 -8.224 3.547 1.00 94.12 421 ILE A CA 1
ATOM 3386 C C . ILE A 1 421 ? 14.269 -8.153 4.142 1.00 94.12 421 ILE A C 1
ATOM 3388 O O . ILE A 1 421 ? 14.642 -7.102 4.652 1.00 94.12 421 ILE A O 1
ATOM 3392 N N . GLN A 1 422 ? 15.070 -9.213 4.031 1.00 91.44 422 GLN A N 1
ATOM 3393 C CA . GLN A 1 422 ? 16.433 -9.254 4.574 1.00 91.44 422 GLN A CA 1
ATOM 3394 C C . GLN A 1 422 ? 17.345 -8.168 3.978 1.00 91.44 422 GLN A C 1
ATOM 3396 O O . GLN A 1 422 ? 18.112 -7.541 4.700 1.00 91.44 422 GLN A O 1
ATOM 3401 N N . LEU A 1 423 ? 17.272 -7.931 2.663 1.00 86.00 423 LEU A N 1
ATOM 3402 C CA . LEU A 1 423 ? 18.334 -7.222 1.934 1.00 86.00 423 LEU A CA 1
ATOM 3403 C C . LEU A 1 423 ? 17.933 -5.850 1.370 1.00 86.00 423 LEU A C 1
ATOM 3405 O O . LEU A 1 423 ? 18.740 -5.217 0.679 1.00 86.00 423 LEU A O 1
ATOM 3409 N N . HIS A 1 424 ? 16.715 -5.360 1.624 1.00 84.62 424 HIS A N 1
ATOM 3410 C CA . HIS A 1 424 ? 16.268 -4.094 1.029 1.00 84.62 424 HIS A CA 1
ATOM 3411 C C . HIS A 1 424 ? 17.041 -2.853 1.525 1.00 84.62 424 HIS A C 1
ATOM 3413 O O . HIS A 1 424 ? 17.179 -1.899 0.759 1.00 84.62 424 HIS A O 1
ATOM 3419 N N . HIS A 1 425 ? 17.631 -2.872 2.730 1.00 77.62 425 HIS A N 1
ATOM 3420 C CA . HIS A 1 425 ? 18.529 -1.795 3.210 1.00 77.62 425 HIS A CA 1
ATOM 3421 C C . HIS A 1 425 ? 20.002 -2.001 2.858 1.00 77.62 425 HIS A C 1
ATOM 3423 O O . HIS A 1 425 ? 20.784 -1.047 2.845 1.00 77.62 425 HIS A O 1
ATOM 3429 N N . GLU A 1 426 ? 20.408 -3.236 2.580 1.00 72.19 426 GLU A N 1
ATOM 3430 C CA . GLU A 1 426 ? 21.807 -3.558 2.319 1.00 72.19 426 GLU A CA 1
ATOM 3431 C C . GLU A 1 426 ? 22.243 -3.122 0.919 1.00 72.19 426 GLU A C 1
ATOM 3433 O O . GLU A 1 426 ? 21.429 -2.849 0.043 1.00 72.19 426 GLU A O 1
ATOM 3438 N N . HIS A 1 427 ? 23.548 -3.075 0.656 1.00 57.47 427 HIS A N 1
ATOM 3439 C CA . HIS A 1 427 ? 24.061 -2.913 -0.716 1.00 57.47 427 HIS A CA 1
ATOM 3440 C C . HIS A 1 427 ? 24.194 -4.259 -1.454 1.00 57.47 427 HIS A C 1
ATOM 3442 O O . HIS A 1 427 ? 24.468 -4.286 -2.651 1.00 57.47 427 HIS A O 1
ATOM 3448 N N . SER A 1 428 ? 23.921 -5.362 -0.755 1.00 57.56 428 SER A N 1
ATOM 3449 C CA . SER A 1 428 ? 23.907 -6.736 -1.251 1.00 57.56 428 SER A CA 1
ATOM 3450 C C . SER A 1 428 ? 22.782 -6.981 -2.272 1.00 57.56 428 SER A C 1
ATOM 3452 O O . SER A 1 428 ? 21.728 -6.335 -2.233 1.00 57.56 428 SER A O 1
ATOM 3454 N N . HIS A 1 429 ? 23.000 -7.933 -3.180 1.00 57.59 429 HIS A N 1
ATOM 3455 C CA . HIS A 1 429 ? 22.007 -8.447 -4.128 1.00 57.59 429 HIS A CA 1
ATOM 3456 C C . HIS A 1 429 ? 22.034 -9.982 -4.123 1.00 57.59 429 HIS A C 1
ATOM 3458 O O . HIS A 1 429 ? 23.031 -10.580 -3.721 1.00 57.59 429 HIS A O 1
ATOM 3464 N N . ARG A 1 430 ? 20.950 -10.619 -4.578 1.00 70.38 430 ARG A N 1
ATOM 3465 C CA . ARG A 1 430 ? 20.926 -12.052 -4.898 1.00 70.38 430 ARG A CA 1
ATOM 3466 C C . ARG A 1 430 ? 20.560 -12.220 -6.363 1.00 70.38 430 ARG A C 1
ATOM 3468 O O . ARG A 1 430 ? 19.527 -11.710 -6.788 1.00 70.38 430 ARG A O 1
ATOM 3475 N N . GLU A 1 431 ? 21.412 -12.906 -7.118 1.00 63.03 431 GLU A N 1
ATOM 3476 C CA . GLU A 1 431 ? 21.249 -13.077 -8.569 1.00 63.03 431 GLU A CA 1
ATOM 3477 C C . GLU A 1 431 ? 19.924 -13.766 -8.931 1.00 63.03 431 GLU A C 1
ATOM 3479 O O 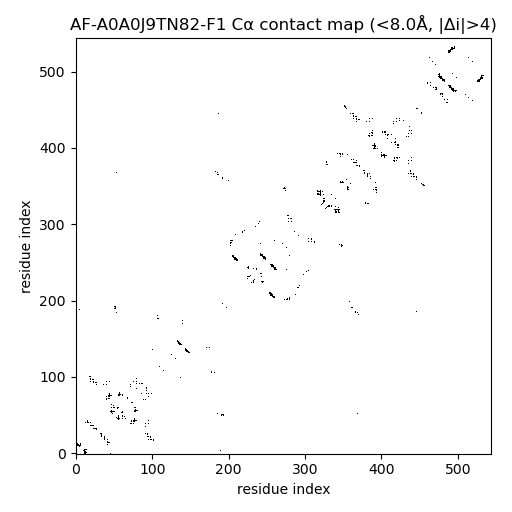. GLU A 1 431 ? 19.282 -13.399 -9.912 1.00 63.03 431 GLU A O 1
ATOM 3484 N N . GLU A 1 432 ? 19.462 -14.697 -8.094 1.00 75.94 432 GLU A N 1
ATOM 3485 C CA . GLU A 1 432 ? 18.241 -15.479 -8.323 1.00 75.94 432 GLU A CA 1
ATOM 3486 C C . GLU A 1 432 ? 16.939 -14.732 -7.971 1.00 75.94 432 GLU A C 1
ATOM 3488 O O . GLU A 1 432 ? 15.844 -15.221 -8.258 1.00 75.94 432 GLU A O 1
ATOM 3493 N N . ASN A 1 433 ? 17.025 -13.530 -7.386 1.00 82.62 433 ASN A N 1
ATOM 3494 C CA . ASN A 1 433 ? 15.864 -12.750 -6.957 1.00 82.62 433 ASN A CA 1
ATOM 3495 C C . ASN A 1 433 ? 15.804 -11.378 -7.651 1.00 82.62 433 ASN A C 1
ATOM 3497 O O . ASN A 1 433 ? 16.252 -10.367 -7.095 1.00 82.62 433 ASN A O 1
ATOM 3501 N N . PRO A 1 434 ? 15.195 -11.298 -8.849 1.00 80.44 434 PRO A N 1
ATOM 3502 C CA . PRO A 1 434 ? 15.088 -10.041 -9.585 1.00 80.44 434 PRO A CA 1
ATOM 3503 C C . PRO A 1 434 ? 14.204 -9.002 -8.872 1.00 80.44 434 PRO A C 1
ATOM 3505 O O . PRO A 1 434 ? 14.339 -7.805 -9.131 1.00 80.44 434 PRO A O 1
ATOM 3508 N N . TYR A 1 435 ? 13.322 -9.423 -7.957 1.00 88.62 435 TYR A N 1
ATOM 3509 C CA . TYR A 1 435 ? 12.379 -8.535 -7.272 1.00 88.62 435 TYR A CA 1
ATOM 3510 C C . TYR A 1 435 ? 13.051 -7.664 -6.211 1.00 88.62 435 TYR A C 1
ATOM 3512 O O . TYR A 1 435 ? 12.641 -6.520 -6.037 1.00 88.62 435 TYR A O 1
ATOM 3520 N N . LEU A 1 436 ? 14.112 -8.150 -5.558 1.00 84.81 436 LEU A N 1
ATOM 3521 C CA . LEU A 1 436 ? 14.859 -7.392 -4.548 1.00 84.81 436 LEU A CA 1
ATOM 3522 C C . LEU A 1 436 ? 15.332 -6.035 -5.093 1.00 84.81 436 LEU A C 1
ATOM 3524 O O . LEU A 1 436 ? 15.087 -4.994 -4.487 1.00 84.81 436 LEU A O 1
ATOM 3528 N N . ASN A 1 437 ? 15.982 -6.033 -6.259 1.00 78.50 437 ASN A N 1
ATOM 3529 C CA . ASN A 1 437 ? 16.505 -4.806 -6.862 1.00 78.50 437 ASN A CA 1
ATOM 3530 C C . ASN A 1 437 ? 15.382 -3.859 -7.297 1.00 78.50 437 ASN A C 1
ATOM 3532 O O . ASN A 1 437 ? 15.495 -2.650 -7.104 1.00 78.50 437 ASN A O 1
ATOM 3536 N N . ILE A 1 438 ? 14.280 -4.410 -7.815 1.00 81.06 438 ILE A N 1
ATOM 3537 C CA . ILE A 1 438 ? 13.091 -3.629 -8.170 1.00 81.06 438 ILE A CA 1
ATOM 3538 C C . ILE A 1 438 ? 12.551 -2.926 -6.929 1.00 81.06 438 ILE A C 1
ATOM 3540 O O . ILE A 1 438 ? 12.398 -1.708 -6.941 1.00 81.06 438 ILE A O 1
ATOM 3544 N N . VAL A 1 439 ? 12.324 -3.667 -5.845 1.00 86.94 439 VAL A N 1
ATOM 3545 C CA . VAL A 1 439 ? 11.775 -3.127 -4.598 1.00 86.94 439 VAL A CA 1
ATOM 3546 C C . VAL A 1 439 ? 12.684 -2.052 -4.014 1.00 86.94 439 VAL A C 1
ATOM 3548 O O . VAL A 1 439 ? 12.196 -0.979 -3.678 1.00 86.94 439 VAL A O 1
ATOM 3551 N N . LYS A 1 440 ? 14.004 -2.268 -3.982 1.00 80.94 440 LYS A N 1
ATOM 3552 C CA . LYS A 1 440 ? 14.979 -1.264 -3.514 1.00 80.94 440 LYS A CA 1
ATOM 3553 C C . LYS A 1 440 ? 14.919 0.027 -4.320 1.00 80.94 440 LYS A C 1
ATOM 3555 O O . LYS A 1 440 ? 14.997 1.120 -3.760 1.00 80.94 440 LYS A O 1
ATOM 3560 N N . SER A 1 441 ? 14.796 -0.084 -5.639 1.00 76.19 441 SER A N 1
ATOM 3561 C CA . SER A 1 441 ? 14.618 1.081 -6.498 1.00 76.19 441 SER A CA 1
ATOM 3562 C C . SER A 1 441 ? 13.279 1.761 -6.216 1.00 76.19 441 SER A C 1
ATOM 3564 O O . SER A 1 441 ? 13.248 2.974 -6.021 1.00 76.19 441 SER A O 1
ATOM 3566 N N . MET A 1 442 ? 12.181 1.004 -6.156 1.00 79.69 442 MET A N 1
ATOM 3567 C CA . MET A 1 442 ? 10.834 1.555 -5.993 1.00 79.69 442 MET A CA 1
ATOM 3568 C C . MET A 1 442 ? 10.596 2.177 -4.612 1.00 79.69 442 MET A C 1
ATOM 3570 O O . MET A 1 442 ? 9.914 3.195 -4.536 1.00 79.69 442 MET A O 1
ATOM 3574 N N . ASP A 1 443 ? 11.195 1.642 -3.547 1.00 80.88 443 ASP A N 1
ATOM 3575 C CA . ASP A 1 443 ? 11.204 2.256 -2.213 1.00 80.88 443 ASP A CA 1
ATOM 3576 C C . ASP A 1 443 ? 11.919 3.619 -2.239 1.00 80.88 443 ASP A C 1
ATOM 3578 O O . ASP A 1 443 ? 11.362 4.638 -1.825 1.00 80.88 443 ASP A O 1
ATOM 3582 N N . LYS A 1 444 ? 13.102 3.701 -2.865 1.00 73.00 444 LYS A N 1
ATOM 3583 C CA . LYS A 1 444 ? 13.799 4.988 -3.053 1.00 73.00 444 LYS A CA 1
ATOM 3584 C C . LYS A 1 444 ? 12.970 5.986 -3.864 1.00 73.00 444 LYS A C 1
ATOM 3586 O O . LYS A 1 444 ? 12.931 7.167 -3.520 1.00 73.00 444 LYS A O 1
ATOM 3591 N N . PHE A 1 445 ? 12.285 5.527 -4.910 1.00 66.00 445 PHE A N 1
ATOM 3592 C CA . PHE A 1 445 ? 11.377 6.368 -5.692 1.00 66.00 445 PHE A CA 1
ATOM 3593 C C . PHE A 1 445 ? 10.149 6.820 -4.891 1.00 66.00 445 PHE A C 1
ATOM 3595 O O . PHE A 1 445 ? 9.733 7.972 -5.017 1.00 66.00 445 PHE A O 1
ATOM 3602 N N . SER A 1 446 ? 9.595 5.947 -4.048 1.00 71.75 446 SER A N 1
ATOM 3603 C CA . SER A 1 446 ? 8.522 6.276 -3.108 1.00 71.75 446 SER A CA 1
ATOM 3604 C C . SER A 1 446 ? 8.960 7.379 -2.141 1.00 71.75 446 SER A C 1
ATOM 3606 O O . SER A 1 446 ? 8.304 8.414 -2.020 1.00 71.75 446 SER A O 1
ATOM 3608 N N . ALA A 1 447 ? 10.136 7.216 -1.532 1.00 64.69 447 ALA A N 1
ATOM 3609 C CA . ALA A 1 447 ? 10.710 8.175 -0.595 1.00 64.69 447 ALA A CA 1
ATOM 3610 C C . ALA A 1 447 ? 11.092 9.521 -1.241 1.00 64.69 447 ALA A C 1
ATOM 3612 O O . ALA A 1 447 ? 11.019 10.557 -0.581 1.00 64.69 447 ALA A O 1
ATOM 3613 N N . GLY A 1 448 ? 11.511 9.511 -2.511 1.00 56.47 448 GLY A N 1
ATOM 3614 C CA . GLY A 1 448 ? 11.991 10.684 -3.247 1.00 56.47 448 GLY A CA 1
ATOM 3615 C C . GLY A 1 448 ? 10.900 11.606 -3.802 1.00 56.47 448 GLY A C 1
ATOM 3616 O O . GLY A 1 448 ? 11.222 12.636 -4.396 1.00 56.47 448 GLY A O 1
ATOM 3617 N N . ARG A 1 449 ? 9.614 11.271 -3.634 1.00 58.94 449 ARG A N 1
ATOM 3618 C CA . ARG A 1 449 ? 8.501 12.098 -4.122 1.00 58.94 449 ARG A CA 1
ATOM 3619 C C . ARG A 1 449 ? 8.394 13.434 -3.386 1.00 58.94 449 ARG A C 1
ATOM 3621 O O . ARG A 1 449 ? 8.366 13.494 -2.155 1.00 58.94 449 ARG A O 1
ATOM 3628 N N . VAL A 1 450 ? 8.222 14.512 -4.154 1.00 42.09 450 VAL A N 1
ATOM 3629 C CA . VAL A 1 450 ? 7.925 15.850 -3.617 1.00 42.09 450 VAL A CA 1
ATOM 3630 C C . VAL A 1 450 ? 6.629 15.784 -2.804 1.00 42.09 450 VAL A C 1
ATOM 3632 O O . VAL A 1 450 ? 5.572 15.473 -3.343 1.00 42.09 450 VAL A O 1
ATOM 3635 N N . GLY A 1 451 ? 6.719 16.052 -1.499 1.00 44.72 451 GLY A N 1
ATOM 3636 C CA . GLY A 1 451 ? 5.581 16.007 -0.575 1.00 44.72 451 GLY A CA 1
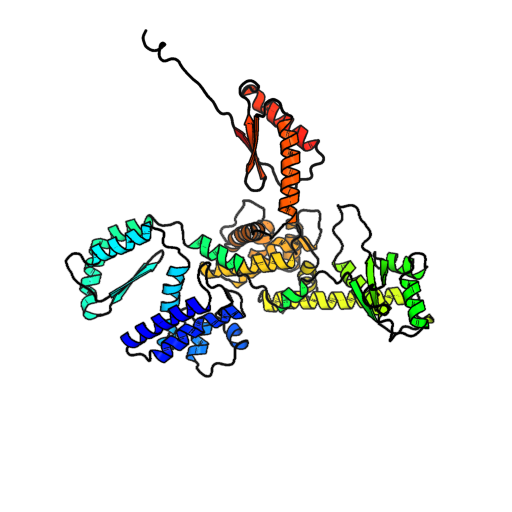ATOM 3637 C C . GLY A 1 451 ? 5.326 14.660 0.119 1.00 44.72 451 GLY A C 1
ATOM 3638 O O . GLY A 1 451 ? 4.486 14.628 1.012 1.00 44.72 451 GLY A O 1
ATOM 3639 N N . ALA A 1 452 ? 6.057 13.579 -0.194 1.00 44.28 452 ALA A N 1
ATOM 3640 C CA . ALA A 1 452 ? 5.853 12.273 0.457 1.00 44.28 452 ALA A CA 1
ATOM 3641 C C . ALA A 1 452 ? 6.240 12.267 1.947 1.00 44.28 452 ALA A C 1
ATOM 3643 O O . ALA A 1 452 ? 5.662 11.532 2.745 1.00 44.28 452 ALA A O 1
ATOM 3644 N N . ARG A 1 453 ? 7.210 13.104 2.347 1.00 56.47 453 ARG A N 1
ATOM 3645 C CA . ARG A 1 453 ? 7.668 13.230 3.742 1.00 56.47 453 ARG A CA 1
ATOM 3646 C C . ARG A 1 453 ? 7.930 14.698 4.120 1.00 56.47 453 ARG A C 1
ATOM 3648 O O . ARG A 1 453 ? 9.082 15.083 4.326 1.00 56.47 453 ARG A O 1
ATOM 3655 N N . PRO A 1 454 ? 6.888 15.545 4.233 1.00 40.69 454 PRO A N 1
ATOM 3656 C CA . PRO A 1 454 ? 7.043 16.989 4.458 1.00 40.69 454 PRO A CA 1
ATOM 3657 C C . PRO A 1 454 ? 7.866 17.298 5.717 1.00 40.69 454 PRO A C 1
ATOM 3659 O O . PRO A 1 454 ? 8.794 18.103 5.686 1.00 40.69 454 PRO A O 1
ATOM 3662 N N . ASN A 1 455 ? 7.611 16.549 6.794 1.00 41.44 455 ASN A N 1
ATOM 3663 C CA . ASN A 1 455 ? 8.295 16.719 8.077 1.00 41.44 455 ASN A CA 1
ATOM 3664 C C . ASN A 1 455 ? 9.757 16.237 8.047 1.00 41.44 455 ASN A C 1
ATOM 3666 O O . ASN A 1 455 ? 10.536 16.637 8.908 1.00 41.44 455 ASN A O 1
ATOM 3670 N N . GLN A 1 456 ? 10.156 15.377 7.097 1.00 45.09 456 GLN A N 1
ATOM 3671 C CA . GLN A 1 456 ? 11.574 15.054 6.901 1.00 45.09 456 GLN A CA 1
ATOM 3672 C C . GLN A 1 456 ? 12.310 16.203 6.233 1.00 45.09 456 GLN A C 1
ATOM 3674 O O . GLN A 1 456 ? 13.437 16.457 6.612 1.00 45.09 456 GLN A O 1
ATOM 3679 N N . ILE A 1 457 ? 11.710 16.921 5.281 1.00 47.53 457 ILE A N 1
ATOM 3680 C CA . ILE A 1 457 ? 12.395 18.051 4.636 1.00 47.53 457 ILE A CA 1
ATOM 3681 C C . ILE A 1 457 ? 12.711 19.132 5.678 1.00 47.53 457 ILE A C 1
ATOM 3683 O O . ILE A 1 457 ? 13.824 19.650 5.708 1.00 47.53 457 ILE A O 1
ATOM 3687 N N . GLU A 1 458 ? 11.764 19.422 6.570 1.00 47.38 458 GLU A N 1
ATOM 3688 C CA . GLU A 1 458 ? 11.928 20.420 7.631 1.00 47.38 458 GLU A CA 1
ATOM 3689 C C . GLU A 1 458 ? 12.907 19.960 8.729 1.00 47.38 458 GLU A C 1
ATOM 3691 O O . GLU A 1 458 ? 13.850 20.679 9.055 1.00 47.38 458 GLU A O 1
ATOM 3696 N N . ASN A 1 459 ? 12.784 18.720 9.223 1.00 57.31 459 ASN A N 1
ATOM 3697 C CA . ASN A 1 459 ? 13.712 18.180 10.227 1.00 57.31 459 ASN A CA 1
ATOM 3698 C C . ASN A 1 459 ? 15.119 17.917 9.670 1.00 57.31 459 ASN A C 1
ATOM 3700 O O . ASN A 1 459 ? 16.101 18.106 10.383 1.00 57.31 459 ASN A O 1
ATOM 3704 N N . THR A 1 460 ? 15.245 17.500 8.408 1.00 59.03 460 THR A N 1
ATOM 3705 C CA . THR A 1 460 ? 16.540 17.323 7.736 1.00 59.03 460 THR A CA 1
ATOM 3706 C C . THR A 1 460 ? 17.213 18.665 7.514 1.00 59.03 460 THR A C 1
ATOM 3708 O O . THR A 1 460 ? 18.417 18.743 7.719 1.00 59.03 460 THR A O 1
ATOM 3711 N N . LYS A 1 461 ? 16.471 19.726 7.164 1.00 67.88 461 LYS A N 1
ATOM 3712 C CA . LYS A 1 461 ? 17.026 21.085 7.117 1.00 67.88 461 LYS A CA 1
ATOM 3713 C C . LYS A 1 461 ? 17.543 21.513 8.486 1.00 67.88 461 LYS A C 1
ATOM 3715 O O . LYS A 1 461 ? 18.723 21.807 8.589 1.00 67.88 461 LYS A O 1
ATOM 3720 N N . ASN A 1 462 ? 16.722 21.441 9.534 1.00 72.69 462 ASN A N 1
ATOM 3721 C CA . ASN A 1 462 ? 17.137 21.839 10.886 1.00 72.69 462 ASN A CA 1
ATOM 3722 C C . ASN A 1 462 ? 18.351 21.034 11.381 1.00 72.69 462 ASN A C 1
ATOM 3724 O O . ASN A 1 462 ? 19.311 21.603 11.887 1.00 72.69 462 ASN A O 1
ATOM 3728 N N . ARG A 1 463 ? 18.364 19.717 11.146 1.00 76.25 463 ARG A N 1
ATOM 3729 C CA . ARG A 1 463 ? 19.511 18.851 11.451 1.00 76.25 463 ARG A CA 1
ATOM 3730 C C . ARG A 1 463 ? 20.752 19.227 10.644 1.00 76.25 463 ARG A C 1
ATOM 3732 O O . ARG A 1 463 ? 21.844 19.241 11.199 1.00 76.25 463 ARG A O 1
ATOM 3739 N N . ASN A 1 464 ? 20.610 19.466 9.340 1.00 82.31 464 ASN A N 1
ATOM 3740 C CA . ASN A 1 464 ? 21.735 19.852 8.493 1.00 82.31 464 ASN A CA 1
ATOM 3741 C C . ASN A 1 464 ? 22.292 21.208 8.937 1.00 82.31 464 ASN A C 1
ATOM 3743 O O . ASN A 1 464 ? 23.503 21.353 8.953 1.00 82.31 464 ASN A O 1
ATOM 3747 N N . GLU A 1 465 ? 21.450 22.153 9.361 1.00 83.19 465 GLU A N 1
ATOM 3748 C CA . GLU A 1 465 ? 21.884 23.440 9.923 1.00 83.19 465 GLU A CA 1
ATOM 3749 C C . GLU A 1 465 ? 22.612 23.275 11.267 1.00 83.19 465 GLU A C 1
ATOM 3751 O O . GLU A 1 465 ? 23.691 23.839 11.460 1.00 83.19 465 GLU A O 1
ATOM 3756 N N . GLU A 1 466 ? 22.097 22.449 12.183 1.00 85.19 466 GLU A N 1
ATOM 3757 C CA . GLU A 1 466 ? 22.787 22.139 13.445 1.00 85.19 466 GLU A CA 1
ATOM 3758 C C . GLU A 1 466 ? 24.138 21.453 13.190 1.00 85.19 466 GLU A C 1
ATOM 3760 O O . GLU A 1 466 ? 25.159 21.834 13.765 1.00 85.19 466 GLU A O 1
ATOM 3765 N N . LEU A 1 467 ? 24.175 20.482 12.274 1.00 86.25 467 LEU A N 1
ATOM 3766 C CA . LEU A 1 467 ? 25.403 19.781 11.911 1.00 86.25 467 LEU A CA 1
ATOM 3767 C C . LEU A 1 467 ? 26.381 20.702 11.170 1.00 86.25 467 LEU A C 1
ATOM 3769 O O . LEU A 1 467 ? 27.580 20.640 11.430 1.00 86.25 467 LEU A O 1
ATOM 3773 N N . LYS A 1 468 ? 25.881 21.596 10.308 1.00 90.06 468 LYS A N 1
ATOM 3774 C CA . LYS A 1 468 ? 26.672 22.649 9.657 1.00 90.06 468 LYS A CA 1
ATOM 3775 C C . LYS A 1 468 ? 27.307 23.553 10.703 1.00 90.06 468 LYS A C 1
ATOM 3777 O O . LYS A 1 468 ? 28.500 23.809 10.623 1.00 90.06 468 LYS A O 1
ATOM 3782 N N . THR A 1 469 ? 26.546 23.962 11.714 1.00 90.06 469 THR A N 1
ATOM 3783 C CA . THR A 1 469 ? 27.032 24.794 12.824 1.00 90.06 469 THR A CA 1
ATOM 3784 C C . THR A 1 469 ? 28.134 24.090 13.619 1.00 90.06 469 THR A C 1
ATOM 3786 O O . THR A 1 469 ? 29.169 24.689 13.902 1.00 90.06 469 THR A O 1
ATOM 3789 N N . ILE A 1 470 ? 27.961 22.801 13.937 1.00 89.75 470 ILE A N 1
ATOM 3790 C CA . ILE A 1 470 ? 28.986 22.007 14.632 1.00 89.75 470 ILE A CA 1
ATOM 3791 C C . ILE A 1 470 ? 30.258 21.895 13.784 1.00 89.75 470 ILE A C 1
ATOM 3793 O O . ILE A 1 470 ? 31.359 22.087 14.295 1.00 89.75 470 ILE A O 1
ATOM 3797 N N . LEU A 1 471 ? 30.126 21.595 12.493 1.00 91.62 471 LEU A N 1
ATOM 3798 C CA . LEU A 1 471 ? 31.267 21.408 11.597 1.00 91.62 471 LEU A CA 1
ATOM 3799 C C . LEU A 1 471 ? 31.988 22.730 11.299 1.00 91.62 471 LEU A C 1
ATOM 3801 O O . LEU A 1 471 ? 33.209 22.769 11.311 1.00 91.62 471 LEU A O 1
ATOM 3805 N N . LEU A 1 472 ? 31.266 23.836 11.133 1.00 91.94 472 LEU A N 1
ATOM 3806 C CA . LEU A 1 472 ? 31.868 25.162 10.960 1.00 91.94 472 LEU A CA 1
ATOM 3807 C C . LEU A 1 472 ? 32.528 25.710 12.238 1.00 91.94 472 LEU A C 1
ATOM 3809 O O . LEU A 1 472 ? 33.192 26.740 12.175 1.00 91.94 472 LEU A O 1
ATOM 3813 N N . SER A 1 473 ? 32.388 25.035 13.388 1.00 92.38 473 SER A N 1
ATOM 3814 C CA . SER A 1 473 ? 33.145 25.380 14.602 1.00 92.38 473 SER A CA 1
ATOM 3815 C C . SER A 1 473 ? 34.622 24.965 14.546 1.00 92.38 473 SER A C 1
ATOM 3817 O O . SER A 1 473 ? 35.411 25.407 15.378 1.00 92.38 473 SER A O 1
ATOM 3819 N N . PHE A 1 474 ? 35.005 24.127 13.578 1.00 92.31 474 PHE A N 1
ATOM 3820 C CA . PHE A 1 474 ? 36.396 23.756 13.330 1.00 92.31 474 PHE A CA 1
ATOM 3821 C C . PHE A 1 474 ? 37.071 24.829 12.477 1.00 92.31 474 PHE A C 1
ATOM 3823 O O . PHE A 1 474 ? 36.614 25.126 11.373 1.00 92.31 474 PHE A O 1
ATOM 3830 N N . GLU A 1 475 ? 38.173 25.399 12.966 1.00 90.75 475 GLU A N 1
ATOM 3831 C CA . GLU A 1 475 ? 38.879 26.488 12.279 1.00 90.75 475 GLU A CA 1
ATOM 3832 C C . GLU A 1 475 ? 39.400 26.075 10.896 1.00 90.75 475 GLU A C 1
ATOM 3834 O O . GLU A 1 475 ? 39.468 26.912 9.988 1.00 90.75 475 GLU A O 1
ATOM 3839 N N . GLU A 1 476 ? 39.709 24.786 10.736 1.00 92.38 476 GLU A N 1
ATOM 3840 C CA . GLU A 1 476 ? 40.195 24.158 9.510 1.00 92.38 476 GLU A CA 1
ATOM 3841 C C . GLU A 1 476 ? 39.127 24.072 8.412 1.00 92.38 476 GLU A C 1
ATOM 3843 O O . GLU A 1 476 ? 39.471 23.905 7.247 1.00 92.38 476 GLU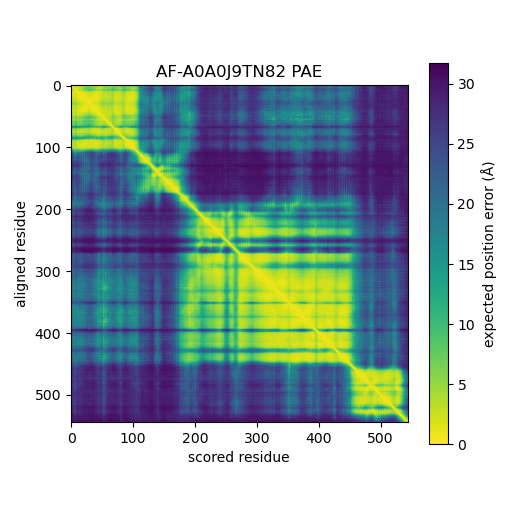 A O 1
ATOM 3848 N N . ILE A 1 477 ? 37.836 24.184 8.746 1.00 92.25 477 ILE A N 1
ATOM 3849 C CA . ILE A 1 477 ? 36.736 24.078 7.781 1.00 92.25 477 ILE A CA 1
ATOM 3850 C C . ILE A 1 477 ? 36.387 25.476 7.246 1.00 92.25 477 ILE A C 1
ATOM 3852 O O . ILE A 1 477 ? 36.144 26.424 7.993 1.00 92.25 477 ILE A O 1
ATOM 3856 N N . GLN A 1 478 ? 36.370 25.610 5.921 1.00 88.62 478 GLN A N 1
ATOM 3857 C CA . GLN A 1 478 ? 35.944 26.809 5.202 1.00 88.62 478 GLN A CA 1
ATOM 3858 C C . GLN A 1 478 ? 34.440 26.800 4.931 1.00 88.62 478 GLN A C 1
ATOM 3860 O O . GLN A 1 478 ? 33.763 27.790 5.193 1.00 88.62 478 GLN A O 1
ATOM 3865 N N . ASP A 1 479 ? 33.926 25.694 4.394 1.00 89.69 479 ASP A N 1
ATOM 3866 C CA . ASP A 1 479 ? 32.506 25.530 4.089 1.00 89.69 479 ASP A CA 1
ATOM 3867 C C . ASP A 1 479 ? 32.091 24.056 4.155 1.00 89.69 479 ASP A C 1
ATOM 3869 O O . ASP A 1 479 ? 32.916 23.143 4.051 1.00 89.69 479 ASP A O 1
ATOM 3873 N N . VAL A 1 480 ? 30.789 23.843 4.330 1.00 91.06 480 VAL A N 1
ATOM 3874 C CA . VAL A 1 480 ? 30.152 22.532 4.419 1.00 91.06 480 VAL A CA 1
ATOM 3875 C C . VAL A 1 480 ? 28.983 22.466 3.444 1.00 91.06 480 VAL A C 1
ATOM 3877 O O . VAL A 1 480 ? 28.011 23.225 3.563 1.00 91.06 480 VAL A O 1
ATOM 3880 N N . GLU A 1 481 ? 29.050 21.504 2.528 1.00 85.25 481 GLU A N 1
ATOM 3881 C CA . GLU A 1 481 ? 27.999 21.205 1.556 1.00 85.25 481 GLU A CA 1
ATOM 3882 C C . GLU A 1 481 ? 27.320 19.872 1.905 1.00 85.25 481 GLU A C 1
ATOM 3884 O O . GLU A 1 481 ? 27.976 18.866 2.187 1.00 85.25 481 GLU A O 1
ATOM 3889 N N . PHE A 1 482 ? 25.988 19.847 1.852 1.00 78.94 482 PHE A N 1
ATOM 3890 C CA . PHE A 1 482 ? 25.192 18.641 2.080 1.00 78.94 482 PHE A CA 1
ATOM 3891 C C . PHE A 1 482 ? 24.667 18.109 0.751 1.00 78.94 482 PHE A C 1
ATOM 3893 O O . PHE A 1 482 ? 23.926 18.788 0.045 1.00 78.94 482 PHE A O 1
ATOM 3900 N N . MET A 1 483 ? 25.011 16.865 0.437 1.00 70.50 483 MET A N 1
ATOM 3901 C CA . MET A 1 483 ? 24.607 16.169 -0.782 1.00 70.50 483 MET A CA 1
ATOM 3902 C C . MET A 1 483 ? 23.760 14.937 -0.444 1.00 70.50 483 MET A C 1
ATOM 3904 O O . MET A 1 483 ? 23.724 14.477 0.702 1.00 70.50 483 MET A O 1
ATOM 3908 N N . ALA A 1 484 ? 23.047 14.407 -1.444 1.00 64.81 484 ALA A N 1
ATOM 3909 C CA . ALA A 1 484 ? 22.222 13.201 -1.318 1.00 64.81 484 ALA A CA 1
ATOM 3910 C C . ALA A 1 484 ? 21.285 13.233 -0.090 1.00 64.81 484 ALA A C 1
ATOM 3912 O O . ALA A 1 484 ? 21.298 12.330 0.741 1.00 64.81 484 ALA A O 1
ATOM 3913 N N . GLY A 1 485 ? 20.526 14.322 0.082 1.00 57.50 485 GLY A N 1
ATOM 3914 C CA . GLY A 1 485 ? 19.606 14.472 1.220 1.00 57.50 485 GLY A CA 1
ATOM 3915 C C . GLY A 1 485 ? 20.288 14.682 2.581 1.00 57.50 485 GLY A C 1
ATOM 3916 O O . GLY A 1 485 ? 19.628 14.587 3.611 1.00 57.50 485 GLY A O 1
ATOM 3917 N N . GLY A 1 486 ? 21.590 14.989 2.606 1.00 64.00 486 GLY A N 1
ATOM 3918 C CA . GLY A 1 486 ? 22.368 15.205 3.829 1.00 64.00 486 GLY A CA 1
ATOM 3919 C C . GLY A 1 486 ? 22.994 13.934 4.411 1.00 64.00 486 GLY A C 1
ATOM 3920 O O . GLY A 1 486 ? 23.284 13.906 5.609 1.00 64.00 486 GLY A O 1
ATOM 3921 N N . HIS A 1 487 ? 23.168 12.891 3.590 1.00 66.75 487 HIS A N 1
ATOM 3922 C CA . HIS A 1 487 ? 23.926 11.677 3.929 1.00 66.75 487 HIS A CA 1
ATOM 3923 C C . HIS A 1 487 ? 25.401 11.765 3.519 1.00 66.75 487 HIS A C 1
ATOM 3925 O O . HIS A 1 487 ? 26.251 11.132 4.145 1.00 66.75 487 HIS A O 1
ATOM 3931 N N . VAL A 1 488 ? 25.700 12.576 2.501 1.00 75.56 488 VAL A N 1
ATOM 3932 C CA . VAL A 1 488 ? 27.064 12.891 2.073 1.00 75.56 488 VAL A CA 1
ATOM 3933 C C . VAL A 1 488 ? 27.364 14.328 2.483 1.00 75.56 488 VAL A C 1
ATOM 3935 O O . VAL A 1 488 ? 26.650 15.248 2.083 1.00 75.56 488 VAL A O 1
ATOM 3938 N N . ILE A 1 489 ? 28.391 14.513 3.308 1.00 85.50 489 ILE A N 1
ATOM 3939 C CA . ILE A 1 489 ? 28.804 15.810 3.844 1.00 85.50 489 ILE A CA 1
ATOM 3940 C C . ILE A 1 489 ? 30.178 16.127 3.279 1.00 85.50 489 ILE A C 1
ATOM 3942 O O . ILE A 1 489 ? 31.153 15.435 3.573 1.00 85.50 489 ILE A O 1
ATOM 3946 N N . LYS A 1 490 ? 30.259 17.174 2.468 1.00 87.62 490 LYS A N 1
ATOM 3947 C CA . LYS A 1 490 ? 31.518 17.626 1.895 1.00 87.62 490 LYS A CA 1
ATOM 3948 C C . LYS A 1 490 ? 32.080 18.769 2.735 1.00 87.62 490 LYS A C 1
ATOM 3950 O O . LYS A 1 490 ? 31.392 19.760 2.963 1.00 87.62 490 LYS A O 1
ATOM 3955 N N . LEU A 1 491 ? 33.312 18.600 3.205 1.00 90.50 491 LEU A N 1
ATOM 3956 C CA . LEU A 1 491 ? 34.054 19.573 4.002 1.00 90.50 491 LEU A CA 1
ATOM 3957 C C . LEU A 1 491 ? 35.114 20.213 3.114 1.00 90.50 491 LEU A C 1
ATOM 3959 O O . LEU A 1 491 ? 36.048 19.534 2.691 1.00 90.50 491 LEU A O 1
ATOM 3963 N N . ASN A 1 492 ? 34.971 21.502 2.832 1.00 88.38 492 ASN A N 1
ATOM 3964 C CA . ASN A 1 492 ? 35.999 22.278 2.150 1.00 88.38 492 ASN A CA 1
ATOM 3965 C C . ASN A 1 492 ? 36.956 22.823 3.219 1.00 88.38 492 ASN A C 1
ATOM 3967 O O . ASN A 1 492 ? 36.501 23.521 4.126 1.00 88.38 492 ASN A O 1
ATOM 3971 N N . LEU A 1 493 ? 38.243 22.472 3.156 1.00 88.25 493 LEU A N 1
ATOM 3972 C CA . LEU A 1 493 ? 39.227 22.856 4.176 1.00 88.25 493 LEU A CA 1
ATOM 3973 C C . LEU A 1 493 ? 40.024 24.107 3.791 1.00 88.25 493 LEU A C 1
ATOM 3975 O O . LEU A 1 493 ? 40.305 24.339 2.616 1.00 88.25 493 LEU A O 1
ATOM 3979 N N . LYS A 1 494 ? 40.425 24.879 4.806 1.00 86.69 494 LYS A N 1
ATOM 3980 C CA . LYS A 1 494 ? 41.365 25.999 4.702 1.00 86.69 494 LYS A CA 1
ATOM 3981 C C . LYS A 1 494 ? 42.793 25.470 4.709 1.00 86.69 494 LYS A C 1
ATOM 3983 O O . LYS A 1 494 ? 43.244 24.909 5.709 1.00 86.69 494 LYS A O 1
ATOM 3988 N N . MET A 1 495 ? 43.509 25.678 3.613 1.00 79.69 495 MET A N 1
ATOM 3989 C CA . MET A 1 495 ? 44.875 25.179 3.436 1.00 79.69 495 MET A CA 1
ATOM 3990 C C . MET A 1 495 ? 45.845 25.773 4.464 1.00 79.69 495 MET A C 1
ATOM 3992 O O . MET A 1 495 ? 46.719 25.084 4.972 1.00 79.69 495 MET A O 1
ATOM 3996 N N . GLU A 1 496 ? 45.652 27.036 4.839 1.00 82.25 496 GLU A N 1
ATOM 3997 C CA . GLU A 1 496 ? 46.484 27.748 5.810 1.00 82.25 496 GLU A CA 1
ATOM 3998 C C . GLU A 1 496 ? 46.286 27.289 7.266 1.00 82.25 496 GLU A C 1
ATOM 4000 O O . GLU A 1 496 ? 47.016 27.722 8.158 1.00 82.25 496 GLU A O 1
ATOM 4005 N N . LYS A 1 497 ? 45.294 26.427 7.521 1.00 83.12 497 LYS A N 1
ATOM 4006 C CA . LYS A 1 497 ? 44.965 25.892 8.851 1.00 83.12 497 LYS A CA 1
ATOM 4007 C C . LYS A 1 497 ? 45.017 24.370 8.924 1.00 83.12 497 LYS A C 1
ATOM 4009 O O . LYS A 1 497 ? 44.697 23.826 9.974 1.00 83.12 497 LYS A O 1
ATOM 4014 N N . PHE A 1 498 ? 45.388 23.686 7.842 1.00 83.44 498 PHE A N 1
ATOM 4015 C CA . PHE A 1 498 ? 45.323 22.233 7.781 1.00 83.44 498 PHE A CA 1
ATOM 4016 C C . PHE A 1 498 ? 46.530 21.632 7.063 1.00 83.44 498 PHE A C 1
ATOM 4018 O O . PHE A 1 498 ? 46.774 21.902 5.889 1.00 83.44 498 PHE A O 1
ATOM 4025 N N . GLU A 1 499 ? 47.237 20.734 7.747 1.00 80.19 499 GLU A N 1
ATOM 4026 C CA . GLU A 1 499 ? 48.294 19.926 7.145 1.00 80.19 499 GLU A CA 1
ATOM 4027 C C . GLU A 1 499 ? 47.832 18.481 6.931 1.00 80.19 499 GLU A C 1
ATOM 4029 O O . GLU A 1 499 ? 47.214 17.868 7.800 1.00 80.19 499 GLU A O 1
ATOM 4034 N N . PHE A 1 500 ? 48.203 17.874 5.798 1.00 79.12 500 PHE A N 1
ATOM 4035 C CA . PHE A 1 500 ? 47.757 16.516 5.456 1.00 79.12 500 PHE A CA 1
ATOM 4036 C C . PHE A 1 500 ? 48.140 15.459 6.509 1.00 79.12 500 PHE A C 1
ATOM 4038 O O . PHE A 1 500 ? 47.394 14.507 6.737 1.00 79.12 500 PHE A O 1
ATOM 4045 N N . LYS A 1 501 ? 49.268 15.646 7.209 1.00 84.50 501 LYS A N 1
ATOM 4046 C CA . LYS A 1 501 ? 49.710 14.767 8.308 1.00 84.50 501 LYS A CA 1
ATOM 4047 C C . LYS A 1 501 ? 48.725 14.731 9.490 1.00 84.50 501 LYS A C 1
ATOM 4049 O O . LYS A 1 501 ? 48.734 13.777 10.261 1.00 84.50 501 LYS A O 1
ATOM 4054 N N . GLU A 1 502 ? 47.865 15.741 9.623 1.00 83.69 502 GLU A N 1
ATOM 4055 C CA . GLU A 1 502 ? 46.877 15.874 10.699 1.00 83.69 502 GLU A CA 1
ATOM 4056 C C . GLU A 1 502 ? 45.510 15.285 10.342 1.00 83.69 502 GLU A C 1
ATOM 4058 O O . GLU A 1 502 ? 44.617 15.248 11.190 1.00 83.69 502 GLU A O 1
ATOM 4063 N N . LEU A 1 503 ? 45.341 14.778 9.116 1.00 83.19 503 LEU A N 1
ATOM 4064 C CA . LEU A 1 503 ? 44.072 14.271 8.597 1.00 83.19 503 LEU A CA 1
ATOM 4065 C C . LEU A 1 503 ? 43.402 13.261 9.533 1.00 83.19 503 LEU A C 1
ATOM 4067 O O . LEU A 1 503 ? 42.194 13.334 9.758 1.00 83.19 503 LEU A O 1
ATOM 4071 N N . GLU A 1 504 ? 44.169 12.332 10.098 1.00 86.44 504 GLU A N 1
ATOM 4072 C CA . GLU A 1 504 ? 43.606 11.296 10.965 1.00 86.44 504 GLU A CA 1
ATOM 4073 C C . GLU A 1 504 ? 43.158 11.855 12.322 1.00 86.44 504 GLU A C 1
ATOM 4075 O O . GLU A 1 504 ? 42.083 11.520 12.821 1.00 86.44 504 GLU A O 1
ATOM 4080 N N . ASN A 1 505 ? 43.926 12.792 12.885 1.00 89.44 505 ASN A N 1
ATOM 4081 C CA . ASN A 1 505 ? 43.541 13.501 14.103 1.00 89.44 505 ASN A CA 1
ATOM 4082 C C . ASN A 1 505 ? 42.289 14.366 13.871 1.00 89.44 505 ASN A C 1
ATOM 4084 O O . ASN A 1 505 ? 41.355 14.363 14.672 1.00 89.44 505 ASN A O 1
ATOM 4088 N N . PHE A 1 506 ? 42.228 15.058 12.734 1.00 88.88 506 PHE A N 1
ATOM 4089 C CA . PHE A 1 506 ? 41.093 15.881 12.333 1.00 88.88 506 PHE A CA 1
ATOM 4090 C C . PHE A 1 506 ? 39.800 15.066 12.176 1.00 88.88 506 PHE A C 1
ATOM 4092 O O . PHE A 1 506 ? 38.770 15.434 12.745 1.00 88.88 506 PHE A O 1
ATOM 4099 N N . LYS A 1 507 ? 39.857 13.905 11.504 1.00 86.62 507 LYS A N 1
ATOM 4100 C CA . LYS A 1 507 ? 38.721 12.967 11.429 1.00 86.62 507 LYS A CA 1
ATOM 4101 C C . LYS A 1 507 ? 38.234 12.561 12.819 1.00 86.62 507 LYS A C 1
ATOM 4103 O O . LYS A 1 507 ? 37.033 12.619 13.084 1.00 86.62 507 LYS A O 1
ATOM 4108 N N . ASN A 1 508 ? 39.150 12.184 13.713 1.00 88.31 508 ASN A N 1
ATOM 4109 C CA . ASN A 1 508 ? 38.803 11.751 15.067 1.00 88.31 508 ASN A CA 1
ATOM 4110 C C . ASN A 1 508 ? 38.117 12.862 15.869 1.00 88.31 508 ASN A C 1
ATOM 4112 O O . ASN A 1 508 ? 37.099 12.607 16.515 1.00 88.31 508 ASN A O 1
ATOM 4116 N N . ARG A 1 509 ? 38.606 14.103 15.764 1.00 93.00 509 ARG A N 1
ATOM 4117 C CA . ARG A 1 509 ? 37.985 15.269 16.408 1.00 93.00 509 ARG A CA 1
ATOM 4118 C C . ARG A 1 509 ? 36.568 15.527 15.886 1.00 93.00 509 ARG A C 1
ATOM 4120 O O . ARG A 1 509 ? 35.668 15.760 16.690 1.00 93.00 509 ARG A O 1
ATOM 4127 N N . ILE A 1 510 ? 36.342 15.436 14.571 1.00 88.81 510 ILE A N 1
ATOM 4128 C CA . ILE A 1 510 ? 34.999 15.558 13.974 1.00 88.81 510 ILE A CA 1
ATOM 4129 C C . ILE A 1 510 ? 34.071 14.463 14.505 1.00 88.81 510 ILE A C 1
ATOM 4131 O O . ILE A 1 510 ? 32.969 14.755 14.972 1.00 88.81 510 ILE A O 1
ATOM 4135 N N . VAL A 1 511 ? 34.518 13.204 14.474 1.00 84.25 511 VAL A N 1
ATOM 4136 C CA . VAL A 1 511 ? 33.730 12.060 14.955 1.00 84.25 511 VAL A CA 1
ATOM 4137 C C . VAL A 1 511 ? 33.363 12.233 16.427 1.00 84.25 511 VAL A C 1
ATOM 4139 O O . VAL A 1 511 ? 32.211 12.011 16.798 1.00 84.25 511 VAL A O 1
ATOM 4142 N N . GLN A 1 512 ? 34.315 12.648 17.263 1.00 87.81 512 GLN A N 1
ATOM 4143 C CA . GLN A 1 512 ? 34.079 12.889 18.682 1.00 87.81 512 GLN A CA 1
ATOM 4144 C C . GLN A 1 512 ? 33.062 14.017 18.899 1.00 87.81 512 GLN A C 1
ATOM 4146 O O . GLN A 1 512 ? 32.085 13.822 19.618 1.00 87.81 512 GLN A O 1
ATOM 4151 N N . LYS A 1 513 ? 33.222 15.153 18.212 1.00 85.81 513 LYS A N 1
ATOM 4152 C CA . LYS A 1 513 ? 32.319 16.304 18.350 1.00 85.81 513 LYS A CA 1
ATOM 4153 C C . LYS A 1 513 ? 30.883 15.979 17.939 1.00 85.81 513 LYS A C 1
ATOM 4155 O O . LYS A 1 513 ? 29.936 16.430 18.577 1.00 85.81 513 LYS A O 1
ATOM 4160 N N . ILE A 1 514 ? 30.714 15.163 16.898 1.00 83.38 514 ILE A N 1
ATOM 4161 C CA . ILE A 1 514 ? 29.395 14.688 16.467 1.00 83.38 514 ILE A CA 1
ATOM 4162 C C . ILE A 1 514 ? 28.809 13.711 17.493 1.00 83.38 514 ILE A C 1
ATOM 4164 O O . ILE A 1 514 ? 27.629 13.823 17.817 1.00 83.38 514 ILE A O 1
ATOM 4168 N N . LYS A 1 515 ? 29.610 12.788 18.046 1.00 80.31 515 LYS A N 1
ATOM 4169 C CA . LYS A 1 515 ? 29.164 11.844 19.091 1.00 80.31 515 LYS A CA 1
ATOM 4170 C C . LYS A 1 515 ? 28.732 12.538 20.386 1.00 80.31 515 LYS A C 1
ATOM 4172 O O . LYS A 1 515 ? 27.827 12.050 21.052 1.00 80.31 515 LYS A O 1
ATOM 4177 N N . GLU A 1 516 ? 29.377 13.646 20.736 1.00 83.06 516 GLU A N 1
ATOM 4178 C CA . GLU A 1 516 ? 29.048 14.462 21.913 1.00 83.06 516 GLU A CA 1
ATOM 4179 C C . GLU A 1 516 ? 27.788 15.322 21.713 1.00 83.06 516 GLU A C 1
ATOM 4181 O O . GLU A 1 516 ? 27.221 15.829 22.682 1.00 83.06 516 GLU A O 1
ATOM 4186 N N . SER A 1 517 ? 27.328 15.490 20.470 1.00 77.75 517 SER A N 1
ATOM 4187 C CA . SER A 1 517 ? 26.107 16.238 20.175 1.00 77.75 517 SER A CA 1
ATOM 4188 C C . SER A 1 517 ? 24.843 15.448 20.542 1.00 77.75 517 SER A C 1
ATOM 4190 O O . SER A 1 517 ? 24.814 14.219 20.532 1.00 77.75 517 SER A O 1
ATOM 4192 N N . SER A 1 518 ? 23.746 16.154 20.824 1.00 68.38 518 SER A N 1
ATOM 4193 C CA . SER A 1 518 ? 22.431 15.551 21.101 1.00 68.38 518 SER A CA 1
ATOM 4194 C C . SER A 1 518 ? 21.687 15.081 19.838 1.00 68.38 518 SER A C 1
ATOM 4196 O O . SER A 1 518 ? 20.525 14.662 19.921 1.00 68.38 518 SER A O 1
ATOM 4198 N N . LEU A 1 519 ? 22.342 15.132 18.670 1.00 68.38 519 LEU A N 1
ATOM 4199 C CA . LEU A 1 519 ? 21.782 14.738 17.382 1.00 68.38 519 LEU A CA 1
ATOM 4200 C C . LEU A 1 519 ? 21.555 13.220 17.339 1.00 68.38 519 LEU A C 1
ATOM 4202 O O . LEU A 1 519 ? 22.487 12.424 17.426 1.00 68.38 519 LEU A O 1
ATOM 4206 N N . LYS A 1 520 ? 20.300 12.797 17.153 1.00 54.81 520 LYS A N 1
ATOM 4207 C CA . LYS A 1 520 ? 19.958 11.386 16.911 1.00 54.81 520 LYS A CA 1
ATOM 4208 C C . LYS A 1 520 ? 19.999 11.085 15.418 1.00 54.81 520 LYS A C 1
ATOM 4210 O O . LYS A 1 520 ? 19.372 11.796 14.634 1.00 54.81 520 LYS A O 1
ATOM 4215 N N . TYR A 1 521 ? 20.684 10.012 15.029 1.00 60.34 521 TYR A N 1
ATOM 4216 C CA . TYR A 1 521 ? 20.871 9.658 13.624 1.00 60.34 521 TYR A CA 1
ATOM 4217 C C . TYR A 1 521 ? 20.579 8.177 13.354 1.00 60.34 521 TYR A C 1
ATOM 4219 O O . TYR A 1 521 ? 20.845 7.329 14.200 1.00 60.34 521 TYR A O 1
ATOM 4227 N N . GLN A 1 522 ? 19.976 7.887 12.197 1.00 41.81 522 GLN A N 1
ATOM 4228 C CA . GLN A 1 522 ? 19.490 6.550 11.813 1.00 41.81 522 GLN A CA 1
ATOM 4229 C C . GLN A 1 522 ? 20.313 5.880 10.700 1.00 41.81 522 GLN A C 1
ATOM 4231 O O . GLN A 1 522 ? 20.068 4.719 10.401 1.00 41.81 522 GLN A O 1
ATOM 4236 N N . TYR A 1 523 ? 21.272 6.585 10.092 1.00 53.12 523 TYR A N 1
ATOM 4237 C CA . TYR A 1 523 ? 22.065 6.092 8.957 1.00 53.12 523 TYR A CA 1
ATOM 4238 C C . TYR A 1 523 ? 23.565 6.315 9.201 1.00 53.12 523 TYR A C 1
ATOM 4240 O O . TYR A 1 523 ? 23.952 6.831 10.244 1.00 53.12 523 TYR A O 1
ATOM 4248 N N . ASN A 1 524 ? 24.429 5.951 8.253 1.00 56.84 524 ASN A N 1
ATOM 4249 C CA . ASN A 1 524 ? 25.845 6.333 8.287 1.00 56.84 524 ASN A CA 1
ATOM 4250 C C . ASN A 1 524 ? 26.047 7.686 7.581 1.00 56.84 524 ASN A C 1
ATOM 4252 O O . ASN A 1 524 ? 25.308 8.026 6.655 1.00 56.84 524 ASN A O 1
ATOM 4256 N N . TYR A 1 525 ? 27.010 8.489 8.041 1.00 68.94 525 TYR A N 1
ATOM 4257 C CA . TYR A 1 525 ? 27.459 9.688 7.326 1.00 68.94 525 TYR A CA 1
ATOM 4258 C C . TYR A 1 525 ? 28.667 9.338 6.470 1.00 68.94 525 TYR A C 1
ATOM 4260 O O . TYR A 1 525 ? 29.604 8.705 6.956 1.00 68.94 525 TYR A O 1
ATOM 4268 N N . GLN A 1 526 ? 28.673 9.803 5.226 1.00 75.44 526 GLN A N 1
ATOM 4269 C CA . GLN A 1 526 ? 29.867 9.790 4.396 1.00 75.44 526 GLN A CA 1
ATOM 4270 C C . GLN A 1 526 ? 30.456 11.198 4.358 1.00 75.44 526 GLN A C 1
ATOM 4272 O O . GLN A 1 526 ? 29.807 12.129 3.886 1.00 75.44 526 GLN A O 1
ATOM 4277 N N . PHE A 1 527 ? 31.685 11.351 4.845 1.00 80.00 527 PHE A N 1
ATOM 4278 C CA . PHE A 1 527 ? 32.417 12.612 4.765 1.00 80.00 527 PHE A CA 1
ATOM 4279 C C . PHE A 1 527 ? 33.331 12.618 3.542 1.00 80.00 527 PHE A C 1
ATOM 4281 O O . PHE A 1 527 ? 34.112 11.688 3.342 1.00 80.00 527 PHE A O 1
ATOM 4288 N N . VAL A 1 528 ? 33.241 13.675 2.739 1.00 80.88 528 VAL A N 1
ATOM 4289 C CA . VAL A 1 528 ? 34.142 13.944 1.615 1.00 80.88 528 VAL A CA 1
ATOM 4290 C C . VAL A 1 528 ? 34.970 15.166 1.979 1.00 80.88 528 VAL A C 1
ATOM 4292 O O . VAL A 1 528 ? 34.434 16.261 2.107 1.00 80.88 528 VAL A O 1
ATOM 4295 N N . ILE A 1 529 ? 36.270 14.989 2.181 1.00 82.06 529 ILE A N 1
ATOM 4296 C CA . ILE A 1 529 ? 37.171 16.100 2.493 1.00 82.06 529 ILE A CA 1
ATOM 4297 C C . ILE A 1 529 ? 37.739 16.621 1.179 1.00 82.06 529 ILE A C 1
ATOM 4299 O O . ILE A 1 529 ? 38.342 15.861 0.424 1.00 82.06 529 ILE A O 1
ATOM 4303 N N . ASN A 1 530 ? 37.522 17.904 0.911 1.00 80.94 530 ASN A N 1
ATOM 4304 C CA . ASN A 1 530 ? 38.012 18.579 -0.276 1.00 80.94 530 ASN A CA 1
ATOM 4305 C C . ASN A 1 530 ? 39.113 19.581 0.095 1.00 80.94 530 ASN A C 1
ATOM 4307 O O . ASN A 1 530 ? 38.920 20.440 0.957 1.00 80.94 530 ASN A O 1
ATOM 4311 N N . LEU A 1 531 ? 40.249 19.462 -0.590 1.00 72.06 531 LEU A N 1
ATOM 4312 C CA . LEU A 1 531 ? 41.416 20.333 -0.476 1.00 72.06 531 LEU A CA 1
ATOM 4313 C C . LEU A 1 531 ? 41.671 20.925 -1.863 1.00 72.06 531 LEU A C 1
ATOM 4315 O O . LEU A 1 531 ? 42.073 20.207 -2.777 1.00 72.06 531 LEU A O 1
ATOM 4319 N N . ASN A 1 532 ? 41.402 22.219 -2.030 1.00 62.72 532 ASN A N 1
ATOM 4320 C CA . ASN A 1 532 ? 41.652 22.910 -3.292 1.00 62.72 532 ASN A CA 1
ATOM 4321 C C . ASN A 1 532 ? 43.057 23.527 -3.257 1.00 62.72 532 ASN A C 1
ATOM 4323 O O . ASN A 1 532 ? 43.318 24.429 -2.463 1.00 62.72 532 ASN A O 1
ATOM 4327 N N . PHE A 1 533 ? 43.947 23.057 -4.132 1.00 53.34 533 PHE A N 1
ATOM 4328 C CA . PHE A 1 533 ? 45.269 23.646 -4.331 1.00 53.34 533 PHE A CA 1
ATOM 4329 C C . PHE A 1 533 ? 45.173 24.778 -5.353 1.00 53.34 533 PHE A C 1
ATOM 4331 O O . PHE A 1 533 ? 44.870 24.534 -6.519 1.00 53.34 533 PHE A O 1
ATOM 4338 N N . ASN A 1 534 ? 45.459 26.002 -4.919 1.00 49.50 534 ASN A N 1
ATOM 4339 C CA . ASN A 1 534 ? 45.796 27.094 -5.822 1.00 49.50 534 ASN A CA 1
ATOM 4340 C C . ASN A 1 534 ? 47.302 27.296 -5.713 1.00 49.50 534 ASN A C 1
ATOM 4342 O O . ASN A 1 534 ? 47.764 27.940 -4.776 1.00 49.50 534 ASN A O 1
ATOM 4346 N N . ASP A 1 535 ? 48.049 26.694 -6.632 1.00 46.19 535 ASP A N 1
ATOM 4347 C CA . ASP A 1 535 ? 49.474 26.962 -6.771 1.00 46.19 535 ASP A CA 1
ATOM 4348 C C . ASP A 1 535 ? 49.671 27.948 -7.924 1.00 46.19 535 ASP A C 1
ATOM 4350 O O . ASP A 1 535 ? 49.042 27.828 -8.979 1.00 46.19 535 ASP A O 1
ATOM 4354 N N . SER A 1 536 ? 50.514 28.949 -7.714 1.00 53.03 536 SER A N 1
ATOM 4355 C CA . SER A 1 536 ? 50.854 29.946 -8.727 1.00 53.03 536 SER A CA 1
ATOM 4356 C C . SER A 1 536 ? 52.366 30.075 -8.765 1.00 53.03 536 SER A C 1
ATOM 4358 O O . SER A 1 536 ? 52.965 30.578 -7.819 1.00 53.03 536 SER A O 1
ATOM 4360 N N . PHE A 1 537 ? 52.968 29.607 -9.857 1.00 43.31 537 PHE A N 1
ATOM 4361 C CA . PHE A 1 537 ? 54.407 29.658 -10.098 1.00 43.31 537 PHE A CA 1
ATOM 4362 C C . PHE A 1 537 ? 54.763 30.816 -11.041 1.00 43.31 537 PHE A C 1
ATOM 4364 O O . PHE A 1 537 ? 54.010 31.144 -11.962 1.00 43.31 537 PHE A O 1
ATOM 4371 N N . LEU A 1 538 ? 55.925 31.434 -10.818 1.00 46.59 538 LEU A N 1
ATOM 4372 C CA . LEU A 1 538 ? 56.546 32.383 -11.745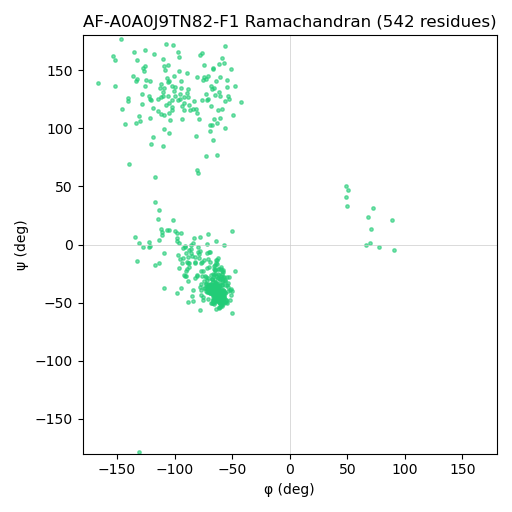 1.00 46.59 538 LEU A CA 1
ATOM 4373 C C . LEU A 1 538 ? 57.424 31.610 -12.739 1.00 46.59 538 LEU A C 1
ATOM 4375 O O . LEU A 1 538 ? 58.202 30.744 -12.356 1.00 46.59 538 LEU A O 1
ATOM 4379 N N . PHE A 1 539 ? 57.307 31.933 -14.027 1.00 44.06 539 PHE A N 1
ATOM 4380 C CA . PHE A 1 539 ? 57.960 31.223 -15.139 1.00 44.06 539 PHE A CA 1
ATOM 4381 C C . PHE A 1 539 ? 59.491 31.439 -15.240 1.00 44.06 539 PHE A C 1
ATOM 4383 O O . PHE A 1 539 ? 60.117 30.906 -16.153 1.00 44.06 539 PHE A O 1
ATOM 4390 N N . GLU A 1 540 ? 60.106 32.224 -14.348 1.00 48.28 540 GLU A N 1
ATOM 4391 C CA . GLU A 1 540 ? 61.524 32.622 -14.447 1.00 48.28 540 GLU A CA 1
ATOM 4392 C C . GLU A 1 540 ? 62.527 31.546 -13.983 1.00 48.28 540 GLU A C 1
ATOM 4394 O O . GLU A 1 540 ? 63.708 31.650 -14.295 1.00 48.28 540 GLU A O 1
ATOM 4399 N N . GLU A 1 541 ? 62.089 30.464 -13.330 1.00 48.91 541 GLU A N 1
ATOM 4400 C CA . GLU A 1 541 ? 62.988 29.397 -12.843 1.00 48.91 541 GLU A CA 1
ATOM 4401 C C . GLU A 1 541 ? 63.370 28.336 -13.903 1.00 48.91 541 GLU A C 1
ATOM 4403 O O . GLU A 1 541 ? 64.051 27.366 -13.585 1.00 48.91 541 GLU A O 1
ATOM 4408 N N . TYR A 1 542 ? 62.976 28.511 -15.173 1.00 46.56 542 TYR A N 1
ATOM 4409 C CA . TYR A 1 542 ? 63.278 27.572 -16.274 1.00 46.56 542 TYR A CA 1
ATOM 4410 C C . TYR A 1 542 ? 64.267 28.099 -17.338 1.00 46.56 542 TYR A C 1
ATOM 4412 O O . TYR A 1 542 ? 64.421 27.474 -18.388 1.00 46.56 542 TYR A O 1
ATOM 4420 N N . LEU A 1 543 ? 64.947 29.229 -17.096 1.00 43.09 543 LEU A N 1
ATOM 4421 C CA . LEU A 1 543 ? 65.942 29.816 -18.018 1.00 43.09 543 LEU A CA 1
ATOM 4422 C C . LEU A 1 543 ? 67.373 29.884 -17.445 1.00 43.09 543 LEU A C 1
ATOM 4424 O O . LEU A 1 543 ? 68.115 30.821 -17.743 1.00 43.09 543 LEU A O 1
ATOM 4428 N N . SER A 1 544 ? 67.778 28.877 -16.666 1.00 39.97 544 SER A N 1
ATOM 4429 C CA . SER A 1 544 ? 69.190 28.613 -16.339 1.00 39.97 544 SER A CA 1
ATOM 4430 C C . SER A 1 544 ? 69.683 27.335 -16.987 1.00 39.97 544 SER A C 1
ATOM 4432 O O . SER A 1 544 ? 69.015 26.300 -16.753 1.00 39.97 544 SER A O 1
#

Foldseek 3Di:
DQVACPAPVDHLQRLLQQLLVVQLVVCVLVVHHSNVLSVLSNQLQVLLVADAPLPQQALVSCVPDDNDPDPSSSNSRNDLCPLPVCVVDPSSNSSSVSSVQSSQPRLFVCPVVVVVVVVVVVCLVVVPDPQPFWDWGDDLPDIDIGGSDCVCVVVVVVSCVVCVVVVVVVSVVPNDTHDVSLLVVSQVSVDDNPVVVVLLPQQCQKDKDFQPPPDPVLVVVLVLQQDCVHPLQVLLCVLLVWGKHWDQDPVDNGMIMIGIDDPPDPPPDDDQSLSVNLSSQLVCCVNVDDDDPVQSDSVNSNVSSVVSNVVSQVVLLVQLLCCQCVVLVHDNVLSDSVSSNLSSLQSRFDDLNARRNVQLQQLLSSQLSVCVVVVHDSSLLSLLSNLQQSLCSPDVPDPSLVSSLVVCVVSVPDVLSSVLNNPLPPPDDDPVRPSNVSNNVSSVVCVPDDPSNPNLLVVLVVLLVVLQVLLVVDPQFDGWDAPPSRQEIETEGDPVRDDPVCVVVVVVVSVVSVVPDPDDDDDHHHYHYDYDDDDDDDPPPPPD

InterPro domains:
  IPR003607 HD/PDEase domain [SM00471] (8-113)
  IPR003607 HD/PDEase domain [SM00471] (352-457)
  IPR003607 HD/PDEase domain [cd00077] (10-62)
  IPR003607 HD/PDEase domain [cd00077] (354-450)
  IPR006674 HD domain [PF01966] (13-85)
  IPR006674 HD domain [PF01966] (357-447)
  IPR006674 HD domain [PS51831] (356-448)
  IPR006675 HDIG domain [TIGR00277] (10-54)
  IPR006675 HDIG domain [TIGR00277] (353-426)

Mean predicted aligned error: 18.99 Å

pLDDT: mean 71.05, std 17.29, range [31.53, 97.38]

Solvent-accessible surface area (backbone atoms only — not comparable to full-atom values): 30544 Å² total; per-residue (Å²): 82,77,90,39,74,61,48,102,88,40,28,37,36,58,54,20,50,50,31,9,53,52,26,18,59,52,20,55,76,70,75,42,63,27,71,60,26,19,53,35,18,44,48,25,67,56,21,56,80,82,34,36,91,82,44,16,52,28,74,68,35,50,74,81,42,84,80,66,93,44,69,60,50,50,44,16,24,32,37,34,88,40,47,78,83,26,75,91,35,74,57,33,26,46,33,12,50,45,39,54,55,54,49,53,60,68,58,30,80,72,49,78,65,49,67,49,47,52,55,52,51,48,49,63,57,50,61,92,42,92,66,92,42,58,47,79,52,76,57,103,88,45,76,47,75,48,62,74,46,70,91,51,46,68,64,52,51,52,54,49,62,77,44,40,69,64,53,50,53,59,58,64,74,64,80,84,58,59,64,68,52,54,50,53,46,57,62,74,68,61,58,71,61,66,81,61,54,71,64,68,61,76,68,69,55,57,51,78,46,66,56,83,87,50,53,74,70,56,50,53,51,52,49,45,50,38,35,77,85,33,72,65,22,45,50,46,23,70,74,54,72,39,44,49,40,72,46,77,36,90,92,39,100,58,36,38,34,41,32,58,44,69,75,90,64,66,103,81,72,80,76,62,46,56,53,51,40,34,40,43,53,28,53,48,50,70,64,74,48,94,72,63,76,92,59,76,41,72,67,46,52,50,54,48,42,52,51,31,45,52,57,45,48,50,54,30,20,51,51,12,39,45,44,37,39,74,70,46,66,38,61,67,93,71,58,39,72,65,58,10,31,57,54,26,48,26,64,48,33,67,55,71,88,28,48,38,39,61,50,22,55,47,20,8,51,46,15,20,48,52,24,54,76,73,73,47,67,31,59,58,20,23,40,30,18,39,50,40,65,54,10,54,73,78,45,93,86,61,82,30,40,68,49,23,34,52,51,28,60,75,68,66,51,57,66,63,40,38,52,21,18,65,36,52,86,52,93,67,85,57,93,93,38,73,47,36,61,44,29,41,50,27,45,52,54,55,67,68,39,92,75,52,34,61,68,47,58,55,52,46,48,54,50,49,51,53,51,44,54,60,52,60,69,38,84,36,41,70,49,75,49,71,37,84,90,63,39,34,41,34,39,34,46,34,71,97,62,52,58,80,90,45,50,67,61,53,51,50,51,52,53,50,57,54,68,73,42,92,74,85,79,94,74,77,77,45,78,43,82,42,78,83,85,86,82,86,84,76,83,75,84,77,81,12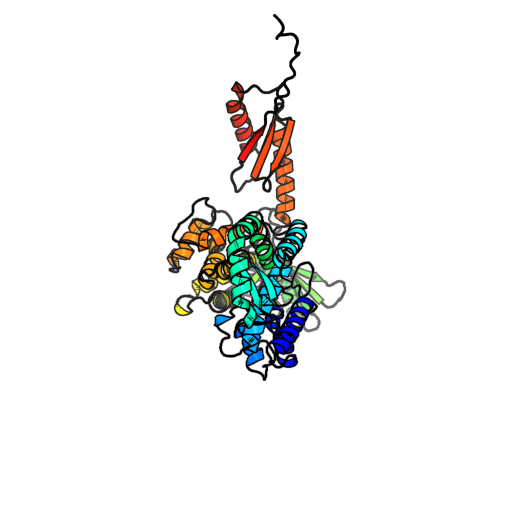3

Secondary structure (DSSP, 8-state):
-TTSEEETTEEHHHHHHHHHHHHHHHHHHTTS-HHHHHHHHHHTTGGGGTS-TTTTTSHHHHHTS---S-HHHHHHHHHTT-TTTTTT-HHHHHHHHHHHHHHHHHHS---TTHHHHHHHHHHHHHSS-----EEEEE-SS-EEEEESSGGGHHHHHHHHHHTHHHHHHHHHTTTTSSHHHHHHHHHHT----HHHHTT-S---SEEEEESTTS-HHHHHHHHHHH-TTSHHHHHHHHHHS-EEEEEE-TT-TTEEEEEEE-----TT----HHHHHHHHHHHHHHHHS---GGG--HHHHHHHHHHHHHHHHHHHHHHHHHIIIIIT---GGG--HHHHHHHHHGGG-EETTEEHHHHHHHHHHHHHHHHHHHTS-HHHHHHHHHHTTGGGGT-SSS-SHHHHHHHHHHTT--HHHHHHHHHSSSS---TT-HHHHHHHHHHHHHHTSTTSSHHHHHHHHHHHHHHHHHHTTSTTEEEEEEEGGGTEEEEEEPGGG--GGGHHHHHHHHHHHHHHS----SSPPEEEEE--------GGGG--

Sequence (544 aa):
MEREQYSSLQTLLDHSLQVAEECSKAAEILGLDSLKAGKLGLLHDIGKIQEPYYMHATSEALSNLPAPKDADISMAISSHHNPLDSISSAYVSLVAVVNKIISQNHFIPLGEDFKKFTPALQTLLQSKYELKDFYSAVTDKNILIIFKDYTKKDQIISLFTQKREELVSIVQSHKQLSFEKLLFKSIYNLKLPKNLINHLAPSKRKFQIELDNISSDRKKIILSLLDKEESNSIFLKELTGFSITGEPNYKSKKSFSVHIDNPKEPSKLKPELEKLSIASCFYQSLVLENISPEKLTREYFQQRYDLAAQDHRKKVQELGKDILINFLSYPEEKATEELSYIIGKTKFIFSFS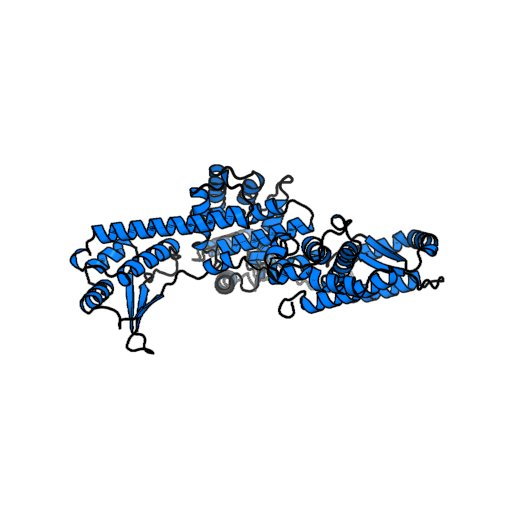QNLLEHLLEVSILSANFAYQIGIDVVKAKRAGFFHDIGKVSNKHTDHVPHGEQLAIKFNLENYIVETIQLHHEHSHREENPYLNIVKSMDKFSAGRVGARPNQIENTKNRNEELKTILLSFEEIQDVEFMAGGHVIKLNLKMEKFEFKELENFKNRIVQKIKESSLKYQYNYQFVINLNFNDSFLFEEYLS

Radius of gyration: 31.9 Å; Cα contacts (8 Å, |Δi|>4): 670; chains: 1; bounding box: 102×54×95 Å

Nearest PDB structures (foldseek):
  3m1t-assembly1_A  TM=5.422E-01  e=7.086E-02  Shewanella amazonensis SB2B
  2dyj-assembly1_A  TM=5.452E-01  e=2.468E-01  Thermus thermophilus HB8
  1ukl-assembly1_A  TM=1.032E-01  e=2.521E+00  Mus musculus